Protein 5KUC (pdb70)

Structure (mmCIF, N/CA/C/O backbone):
data_5KUC
#
_entry.id   5KUC
#
_cell.length_a   112.967
_cell.length_b   112.967
_cell.len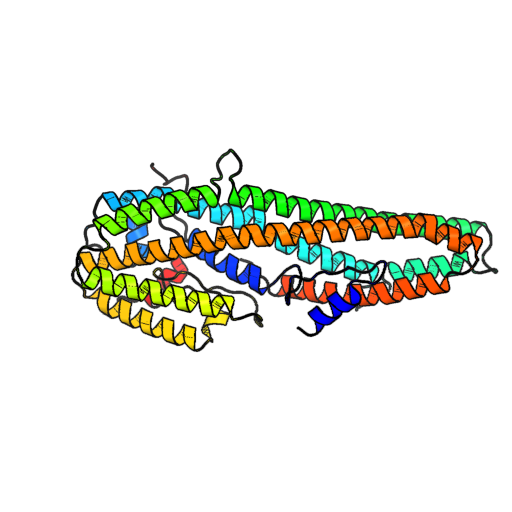gth_c   76.627
_cell.angle_alpha   90.00
_cell.angle_beta   90.00
_cell.angle_gamma   120.00
#
_symmetry.space_group_name_H-M   'P 65'
#
loop_
_entity.id
_entity.type
_entity.pdbx_description
1 polymer 'Pesticidal crystal protein Cry6Aa'
2 water water
#
loop_
_atom_site.group_PDB
_atom_site.id
_atom_site.type_symbol
_atom_site.label_atom_id
_atom_site.label_alt_id
_atom_site.label_comp_id
_atom_site.label_asym_id
_atom_site.label_entity_id
_atom_site.label_seq_id
_atom_site.pdbx_PDB_ins_code
_atom_site.Cartn_x
_atom_site.Cartn_y
_atom_site.Cartn_z
_atom_site.occupancy
_atom_site.B_iso_or_equiv
_atom_site.auth_seq_id
_atom_site.auth_comp_id
_atom_site.auth_asym_id
_atom_site.auth_atom_id
_atom_site.pdbx_PDB_model_num
ATOM 1 N N . HIS A 1 12 ? 2.082 20.585 14.303 1.00 53.88 12 HIS A N 1
ATOM 2 C CA . HIS A 1 12 ? 1.886 19.253 13.743 1.00 52.19 12 HIS A CA 1
ATOM 3 C C . HIS A 1 12 ? 3.210 18.638 13.316 1.00 50.86 12 HIS A C 1
ATOM 4 O O . HIS A 1 12 ? 4.228 19.332 13.215 1.00 47.11 12 HIS A O 1
ATOM 6 N N . SER A 1 13 ? 3.194 17.333 13.053 1.00 52.62 13 SER A N 1
ATOM 7 C CA . SER A 1 13 ? 4.360 16.671 12.486 1.00 47.38 13 SER A CA 1
ATOM 8 C C . SER A 1 13 ? 4.569 17.195 11.058 1.00 39.20 13 SER A C 1
ATOM 9 O O . SER A 1 13 ? 5.716 17.461 10.611 1.00 36.18 13 SER A O 1
ATOM 12 N N . LEU A 1 14 ? 3.450 17.357 10.352 1.00 37.89 14 LEU A N 1
ATOM 13 C CA . LEU A 1 14 ? 3.486 17.781 8.957 1.00 33.31 14 LEU A CA 1
ATOM 14 C C . LEU A 1 14 ? 4.106 19.167 8.809 1.00 29.89 14 LEU A C 1
ATOM 15 O O . LEU A 1 14 ? 4.790 19.419 7.827 1.00 24.24 14 LEU A O 1
ATOM 20 N N . ILE A 1 15 ? 3.893 20.062 9.773 1.00 25.99 15 ILE A N 1
ATOM 21 C CA . ILE A 1 15 ? 4.478 21.410 9.671 1.00 24.64 15 ILE A CA 1
ATOM 22 C C . ILE A 1 15 ? 6.017 21.364 9.680 1.00 25.74 15 ILE A C 1
ATOM 23 O O . ILE A 1 15 ? 6.711 22.063 8.894 1.00 23.20 15 ILE A O 1
ATOM 28 N N . HIS A 1 16 ? 6.545 20.514 10.560 1.00 25.54 16 HIS A N 1
ATOM 29 C CA . HIS A 1 16 ? 7.990 20.288 10.647 1.00 28.67 16 HIS A CA 1
ATOM 30 C C . HIS A 1 16 ? 8.537 19.707 9.324 1.00 20.53 16 HIS A C 1
ATOM 31 O O . HIS A 1 16 ? 9.600 20.126 8.822 1.00 20.98 16 HIS A O 1
ATOM 38 N N . THR A 1 17 ? 7.792 18.749 8.776 1.00 22.23 17 THR A N 1
ATOM 39 C CA . THR A 1 17 ? 8.133 18.175 7.470 1.00 23.77 17 THR A CA 1
ATOM 40 C C . THR A 1 17 ? 8.159 19.250 6.376 1.00 21.25 17 THR A C 1
ATOM 41 O O . THR A 1 17 ? 9.077 19.289 5.559 1.00 18.68 17 THR A O 1
ATOM 45 N N . ILE A 1 18 ? 7.166 20.137 6.370 1.00 18.87 18 ILE A N 1
ATOM 46 C CA . ILE A 1 18 ? 7.147 21.225 5.381 1.00 19.17 18 ILE A CA 1
ATOM 47 C C . ILE A 1 18 ? 8.397 22.133 5.457 1.00 18.93 18 ILE A C 1
ATOM 48 O O . ILE A 1 18 ? 9.010 22.425 4.409 1.00 15.88 18 ILE A O 1
ATOM 53 N N . LYS A 1 19 ? 8.821 22.570 6.657 1.00 18.10 19 LYS A N 1
ATOM 54 C CA . LYS A 1 19 ? 10.070 23.388 6.694 1.00 18.43 19 LYS A CA 1
ATOM 55 C C . LYS A 1 19 ? 11.309 22.649 6.081 1.00 16.98 19 LYS A C 1
ATOM 56 O O . LYS A 1 19 ? 12.052 23.094 5.060 1.00 31.31 19 LYS A O 1
ATOM 62 N N . LEU A 1 20 ? 11.454 21.457 6.671 1.00 21.71 20 LEU A N 1
ATOM 63 C CA . LEU A 1 20 ? 12.544 20.556 6.292 1.00 20.98 20 LEU A CA 1
ATOM 64 C C . LEU A 1 20 ? 12.579 20.359 4.777 1.00 20.25 20 LEU A C 1
ATOM 65 O O . LEU A 1 20 ? 13.640 20.322 4.176 1.00 20.99 20 LEU A O 1
ATOM 70 N N . ASN A 1 21 ? 11.393 20.260 4.177 1.00 20.62 21 ASN A N 1
ATOM 71 C CA . ASN A 1 21 ? 11.219 20.099 2.718 1.00 19.46 21 ASN A CA 1
ATOM 72 C C . ASN A 1 21 ? 11.396 21.410 1.969 1.00 19.12 21 ASN A C 1
ATOM 73 O O . ASN A 1 21 ? 11.492 21.425 0.733 1.00 19.64 21 ASN A O 1
ATOM 78 N N . SER A 1 22 ? 11.412 22.519 2.715 1.00 19.43 22 SER A N 1
ATOM 79 C CA . SER A 1 22 ? 11.212 23.832 2.091 1.00 21.85 22 SER A CA 1
ATOM 80 C C . SER A 1 22 ? 12.405 24.134 1.272 1.00 26.71 22 SER A C 1
ATOM 81 O O . SER A 1 22 ? 12.406 25.044 0.426 1.00 22.35 22 SER A O 1
ATOM 84 N N . ASN A 1 23 ? 13.469 23.399 1.544 1.00 25.77 23 ASN A N 1
ATOM 85 C CA . ASN A 1 23 ? 14.579 23.603 0.560 1.00 23.70 23 ASN A CA 1
ATOM 86 C C . ASN A 1 23 ? 14.538 22.881 -0.840 1.00 29.32 23 ASN A C 1
ATOM 87 O O . ASN A 1 23 ? 15.400 23.130 -1.701 1.00 24.17 23 ASN A O 1
ATOM 92 N N . LYS A 1 24 ? 13.561 22.011 -1.087 1.00 22.80 24 LYS A N 1
ATOM 93 C CA . LYS A 1 24 ? 13.563 21.180 -2.304 1.00 20.92 24 LYS A CA 1
ATOM 94 C C . LYS A 1 24 ? 13.127 21.894 -3.590 1.00 20.94 24 LYS A C 1
ATOM 95 O O . LYS A 1 24 ? 12.032 22.453 -3.669 1.00 17.50 24 LYS A O 1
ATOM 101 N N . LYS A 1 25 ? 13.997 21.859 -4.598 1.00 17.76 25 LYS A N 1
ATOM 102 C CA . LYS A 1 25 ? 13.730 22.522 -5.872 1.00 17.19 25 LYS A CA 1
ATOM 103 C C . LYS A 1 25 ? 12.462 21.970 -6.523 1.00 15.97 25 LYS A C 1
ATOM 104 O O . LYS A 1 25 ? 12.230 20.779 -6.478 1.00 17.59 25 LYS A O 1
ATOM 110 N N . TYR A 1 26 ? 11.650 22.860 -7.103 1.00 18.19 26 TYR A N 1
ATOM 111 C CA . TYR A 1 26 ? 10.347 22.535 -7.715 1.00 17.86 26 TYR A CA 1
ATOM 112 C C . TYR A 1 26 ? 9.276 22.197 -6.664 1.00 15.66 26 TYR A C 1
ATOM 113 O O . TYR A 1 26 ? 8.127 21.907 -7.015 1.00 16.72 26 TYR A O 1
ATOM 122 N N . GLY A 1 27 ? 9.645 22.252 -5.386 1.00 12.98 27 GLY A N 1
ATOM 123 C CA . GLY A 1 27 ? 8.708 21.966 -4.315 1.00 14.48 27 GLY A CA 1
ATOM 124 C C . GLY A 1 27 ? 7.965 23.224 -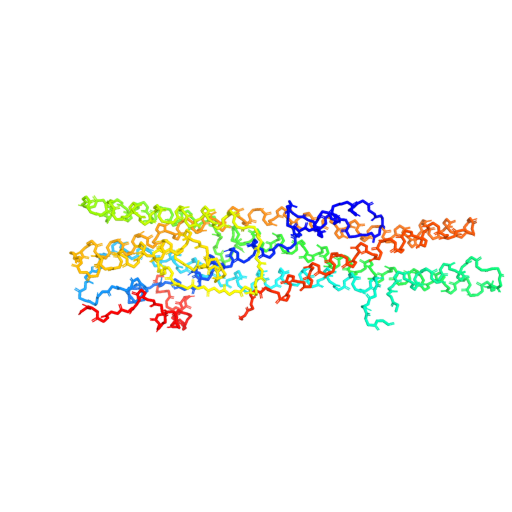3.878 1.00 17.28 27 GLY A C 1
ATOM 125 O O . GLY A 1 27 ? 8.153 24.286 -4.460 1.00 15.25 27 GLY A O 1
ATOM 126 N N . PRO A 1 28 ? 7.121 23.106 -2.843 1.00 15.67 28 PRO A N 1
ATOM 127 C CA . PRO A 1 28 ? 6.285 24.228 -2.398 1.00 14.89 28 PRO A CA 1
ATOM 128 C C . PRO A 1 28 ? 7.007 25.258 -1.514 1.00 20.15 28 PRO A C 1
ATOM 129 O O . PRO A 1 28 ? 6.398 26.271 -1.170 1.00 15.72 28 PRO A O 1
ATOM 133 N N . GLY A 1 29 ? 8.265 25.016 -1.145 1.00 18.99 29 GLY A N 1
ATOM 134 C CA . GLY A 1 29 ? 8.964 25.932 -0.258 1.00 18.15 29 GLY A CA 1
ATOM 135 C C . GLY A 1 29 ? 8.385 25.970 1.154 1.00 17.04 29 GLY A C 1
ATOM 136 O O . GLY A 1 29 ? 7.702 25.038 1.577 1.00 16.50 29 GLY A O 1
ATOM 137 N N . ASP A 1 30 ? 8.676 27.040 1.896 1.00 16.33 30 ASP A N 1
ATOM 138 C CA . ASP A 1 30 ? 8.333 27.080 3.324 1.00 18.65 30 ASP A CA 1
ATOM 139 C C . ASP A 1 30 ? 6.899 27.554 3.564 1.00 19.46 30 ASP A C 1
ATOM 140 O O . ASP A 1 30 ? 6.686 28.667 4.037 1.00 20.41 30 ASP A O 1
ATOM 145 N N . MET A 1 31 ? 5.921 26.713 3.233 1.00 17.17 31 MET A N 1
ATOM 146 C CA . MET A 1 31 ? 4.526 27.097 3.422 1.00 17.30 31 MET A CA 1
ATOM 147 C C . MET A 1 31 ? 4.118 26.865 4.865 1.00 17.90 31 MET A C 1
ATOM 148 O O . MET A 1 31 ? 3.198 26.094 5.156 1.00 15.78 31 MET A O 1
ATOM 153 N N . THR A 1 32 ? 4.834 27.535 5.757 1.00 18.10 32 THR A N 1
ATOM 154 C CA . THR A 1 32 ? 4.490 27.576 7.165 1.00 16.93 32 THR A CA 1
ATOM 155 C C . THR A 1 32 ? 4.459 29.003 7.684 1.00 18.97 32 THR A C 1
ATOM 156 O O . THR A 1 32 ? 4.969 29.936 7.046 1.00 17.86 32 THR A O 1
ATOM 160 N N . ASN A 1 33 ? 3.864 29.144 8.864 1.00 22.61 33 ASN A N 1
ATOM 161 C CA . ASN A 1 33 ? 3.876 30.384 9.615 1.00 24.18 33 ASN A CA 1
ATOM 162 C C . ASN A 1 33 ? 4.095 30.050 11.088 1.00 22.85 33 ASN A C 1
ATOM 163 O O . ASN A 1 33 ? 3.146 29.743 11.800 1.00 26.57 33 ASN A O 1
ATOM 168 N N . GLY A 1 34 ? 5.349 30.081 11.524 1.00 23.26 34 GLY A N 1
ATOM 169 C CA . GLY A 1 34 ? 5.723 29.485 12.790 1.00 23.39 34 GLY A CA 1
ATOM 170 C C . GLY A 1 34 ? 5.309 28.028 12.829 1.00 25.57 34 GLY A C 1
ATOM 171 O O . GLY A 1 34 ? 5.621 27.270 11.912 1.00 26.41 34 GLY A O 1
ATOM 172 N N . ASN A 1 35 ? 4.582 27.638 13.870 1.00 24.80 35 ASN A N 1
ATOM 173 C CA . ASN A 1 35 ? 4.170 26.249 14.031 1.00 27.18 35 ASN A CA 1
ATOM 174 C C . ASN A 1 35 ? 2.857 25.949 13.326 1.00 27.22 35 ASN A C 1
ATOM 175 O O . ASN A 1 35 ? 2.260 24.899 13.537 1.00 25.11 35 ASN A O 1
ATOM 180 N N . GLN A 1 36 ? 2.439 26.872 12.463 1.00 25.70 36 GLN A N 1
ATOM 181 C CA . GLN A 1 36 ? 1.209 26.745 11.689 1.00 24.23 36 GLN A CA 1
ATOM 182 C C . GLN A 1 36 ? 1.456 26.554 10.189 1.00 20.73 36 GLN A C 1
ATOM 183 O O . GLN A 1 36 ? 2.504 26.940 9.683 1.00 19.81 36 GLN A O 1
ATOM 189 N N . PHE A 1 37 ? 0.478 25.979 9.490 1.00 18.03 37 PHE A N 1
ATOM 190 C CA . PHE A 1 37 ? 0.476 26.005 8.027 1.00 17.55 37 PHE A CA 1
ATOM 191 C C . PHE A 1 37 ? 0.349 27.460 7.621 1.00 20.66 37 PHE A C 1
ATOM 192 O O . PHE A 1 37 ? -0.223 28.260 8.367 1.00 18.25 37 PHE A O 1
ATOM 200 N N . ILE A 1 38 ? 0.866 27.798 6.446 1.00 16.46 38 ILE A N 1
ATOM 201 C CA . IL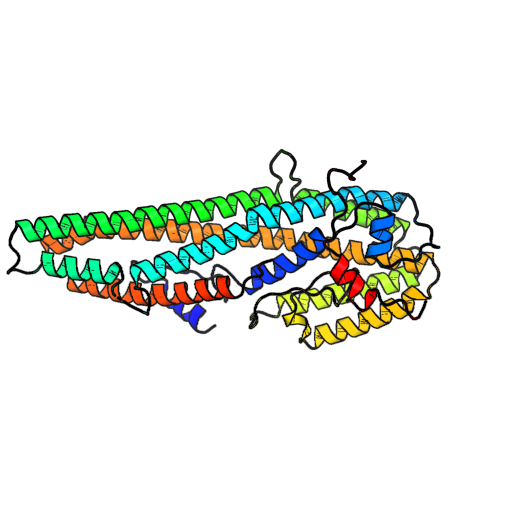E A 1 38 ? 0.917 29.183 6.022 1.00 17.68 38 ILE A CA 1
ATOM 202 C C . ILE A 1 38 ? -0.493 29.768 5.866 1.00 20.32 38 ILE A C 1
ATOM 203 O O . ILE A 1 38 ? -0.695 30.970 6.062 1.00 19.21 38 ILE A O 1
ATOM 208 N N . ILE A 1 39 ? -1.466 28.919 5.549 1.00 19.42 39 ILE A N 1
ATOM 209 C CA . ILE A 1 39 ? -2.870 29.296 5.728 1.00 20.08 39 ILE A CA 1
ATOM 210 C C . ILE A 1 39 ? -3.364 28.639 7.005 1.00 19.16 39 ILE A C 1
ATOM 211 O O . ILE A 1 39 ? -3.712 27.455 6.989 1.00 18.06 39 ILE A O 1
ATOM 216 N N . SER A 1 40 ? -3.401 29.400 8.102 1.00 17.65 40 SER A N 1
ATOM 217 C CA . SER A 1 40 ? -3.615 28.817 9.434 1.00 18.49 40 SER A CA 1
ATOM 218 C C . SER A 1 40 ? -5.070 28.698 9.861 1.00 20.96 40 SER A C 1
ATOM 219 O O . SER A 1 40 ? -5.746 29.721 10.048 1.00 18.25 40 SER A O 1
ATOM 222 N N . LYS A 1 41 ? -5.530 27.461 10.061 1.00 17.99 41 LYS A N 1
ATOM 223 C CA . LYS A 1 41 ? -6.864 27.194 10.601 1.00 17.29 41 LYS A CA 1
ATOM 224 C C . LYS A 1 41 ? -7.161 28.020 11.854 1.00 23.63 41 LYS A C 1
ATOM 225 O O . LYS A 1 41 ? -8.202 28.665 11.948 1.00 18.32 41 LYS A O 1
ATOM 231 N N . GLN A 1 42 ? -6.248 27.966 12.822 1.00 21.68 42 GLN A N 1
ATOM 232 C CA . GLN A 1 42 ? -6.478 28.598 14.134 1.00 25.66 42 GLN A CA 1
ATOM 233 C C . GLN A 1 42 ? -6.569 30.127 14.035 1.00 24.06 42 GLN A C 1
ATOM 234 O O . GLN A 1 42 ? -7.472 30.740 14.606 1.00 23.33 42 GLN A O 1
ATOM 240 N N . GLU A 1 43 ? -5.636 30.727 13.293 1.00 25.82 43 GLU A N 1
ATOM 241 C CA . GLU A 1 43 ? -5.605 32.172 13.043 1.00 26.39 43 GLU A CA 1
ATOM 242 C C . GLU A 1 43 ? -6.934 32.713 12.480 1.00 25.18 43 GLU A C 1
ATOM 243 O O . GLU A 1 43 ? -7.535 33.667 13.023 1.00 23.43 43 GLU A O 1
ATOM 249 N N . TRP A 1 44 ? -7.396 32.098 11.392 1.00 19.47 44 TRP A N 1
ATOM 250 C CA . TRP A 1 44 ? -8.597 32.578 10.709 1.00 20.04 44 TRP A CA 1
ATOM 251 C C . TRP A 1 44 ? -9.861 32.225 11.494 1.00 21.32 44 TRP A C 1
ATOM 252 O O . TRP A 1 44 ? -10.826 32.984 11.477 1.00 23.86 44 TRP A O 1
ATOM 263 N N . ALA A 1 45 ? -9.848 31.100 12.208 1.00 20.41 45 ALA A N 1
ATOM 264 C CA . ALA A 1 45 ? -10.941 30.814 13.134 1.00 23.02 45 ALA A CA 1
ATOM 265 C C . ALA A 1 45 ? -11.098 31.934 14.195 1.00 22.95 45 ALA A C 1
ATOM 266 O O . ALA A 1 45 ? -12.198 32.466 14.404 1.00 25.50 45 ALA A O 1
ATOM 268 N N . THR A 1 46 ? -9.989 32.293 14.841 1.00 24.94 46 THR A N 1
ATOM 269 C CA . THR A 1 46 ? -9.983 33.309 15.910 1.00 26.13 46 THR A CA 1
ATOM 270 C C . THR A 1 46 ? -10.495 34.684 15.418 1.00 26.82 46 THR A C 1
ATOM 271 O O . THR A 1 46 ? -11.486 35.299 15.964 1.00 29.54 46 THR A O 1
ATOM 275 N N . ILE A 1 47 ? -9.836 35.141 14.350 1.00 24.52 47 ILE A N 1
ATOM 276 C CA . ILE A 1 47 ? -10.265 36.350 13.639 1.00 26.16 47 ILE A CA 1
ATOM 277 C C . ILE A 1 47 ? -11.756 36.350 13.328 1.00 25.55 47 ILE A C 1
ATOM 278 O O . ILE A 1 47 ? -12.479 37.350 13.562 1.00 27.40 47 ILE A O 1
ATOM 283 N N . GLY A 1 48 ? -12.204 35.219 12.788 1.00 23.35 48 GLY A N 1
ATOM 284 C CA . GLY A 1 48 ? -13.595 35.031 12.423 1.00 19.54 48 GLY A CA 1
ATOM 285 C C . GLY A 1 48 ? -14.526 35.234 13.615 1.00 23.41 48 GLY A C 1
ATOM 286 O O . GLY A 1 48 ? -15.641 35.714 13.450 1.00 21.44 48 GLY A O 1
ATOM 287 N N . ALA A 1 49 ? -14.092 34.844 14.816 1.00 20.69 49 ALA A N 1
ATOM 288 C CA . ALA A 1 49 ? -14.927 35.120 15.998 1.00 24.73 49 ALA A CA 1
ATOM 289 C C . ALA A 1 49 ? -15.167 36.628 16.160 1.00 19.54 49 ALA A C 1
ATOM 290 O O . ALA A 1 49 ? -16.319 37.080 16.356 1.00 21.91 49 ALA A O 1
ATOM 292 N N . TYR A 1 50 ? -14.086 37.403 16.061 1.00 21.01 50 TYR A N 1
ATOM 293 C CA . TYR A 1 50 ? -14.262 38.873 16.207 1.00 20.27 50 TYR A CA 1
ATOM 294 C C . TYR A 1 50 ? -15.190 39.469 15.148 1.00 24.85 50 TYR A C 1
ATOM 295 O O . TYR A 1 50 ? -15.966 40.423 15.403 1.00 18.72 50 TYR A O 1
ATOM 304 N N . ILE A 1 51 ? -15.072 38.924 13.939 1.00 19.49 51 ILE A N 1
ATOM 305 C CA . ILE A 1 51 ? -15.946 39.340 12.857 1.00 20.36 51 ILE A CA 1
ATOM 306 C C . ILE A 1 51 ? -17.398 39.001 13.155 1.00 19.69 51 ILE A C 1
ATOM 307 O O . ILE A 1 51 ? -18.262 39.820 12.895 1.00 20.83 51 ILE A O 1
ATOM 312 N N . GLN A 1 52 ? -17.675 37.816 13.706 1.00 20.12 52 GLN A N 1
ATOM 313 C CA . GLN A 1 52 ? -19.063 37.450 14.018 1.00 22.17 52 GLN A CA 1
ATOM 314 C C . GLN A 1 52 ? -19.666 38.475 14.993 1.00 23.50 52 GLN A C 1
ATOM 315 O O . GLN A 1 52 ? -20.824 38.962 14.817 1.00 23.62 52 GLN A O 1
ATOM 321 N N . THR A 1 53 ? -18.863 38.804 16.006 1.00 19.03 53 THR A N 1
ATOM 322 C CA . THR A 1 53 ? -19.307 39.811 16.978 1.00 18.40 53 THR A CA 1
ATOM 323 C C . THR A 1 53 ? -19.673 41.108 16.223 1.00 20.56 53 THR A C 1
ATOM 324 O O . THR A 1 53 ? -20.801 41.596 16.352 1.00 23.38 53 THR A O 1
ATOM 328 N N . GLY A 1 54 ? -18.746 41.619 15.412 1.00 19.76 54 GLY A N 1
ATOM 329 C CA . GLY A 1 54 ? -19.016 42.759 14.532 1.00 21.97 54 GLY A CA 1
ATOM 330 C C . GLY A 1 54 ? -20.310 42.686 13.712 1.00 24.87 54 GLY A C 1
ATOM 331 O O . GLY A 1 54 ? -21.106 43.640 13.681 1.00 21.84 54 GLY A O 1
ATOM 332 N N . LEU A 1 55 ? -20.533 41.548 13.062 1.00 22.98 55 LEU A N 1
ATOM 333 C CA . LEU A 1 55 ? -21.728 41.323 12.249 1.00 21.86 55 LEU A CA 1
ATOM 334 C C . LEU A 1 55 ? -23.022 41.458 13.043 1.00 28.75 55 LEU A C 1
ATOM 335 O O . LEU A 1 55 ? -24.095 41.703 12.465 1.00 23.01 55 LEU A O 1
ATOM 340 N N . GLY A 1 56 ? -22.943 41.235 14.353 1.00 23.63 56 GLY A N 1
ATOM 341 C CA . GLY A 1 56 ? -24.144 41.378 15.164 1.00 22.30 56 GLY A CA 1
ATOM 342 C C . GLY A 1 56 ? -24.364 42.683 15.931 1.00 25.29 56 GLY A C 1
ATOM 343 O O . GLY A 1 56 ? -25.248 42.745 16.791 1.00 24.24 56 GLY A O 1
ATOM 344 N N . LEU A 1 57 ? -23.590 43.725 15.643 1.00 21.09 57 LEU A N 1
ATOM 345 C CA . LEU A 1 57 ? -23.650 44.945 16.456 1.00 22.37 57 LEU A CA 1
ATOM 346 C C . LEU A 1 57 ? -24.960 45.737 16.253 1.00 24.67 57 LEU A C 1
ATOM 347 O O . LEU A 1 57 ? -25.484 45.781 15.144 1.00 20.05 57 LEU A O 1
ATOM 352 N N . PRO A 1 58 ? -25.496 46.352 17.330 1.00 24.34 58 PRO A N 1
ATOM 353 C CA . PRO A 1 58 ? -26.755 47.116 17.250 1.00 20.47 58 PRO A CA 1
ATOM 354 C C . PRO A 1 58 ? -26.461 48.544 16.845 1.00 19.52 58 PRO A C 1
ATOM 355 O O . PRO A 1 58 ? -25.364 48.995 17.112 1.00 20.70 58 PRO A O 1
ATOM 359 N N . VAL A 1 59 ? -27.389 49.240 16.186 1.00 21.58 59 VAL A N 1
ATOM 360 C CA . VAL A 1 59 ? -27.081 50.586 15.715 1.00 25.24 59 VAL A CA 1
ATOM 361 C C . VAL A 1 59 ? -28.157 51.615 16.115 1.00 28.60 59 VAL A C 1
ATOM 362 O O . VAL A 1 59 ? -28.090 52.765 15.710 1.00 28.45 59 VAL A O 1
ATOM 366 N N . ASN A 1 60 ? -29.144 51.196 16.898 1.00 25.22 60 ASN A N 1
ATOM 367 C CA . ASN A 1 60 ? -30.050 52.153 17.534 1.00 32.29 60 ASN A CA 1
ATOM 368 C C . ASN A 1 60 ? -30.465 51.671 18.929 1.00 32.87 60 ASN A C 1
ATOM 369 O O . ASN A 1 60 ? -30.080 50.580 19.359 1.00 27.90 60 ASN A O 1
ATOM 374 N N . GLU A 1 61 ? -31.250 52.481 19.634 1.00 31.21 61 GLU A N 1
ATOM 375 C CA . GLU A 1 61 ? -31.568 52.191 21.031 1.00 28.74 61 GLU A CA 1
ATOM 376 C C . GLU A 1 61 ? -32.286 50.865 21.230 1.00 30.33 61 GLU A C 1
ATOM 377 O O . GLU A 1 61 ? -31.902 50.088 22.101 1.00 28.56 61 GLU A O 1
ATOM 383 N N . GLN A 1 62 ? -33.319 50.596 20.435 1.00 28.53 62 GLN A N 1
ATOM 384 C CA . GLN A 1 62 ? -34.078 49.363 20.627 1.00 32.35 62 GLN A CA 1
ATOM 385 C C . GLN A 1 62 ? -33.197 48.132 20.387 1.00 33.28 62 GLN A C 1
ATOM 386 O O . GLN A 1 62 ? -33.240 47.137 21.137 1.00 28.09 62 GLN A O 1
ATOM 392 N N . GLN A 1 63 ? -32.392 48.217 19.337 1.00 29.08 63 GLN A N 1
ATOM 393 C CA . GLN A 1 63 ? -31.464 47.147 19.019 1.00 31.10 63 GLN A CA 1
ATOM 394 C C . GLN A 1 63 ? -30.478 46.904 20.165 1.00 26.40 63 GLN A C 1
ATOM 395 O O . GLN A 1 63 ? -30.274 45.770 20.547 1.00 25.98 63 GLN A O 1
ATOM 401 N N . LEU A 1 64 ? -29.894 47.980 20.701 1.00 27.18 64 LEU A N 1
ATOM 402 C CA . LEU A 1 64 ? -28.956 47.919 21.819 1.00 27.80 64 LEU A CA 1
ATOM 403 C C . LEU A 1 64 ? -29.575 47.257 23.048 1.00 28.92 64 LEU A C 1
ATOM 404 O O . LEU A 1 64 ? -28.949 46.398 23.699 1.00 26.11 64 LEU A O 1
ATOM 409 N N . ARG A 1 65 ? -30.810 47.653 23.354 1.00 30.34 65 ARG A N 1
ATOM 410 C CA . ARG A 1 65 ? -31.557 47.087 24.477 1.00 28.78 65 ARG A CA 1
ATOM 411 C C . ARG A 1 65 ? -31.723 45.601 24.317 1.00 28.84 65 ARG A C 1
ATOM 412 O O . ARG A 1 65 ? -31.503 44.828 25.257 1.00 25.30 65 ARG A O 1
ATOM 420 N N . THR A 1 66 ? -32.151 45.206 23.126 1.00 26.10 66 THR A N 1
ATOM 421 C CA . THR A 1 66 ? -32.342 43.793 22.832 1.00 28.05 66 THR A CA 1
ATOM 422 C C . THR A 1 66 ? -31.009 43.034 22.917 1.00 26.26 66 THR A C 1
ATOM 423 O O . THR A 1 66 ? -30.938 41.935 23.465 1.00 27.87 66 THR A O 1
ATOM 427 N N . HIS A 1 67 ? -29.957 43.646 22.394 1.00 27.36 67 HIS A N 1
ATOM 428 C CA . HIS A 1 67 ? -28.641 43.014 22.316 1.00 27.37 67 HIS A CA 1
ATOM 429 C C . HIS A 1 67 ? -28.025 42.753 23.704 1.00 27.63 67 HIS A C 1
ATOM 430 O O . HIS A 1 67 ? -27.667 41.616 24.003 1.00 27.07 67 HIS A O 1
ATOM 437 N N . VAL A 1 68 ? -27.899 43.787 24.539 1.00 25.82 68 VAL A N 1
ATOM 438 C CA . VAL A 1 68 ? -27.306 43.586 25.873 1.00 26.11 68 VAL A CA 1
ATOM 439 C C . VAL A 1 68 ? -28.262 42.980 26.893 1.00 27.51 68 VAL A C 1
ATOM 440 O O . VAL A 1 68 ? -27.838 42.608 27.987 1.00 28.49 68 VAL A O 1
ATOM 444 N N . ASN A 1 69 ? -29.537 42.885 26.516 1.00 26.02 69 ASN A N 1
ATOM 445 C CA . ASN A 1 69 ? -30.627 42.366 27.338 1.00 24.93 69 ASN A CA 1
ATOM 446 C C . ASN A 1 69 ? -30.979 43.288 28.505 1.00 33.36 69 ASN A C 1
ATOM 447 O O . ASN A 1 69 ? -30.836 42.913 29.673 1.00 30.32 69 ASN A O 1
ATOM 452 N N . LEU A 1 70 ? -31.455 44.482 28.168 1.00 29.87 70 LEU A N 1
ATOM 453 C CA . LEU A 1 70 ? -31.835 45.490 29.145 1.00 30.30 70 LEU A CA 1
ATOM 454 C C . LEU A 1 70 ? -33.349 45.691 29.150 1.00 34.30 70 LEU A C 1
ATOM 455 O O . LEU A 1 70 ? -33.971 45.809 28.090 1.00 33.68 70 LEU A O 1
ATOM 460 N N . SER A 1 71 ? -33.932 45.723 30.345 1.00 36.93 71 SER A N 1
ATOM 461 C CA . SER A 1 71 ? -35.370 45.926 30.528 1.00 38.48 71 SER A CA 1
ATOM 462 C C . SER A 1 71 ? -35.904 47.145 29.777 1.00 33.80 71 SER A C 1
ATOM 463 O O . SER A 1 71 ? -35.240 48.175 29.712 1.00 37.29 71 SER A O 1
ATOM 466 N N . GLN A 1 72 ? -37.108 47.033 29.229 1.00 39.00 72 GLN A N 1
ATOM 467 C CA . GLN A 1 72 ? -37.755 48.175 28.577 1.00 44.40 72 GLN A CA 1
ATOM 468 C C . GLN A 1 72 ? -37.962 49.344 29.543 1.00 44.53 72 GLN A C 1
ATOM 469 O O . GLN A 1 72 ? -37.940 50.503 29.131 1.00 43.20 72 GLN A O 1
ATOM 475 N N . ASP A 1 73 ? -38.131 49.031 30.826 1.00 42.14 73 ASP A N 1
ATOM 476 C CA . ASP A 1 73 ? -38.406 50.038 31.851 1.00 41.43 73 ASP A CA 1
ATOM 477 C C . ASP A 1 73 ? -37.191 50.867 32.249 1.00 45.59 73 ASP A C 1
ATOM 478 O O . ASP A 1 73 ? -37.283 51.692 33.160 1.00 45.17 73 ASP A O 1
ATOM 483 N N . ILE A 1 74 ? -36.054 50.650 31.596 1.00 38.00 74 ILE A N 1
ATOM 484 C CA . ILE A 1 74 ? -34.846 51.378 31.973 1.00 38.81 74 ILE A CA 1
ATOM 485 C C . ILE A 1 74 ? -34.484 52.441 30.936 1.00 39.19 74 ILE A C 1
ATOM 486 O O . ILE A 1 74 ? -34.410 52.171 29.742 1.00 39.73 74 ILE A O 1
ATOM 491 N N . SER A 1 75 ? -34.262 53.655 31.421 1.00 42.38 75 SER A N 1
ATOM 492 C CA . SER A 1 75 ? -33.894 54.805 30.603 1.00 40.46 75 SER A CA 1
ATOM 493 C C . SER A 1 75 ? -32.434 54.778 30.146 1.00 40.48 75 SER A C 1
ATOM 494 O O . SER A 1 75 ? -31.536 54.451 30.918 1.00 38.23 75 SER A O 1
ATOM 497 N N . ILE A 1 76 ? -32.191 55.148 28.894 1.00 38.37 76 ILE A N 1
ATOM 498 C CA . ILE A 1 76 ? -30.829 55.198 28.381 1.00 37.92 76 ILE A CA 1
ATOM 499 C C . ILE A 1 76 ? -30.421 56.641 28.103 1.00 37.06 76 ILE A C 1
ATOM 500 O O . ILE A 1 76 ? -30.999 57.288 27.239 1.00 39.82 76 ILE A O 1
ATOM 505 N N . PRO A 1 77 ? -29.441 57.158 28.863 1.00 35.24 77 PRO A N 1
ATOM 506 C CA . PRO A 1 77 ? -28.956 58.533 28.701 1.00 36.14 77 PRO A CA 1
ATOM 507 C C . PRO A 1 77 ? -28.519 58.843 27.269 1.00 42.13 77 PRO A C 1
ATOM 508 O O . PRO A 1 77 ? -28.103 57.944 26.532 1.00 39.21 77 PRO A O 1
ATOM 512 N N . SER A 1 78 ? -28.599 60.114 26.890 1.00 42.90 78 SER A N 1
ATOM 513 C CA . SER A 1 78 ? -28.435 60.491 25.494 1.00 41.60 78 SER A CA 1
ATOM 514 C C . SER A 1 78 ? -27.000 60.340 24.991 1.00 36.93 78 SER A C 1
ATOM 515 O O . SER A 1 78 ? -26.804 60.044 23.816 1.00 37.25 78 SER A O 1
ATOM 518 N N . ASP A 1 79 ? -25.994 60.510 25.850 1.00 35.16 79 ASP A N 1
ATOM 519 C CA . ASP A 1 79 ? -24.615 60.418 25.352 1.00 37.53 79 ASP A CA 1
ATOM 520 C C . ASP A 1 79 ? -24.269 58.997 24.855 1.00 34.24 79 ASP A C 1
ATOM 521 O O . ASP A 1 79 ? -23.373 58.812 24.008 1.00 38.98 79 ASP A O 1
ATOM 526 N N . PHE A 1 80 ? -25.038 58.011 25.304 1.00 31.92 80 PHE A N 1
ATOM 527 C CA . PHE A 1 80 ? -24.868 56.644 24.814 1.00 35.25 80 PHE A CA 1
ATOM 528 C C . PHE A 1 80 ? -25.042 56.582 23.288 1.00 37.13 80 PHE A C 1
ATOM 529 O O . PHE A 1 80 ? -24.452 55.729 22.616 1.00 33.02 80 PHE A O 1
ATOM 537 N N . SER A 1 81 ? -25.821 57.517 22.745 1.00 31.54 81 SER A N 1
ATOM 538 C CA . SER A 1 81 ? -26.097 57.533 21.316 1.00 34.94 81 SER A CA 1
ATOM 539 C C . SER A 1 81 ? -24.825 57.566 20.467 1.00 31.90 81 SER A C 1
ATOM 540 O O . SER A 1 81 ? -24.857 57.110 19.310 1.00 33.91 81 SER A O 1
ATOM 543 N N . GLN A 1 82 ? -23.702 58.056 21.008 1.00 32.56 82 GLN A N 1
ATOM 544 C CA . GLN A 1 82 ? -22.506 58.065 20.145 1.00 36.70 82 GLN A CA 1
ATOM 545 C C . GLN A 1 82 ? -22.149 56.635 19.648 1.00 34.88 82 GLN A C 1
ATOM 546 O O . GLN A 1 82 ? -21.814 56.439 18.446 1.00 40.90 82 GLN A O 1
ATOM 552 N N . LEU A 1 83 ? -22.342 55.640 20.522 1.00 31.20 83 LEU A N 1
ATOM 553 C CA . LEU A 1 83 ? -22.148 54.228 20.146 1.00 29.57 83 LEU A CA 1
ATOM 554 C C . LEU A 1 83 ? -22.580 53.936 18.711 1.00 32.46 83 LEU A C 1
ATOM 555 O O . LEU A 1 83 ? -21.833 53.323 17.934 1.00 30.65 83 LEU A O 1
ATOM 560 N N . TYR A 1 84 ? -23.767 54.434 18.359 1.00 28.70 84 TYR A N 1
ATOM 561 C CA . TYR A 1 84 ? -24.465 53.907 17.207 1.00 28.53 84 TYR A CA 1
ATOM 562 C C . TYR A 1 84 ? -23.621 54.080 15.951 1.00 30.38 84 TYR A C 1
ATOM 563 O O . TYR A 1 84 ? -23.395 53.106 15.220 1.00 29.26 84 TYR A O 1
ATOM 572 N N . ASP A 1 85 ? -23.056 55.266 15.741 1.00 32.10 85 ASP A N 1
ATOM 573 C CA . ASP A 1 85 ? -22.427 55.426 14.430 1.00 32.14 85 ASP A CA 1
ATOM 574 C C . ASP A 1 85 ? -21.219 54.498 14.317 1.00 34.41 85 ASP A C 1
ATOM 575 O O . ASP A 1 85 ? -21.034 53.830 13.280 1.00 28.92 85 ASP A O 1
ATOM 580 N N . VAL A 1 86 ? -20.446 54.399 15.401 1.00 29.13 86 VAL A N 1
ATOM 581 C CA . VAL A 1 86 ? -19.201 53.649 15.301 1.00 30.69 86 VAL A CA 1
ATOM 582 C C . VAL A 1 86 ? -19.576 52.175 15.221 1.00 30.32 86 VAL A C 1
ATOM 583 O O . VAL A 1 86 ? -18.967 51.427 14.443 1.00 29.75 86 VAL A O 1
ATOM 587 N N . TYR A 1 87 ? -20.643 51.771 15.913 1.00 26.17 87 TYR A N 1
ATOM 588 C CA . TYR A 1 87 ? -20.998 50.360 15.834 1.00 22.52 87 TYR A CA 1
ATOM 589 C C . TYR A 1 87 ? -21.368 50.056 14.381 1.00 28.61 87 TYR A C 1
ATOM 590 O O . TYR A 1 87 ? -20.964 49.015 13.825 1.00 26.63 87 TYR A O 1
ATOM 599 N N . CYS A 1 88 ? -22.055 51.003 13.740 1.00 27.55 88 CYS A N 1
ATOM 600 C CA . CYS A 1 88 ? -22.465 50.782 12.354 1.00 25.10 88 CYS A CA 1
ATOM 601 C C . CYS A 1 88 ? -21.228 50.595 11.461 1.00 22.01 88 CYS A C 1
ATOM 602 O O . CYS A 1 88 ? -21.153 49.649 10.663 1.00 27.87 88 CYS A O 1
ATOM 605 N N . SER A 1 89 ? -20.236 51.457 11.642 1.00 23.93 89 SER A N 1
ATOM 606 C CA . SER A 1 89 ? -19.042 51.374 10.824 1.00 27.20 89 SER A CA 1
ATOM 607 C C . SER A 1 89 ? -18.379 50.019 11.061 1.00 30.75 89 SER A C 1
ATOM 608 O O . SER A 1 89 ? -17.960 49.336 10.113 1.00 26.30 89 SER A O 1
ATOM 611 N N . ASP A 1 90 ? -18.362 49.601 12.325 1.00 24.66 90 ASP A N 1
ATOM 612 C CA . ASP A 1 90 ? -17.665 48.377 12.685 1.00 25.50 90 ASP A CA 1
ATOM 613 C C . ASP A 1 90 ? -18.376 47.232 11.988 1.00 22.74 90 ASP A C 1
ATOM 614 O O . ASP A 1 90 ? -17.742 46.377 11.350 1.00 23.87 90 ASP A O 1
ATOM 619 N N . LYS A 1 91 ? -19.706 47.287 12.024 1.00 19.57 91 LYS A N 1
ATOM 620 C CA . LYS A 1 91 ? -20.530 46.247 11.434 1.00 21.55 91 LYS A CA 1
ATOM 621 C C . LYS A 1 91 ? -20.283 46.208 9.922 1.00 27.33 91 LYS A C 1
ATOM 622 O O . LYS A 1 91 ? -20.127 45.135 9.306 1.00 22.95 91 LYS A O 1
ATOM 628 N N . THR A 1 92 ? -20.175 47.399 9.343 1.00 23.22 92 THR A N 1
ATOM 629 C CA . THR A 1 92 ? -20.026 47.504 7.901 1.00 24.78 92 THR A CA 1
ATOM 630 C C . THR A 1 92 ? -18.693 46.870 7.544 1.00 28.90 92 THR A C 1
ATOM 631 O O . THR A 1 92 ? -18.595 46.096 6.581 1.00 25.33 92 THR A O 1
ATOM 635 N N . SER A 1 93 ? -17.702 47.128 8.397 1.00 26.36 93 SER A N 1
ATOM 636 C CA . SER A 1 93 ? -16.369 46.614 8.181 1.00 25.86 93 SER A CA 1
ATOM 637 C C . SER A 1 93 ? -16.432 45.089 8.181 1.00 25.63 93 SER A C 1
ATOM 638 O O . SER A 1 93 ? -15.943 44.425 7.245 1.00 23.77 93 SER A O 1
ATOM 641 N N . ALA A 1 94 ? -17.108 44.547 9.194 1.00 22.65 94 ALA A N 1
ATOM 642 C CA . ALA A 1 94 ? -17.176 43.101 9.348 1.00 24.61 94 ALA A CA 1
ATOM 643 C C . ALA A 1 94 ? -17.807 42.513 8.100 1.00 24.56 94 ALA A C 1
ATOM 644 O O . ALA A 1 94 ? -17.309 41.521 7.550 1.00 21.77 94 ALA A O 1
ATOM 646 N N . GLU A 1 95 ? -18.857 43.177 7.611 1.00 23.69 95 GLU A N 1
ATOM 647 C CA . GLU A 1 95 ? -19.606 42.632 6.479 1.00 24.02 95 GLU A CA 1
ATOM 648 C C . GLU A 1 95 ? -18.695 42.629 5.260 1.00 23.48 95 GLU A C 1
ATOM 649 O O . GLU A 1 95 ? -18.647 41.642 4.524 1.00 25.25 95 GLU A O 1
ATOM 655 N N . TRP A 1 96 ? -17.923 43.704 5.107 1.00 24.66 96 TRP A N 1
ATOM 656 C CA . TRP A 1 96 ? -17.004 43.822 3.980 1.00 26.57 96 TRP A CA 1
ATOM 657 C C . TRP A 1 96 ? -15.997 42.664 4.032 1.00 25.90 96 TRP A C 1
ATOM 658 O O . TRP A 1 96 ? -15.765 41.968 3.030 1.00 23.14 96 TRP A O 1
ATOM 669 N N . TRP A 1 97 ? -15.466 42.422 5.226 1.00 23.84 97 TRP A N 1
ATOM 670 C CA . TRP A 1 97 ? -14.469 41.374 5.422 1.00 21.77 97 TRP A CA 1
ATOM 671 C C . TRP A 1 97 ? -15.108 40.077 4.983 1.00 23.59 97 TRP A C 1
ATOM 672 O O . TRP A 1 97 ? -14.575 39.352 4.125 1.00 25.26 97 TRP A O 1
ATOM 683 N N . ASN A 1 98 ? -16.326 39.862 5.470 1.00 21.08 98 ASN A N 1
ATOM 684 C CA . ASN A 1 98 ? -16.983 38.588 5.249 1.00 23.91 98 ASN A CA 1
ATOM 685 C C . ASN A 1 98 ? -17.199 38.374 3.766 1.00 26.50 98 ASN A C 1
ATOM 686 O O . ASN A 1 98 ? -17.143 37.241 3.279 1.00 25.20 98 ASN A O 1
ATOM 691 N N . LYS A 1 99 ? -17.393 39.466 3.033 1.00 26.08 99 LYS A N 1
ATOM 692 C CA . LYS A 1 99 ? -17.710 39.307 1.618 1.00 29.44 99 LYS A CA 1
ATOM 693 C C . LYS A 1 99 ? -16.448 39.364 0.774 1.00 24.29 99 LYS A C 1
ATOM 694 O O . LYS A 1 99 ? -16.333 38.661 -0.225 1.00 26.71 99 LYS A O 1
ATOM 700 N N . ASN A 1 100 ? -15.486 40.167 1.199 1.00 24.30 100 ASN A N 1
ATOM 701 C CA . ASN A 1 100 ? -14.424 40.543 0.272 1.00 26.47 100 ASN A CA 1
ATOM 702 C C . ASN A 1 100 ? -13.057 40.004 0.660 1.00 26.59 100 ASN A C 1
ATOM 703 O O . ASN A 1 100 ? -12.132 40.020 -0.150 1.00 26.75 100 ASN A O 1
ATOM 708 N N . LEU A 1 101 ? -12.911 39.546 1.898 1.00 22.13 101 LEU A N 1
ATOM 709 C CA . LEU A 1 101 ? -11.584 39.122 2.328 1.00 23.81 101 LEU A CA 1
ATOM 710 C C . LEU A 1 101 ? -11.519 37.621 2.632 1.00 18.40 101 LEU A C 1
ATOM 711 O O . LEU A 1 101 ? -10.739 36.908 2.030 1.00 18.13 101 LEU A O 1
ATOM 716 N N . TYR A 1 102 ? -12.345 37.149 3.551 1.00 20.87 102 TYR A N 1
ATOM 717 C CA . TYR A 1 102 ? -12.305 35.744 3.979 1.00 21.69 102 TYR A CA 1
ATOM 718 C C . TYR A 1 102 ? -12.436 34.682 2.828 1.00 20.38 102 TYR A C 1
ATOM 719 O O . TYR A 1 102 ? -11.690 33.662 2.804 1.00 19.01 102 TYR A O 1
ATOM 728 N N . PRO A 1 103 ? -13.357 34.916 1.863 1.00 23.65 103 PRO A N 1
ATOM 729 C CA . PRO A 1 103 ? -13.430 33.964 0.741 1.00 21.75 103 PRO A CA 1
ATOM 730 C C . PRO A 1 103 ? -12.136 33.870 -0.074 1.00 18.67 103 PRO A C 1
ATOM 731 O O . PRO A 1 103 ? -11.841 32.815 -0.641 1.00 23.88 103 PRO A O 1
ATOM 735 N N . LEU A 1 104 ? -11.369 34.950 -0.133 1.00 20.17 104 LEU A N 1
ATOM 736 C CA . LEU A 1 104 ? -10.057 34.891 -0.775 1.00 18.27 104 LEU A CA 1
ATOM 737 C C . LEU A 1 104 ? -9.087 33.950 -0.054 1.00 19.17 104 LEU A C 1
ATOM 738 O O . LEU A 1 104 ? -8.196 33.353 -0.680 1.00 17.04 104 LEU A O 1
ATOM 743 N N . ILE A 1 105 ? -9.227 33.851 1.269 1.00 19.27 105 ILE A N 1
ATOM 744 C CA . ILE A 1 105 ? -8.319 33.012 2.039 1.00 17.63 105 ILE A CA 1
ATOM 745 C C . ILE A 1 105 ? -8.613 31.569 1.707 1.00 20.91 105 ILE A C 1
ATOM 746 O O . ILE A 1 105 ? -7.693 30.763 1.445 1.00 17.53 105 ILE A O 1
ATOM 751 N N . ILE A 1 106 ? -9.908 31.247 1.712 1.00 18.90 106 ILE A N 1
ATOM 752 C CA . ILE A 1 106 ? -10.315 29.905 1.271 1.00 19.97 106 ILE A CA 1
ATOM 753 C C . ILE A 1 106 ? -9.783 29.563 -0.130 1.00 20.85 106 ILE A C 1
ATOM 754 O O . ILE A 1 106 ? -9.258 28.455 -0.383 1.00 17.92 106 ILE A O 1
ATOM 759 N N . LYS A 1 107 ? -9.930 30.517 -1.037 1.00 18.67 107 LYS A N 1
ATOM 760 C CA . LYS A 1 107 ? -9.428 30.334 -2.403 1.00 20.73 107 LYS A CA 1
ATOM 761 C C . LYS A 1 107 ? -7.903 30.120 -2.472 1.00 21.27 107 LYS A C 1
ATOM 762 O O . LYS A 1 107 ? -7.432 29.334 -3.289 1.00 19.67 107 LYS A O 1
ATOM 768 N N . SER A 1 108 ? -7.130 30.810 -1.631 1.00 19.00 108 SER A N 1
ATOM 769 C CA . SER A 1 108 ? -5.679 30.638 -1.694 1.00 20.91 108 SER A CA 1
ATOM 770 C C . SER A 1 108 ? -5.263 29.258 -1.168 1.00 16.56 108 SER A C 1
ATOM 771 O O . SER A 1 108 ? -4.311 28.628 -1.700 1.00 17.83 108 SER A O 1
ATOM 774 N N . ALA A 1 109 ? -5.989 28.778 -0.159 1.00 15.83 109 ALA A N 1
ATOM 775 C CA . ALA A 1 109 ? -5.795 27.399 0.283 1.00 17.90 109 ALA A CA 1
ATOM 776 C C . ALA A 1 109 ? -6.104 26.412 -0.847 1.00 19.46 109 ALA A C 1
ATOM 777 O O . ALA A 1 109 ? -5.330 25.474 -1.099 1.00 18.74 109 ALA A O 1
ATOM 779 N N . ASN A 1 110 ? -7.249 26.614 -1.508 1.00 16.47 110 ASN A N 1
ATOM 780 C CA . ASN A 1 110 ? -7.603 25.813 -2.672 1.00 18.23 110 ASN A CA 1
ATOM 781 C C . ASN A 1 110 ? -6.560 25.871 -3.786 1.00 16.96 110 ASN A C 1
ATOM 782 O O . ASN A 1 110 ? -6.340 24.876 -4.453 1.00 14.88 110 ASN A O 1
ATOM 787 N N . ASP A 1 111 ? -5.916 27.018 -3.985 1.00 15.02 111 ASP A N 1
ATOM 788 C CA . ASP A 1 111 ? -4.895 27.112 -5.033 1.00 16.24 111 ASP A CA 1
ATOM 789 C C . ASP A 1 111 ? -3.727 26.188 -4.688 1.00 15.61 111 ASP A C 1
ATOM 790 O O . ASP A 1 111 ? -3.157 25.520 -5.553 1.00 16.04 111 ASP A O 1
ATOM 795 N N . ILE A 1 112 ? -3.361 26.171 -3.409 1.00 14.54 112 ILE A N 1
ATOM 796 C CA . ILE A 1 112 ? -2.264 25.288 -2.984 1.00 13.82 112 ILE A CA 1
ATOM 797 C C . ILE A 1 112 ? -2.631 23.816 -3.186 1.00 16.26 112 ILE A C 1
ATOM 798 O O . ILE A 1 112 ? -1.845 23.034 -3.744 1.00 15.79 112 ILE A O 1
ATOM 803 N N . ALA A 1 113 ? -3.822 23.432 -2.724 1.00 14.03 113 ALA A N 1
ATOM 804 C CA . ALA A 1 113 ? -4.286 22.061 -2.949 1.00 15.08 113 ALA A CA 1
ATOM 805 C C . ALA A 1 113 ? -4.306 21.702 -4.447 1.00 16.05 113 ALA A C 1
ATOM 806 O O . ALA A 1 113 ? -3.862 20.621 -4.853 1.00 17.99 113 ALA A O 1
ATOM 808 N N . SER A 1 114 ? -4.794 22.623 -5.261 1.00 15.93 114 SER A N 1
ATOM 809 C CA . SER A 1 114 ? -4.927 22.401 -6.703 1.00 17.62 114 SER A CA 1
ATOM 810 C C . SER A 1 114 ? -3.601 22.166 -7.403 1.00 16.28 114 SER A C 1
ATOM 811 O O . SER A 1 114 ? -3.456 21.207 -8.154 1.00 13.52 114 SER A O 1
ATOM 814 N N . TYR A 1 115 ? -2.642 23.050 -7.147 1.00 17.29 115 TYR A N 1
ATOM 815 C CA . TYR A 1 115 ? -1.317 22.925 -7.748 1.00 15.44 115 TYR A CA 1
ATOM 816 C C . TYR A 1 115 ? -0.657 21.627 -7.280 1.00 15.11 115 TYR A C 1
ATOM 817 O O . TYR A 1 115 ? -0.093 20.883 -8.089 1.00 16.66 115 TYR A O 1
ATOM 826 N N . GLY A 1 116 ? -0.742 21.355 -5.979 1.00 15.23 116 GLY A N 1
ATOM 827 C CA . GLY A 1 116 ? -0.088 20.192 -5.412 1.00 14.46 116 GLY A CA 1
ATOM 828 C C . GLY A 1 116 ? -0.612 18.891 -5.985 1.00 14.46 116 GLY A C 1
ATOM 829 O O . GLY A 1 116 ? 0.156 17.993 -6.361 1.00 15.41 116 GLY A O 1
ATOM 830 N N . PHE A 1 117 ? -1.930 18.782 -6.069 1.00 14.42 117 PHE A N 1
ATOM 831 C CA . PHE A 1 117 ? -2.525 17.584 -6.628 1.00 15.30 117 PHE A CA 1
ATOM 832 C C . PHE A 1 117 ? -2.295 17.519 -8.135 1.00 17.65 117 PHE A C 1
ATOM 833 O O . PHE A 1 117 ? -2.198 16.436 -8.701 1.00 19.11 117 PHE A O 1
ATOM 841 N N . LYS A 1 118 ? -2.189 18.670 -8.779 1.00 15.72 118 LYS A N 1
ATOM 842 C CA . LYS A 1 118 ? -1.877 18.679 -10.212 1.00 16.63 118 LYS A CA 1
ATOM 843 C C . LYS A 1 118 ? -0.472 18.114 -10.483 1.00 14.29 118 LYS A C 1
ATOM 844 O O . LYS A 1 118 ? -0.306 17.233 -11.327 1.00 16.50 118 LYS A O 1
ATOM 850 N N . VAL A 1 119 ? 0.540 18.605 -9.777 1.00 16.63 119 VAL A N 1
ATOM 851 C CA . VAL A 1 119 ? 1.905 18.141 -10.045 1.00 14.16 119 VAL A CA 1
ATOM 852 C C . VAL A 1 119 ? 2.199 16.757 -9.471 1.00 15.58 119 VAL A C 1
ATOM 853 O O . VAL A 1 119 ? 2.898 15.968 -10.094 1.00 15.91 119 VAL A O 1
ATOM 857 N N . ALA A 1 120 ? 1.650 16.435 -8.310 1.00 15.00 120 ALA A N 1
ATOM 858 C CA . ALA A 1 120 ? 1.933 15.139 -7.705 1.00 19.21 120 ALA A CA 1
ATOM 859 C C . ALA A 1 120 ? 0.956 14.062 -8.160 1.00 23.88 120 ALA A C 1
ATOM 860 O O . ALA A 1 120 ? 1.261 12.871 -8.087 1.00 26.18 120 ALA A O 1
ATOM 862 N N . GLY A 1 121 ? -0.216 14.476 -8.633 1.00 23.36 121 GLY A N 1
ATOM 863 C CA . GLY A 1 121 ? -1.242 13.522 -9.023 1.00 23.67 121 GLY A CA 1
ATOM 864 C C . GLY A 1 121 ? -2.267 13.408 -7.914 1.00 35.55 121 GLY A C 1
ATOM 865 O O . GLY A 1 121 ? -1.937 13.548 -6.739 1.00 28.76 121 GLY A O 1
ATOM 866 N N . ASP A 1 122 ? -3.525 13.201 -8.286 1.00 44.24 122 ASP A N 1
ATOM 867 C CA . ASP A 1 122 ? -4.556 12.906 -7.298 1.00 48.37 122 ASP A CA 1
ATOM 868 C C . ASP A 1 122 ? -4.400 11.444 -6.877 1.00 48.20 122 ASP A C 1
ATOM 869 O O . ASP A 1 122 ? -4.175 10.581 -7.722 1.00 51.26 122 ASP A O 1
ATOM 871 N N . PRO A 1 123 ? -4.484 11.167 -5.569 1.00 51.61 123 PRO A N 1
ATOM 872 C CA . PRO A 1 123 ? -4.302 9.818 -5.006 1.00 55.75 123 PRO A CA 1
ATOM 873 C C . PRO A 1 123 ? -5.126 8.699 -5.671 1.00 61.28 123 PRO A C 1
ATOM 874 O O . PRO A 1 123 ? -4.799 7.523 -5.487 1.00 62.93 123 PRO A O 1
ATOM 878 N N . SER A 1 124 ? -6.163 9.054 -6.430 1.00 63.40 124 SER A N 1
ATOM 879 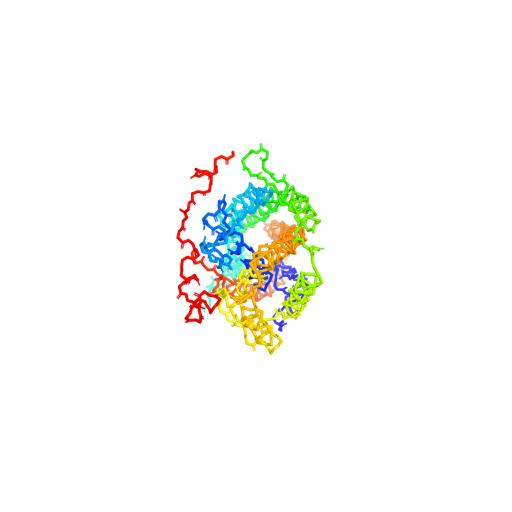C CA . SER A 1 124 ? -6.947 8.067 -7.176 1.00 61.95 124 SER A CA 1
ATOM 880 C C . SER A 1 124 ? -6.261 7.623 -8.481 1.00 60.18 124 SER A C 1
ATOM 881 O O . SER A 1 124 ? -6.615 6.587 -9.044 1.00 66.50 124 SER A O 1
ATOM 883 N N . ILE A 1 125 ? -5.273 8.403 -8.922 1.00 57.76 125 ILE A N 1
ATOM 884 C CA . ILE A 1 125 ? -4.587 8.268 -10.224 1.00 55.88 125 ILE A CA 1
ATOM 885 C C . ILE A 1 125 ? -4.604 6.890 -10.868 1.00 54.92 125 ILE A C 1
ATOM 886 O O . ILE A 1 125 ? -3.729 6.576 -11.675 1.00 51.96 125 ILE A O 1
ATOM 888 N N . ASP A 1 128 ? -1.453 9.755 -13.076 1.00 35.24 128 ASP A N 1
ATOM 889 C CA . ASP A 1 128 ? -0.176 10.440 -13.132 1.00 31.25 128 ASP A CA 1
ATOM 890 C C . ASP A 1 128 ? -0.346 11.960 -13.000 1.00 25.11 128 ASP A C 1
ATOM 891 O O . ASP A 1 128 ? -1.181 12.564 -13.656 1.00 25.73 128 ASP A O 1
ATOM 896 N N . GLY A 1 129 ? 0.449 12.567 -12.132 1.00 21.62 129 GLY A N 1
ATOM 897 C CA . GLY A 1 129 ? 0.493 14.014 -12.022 1.00 22.22 129 GLY A CA 1
ATOM 898 C C . GLY A 1 129 ? 1.415 14.611 -13.069 1.00 17.37 129 GLY A C 1
ATOM 899 O O . GLY A 1 129 ? 2.077 13.879 -13.808 1.00 15.89 129 GLY A O 1
ATOM 900 N N . TYR A 1 130 ? 1.471 15.933 -13.143 1.00 13.27 130 TYR A N 1
ATOM 901 C CA . TYR A 1 130 ? 2.307 16.562 -14.178 1.00 14.98 130 TYR A CA 1
ATOM 902 C C . TYR A 1 130 ? 3.795 16.233 -14.021 1.00 15.56 130 TYR A C 1
ATOM 903 O O . TYR A 1 130 ? 4.494 16.125 -15.019 1.00 16.14 130 TYR A O 1
ATOM 912 N N . PHE A 1 131 ? 4.302 16.087 -12.793 1.00 16.01 131 PHE A N 1
ATOM 913 C CA . PHE A 1 131 ? 5.755 15.846 -12.666 1.00 16.18 131 PHE A CA 1
ATOM 914 C C . PHE A 1 131 ? 6.125 14.475 -13.235 1.00 18.21 131 PHE A C 1
ATOM 915 O O . PHE A 1 131 ? 7.113 14.370 -13.941 1.00 16.96 131 PHE A O 1
ATOM 923 N N . LYS A 1 132 ? 5.298 13.451 -13.004 1.00 16.63 132 LYS A N 1
ATOM 924 C CA . LYS A 1 132 ? 5.537 12.141 -13.616 1.00 18.42 132 LYS A CA 1
ATOM 925 C C . LYS A 1 132 ? 5.529 12.234 -15.156 1.00 18.79 132 LYS A C 1
ATOM 926 O O . LYS A 1 132 ? 6.373 11.641 -15.827 1.00 20.58 132 LYS A O 1
ATOM 932 N N . LYS A 1 133 ? 4.587 12.993 -15.708 1.00 16.20 133 LYS A N 1
ATOM 933 C CA . LYS A 1 133 ? 4.530 13.212 -17.163 1.00 18.56 133 LYS A CA 1
ATOM 934 C C . LYS A 1 133 ? 5.790 13.912 -17.710 1.00 20.60 133 LYS A C 1
ATOM 935 O O . LYS A 1 133 ? 6.316 13.535 -18.763 1.00 17.41 133 LYS A O 1
ATOM 941 N N . LEU A 1 134 ? 6.271 14.917 -16.982 1.00 17.36 134 LEU A N 1
ATOM 942 C CA . LEU A 1 134 ? 7.536 15.581 -17.328 1.00 20.02 134 LEU A CA 1
ATOM 943 C C . LEU A 1 134 ? 8.693 14.583 -17.300 1.00 19.12 134 LEU A C 1
ATOM 944 O O . LEU A 1 134 ? 9.533 14.547 -18.218 1.00 20.29 134 LEU A O 1
ATOM 949 N N . GLN A 1 135 ? 8.715 13.751 -16.262 1.00 19.77 135 GLN A N 1
ATOM 950 C CA . GLN A 1 135 ? 9.736 12.711 -16.136 1.00 22.17 135 GLN A CA 1
ATOM 951 C C . GLN A 1 135 ? 9.753 11.777 -17.347 1.00 21.49 135 GLN A C 1
ATOM 952 O O . GLN A 1 135 ? 10.812 11.515 -17.917 1.00 24.74 135 GLN A O 1
ATOM 958 N N . ASP A 1 136 ? 8.583 11.277 -17.736 1.00 22.59 136 ASP A N 1
ATOM 959 C CA . ASP A 1 136 ? 8.489 10.389 -18.900 1.00 24.64 136 ASP A CA 1
ATOM 960 C C . ASP A 1 136 ? 8.934 11.098 -20.181 1.00 24.63 136 ASP A C 1
ATOM 961 O O . ASP A 1 136 ? 9.575 10.499 -21.054 1.00 28.58 136 ASP A O 1
ATOM 966 N N . GLU A 1 137 ? 8.591 12.374 -20.298 1.00 21.29 137 GLU A N 1
ATOM 967 C CA . GLU A 1 137 ? 9.025 13.129 -21.462 1.00 26.30 137 GLU A CA 1
ATOM 968 C C . GLU A 1 137 ? 10.551 13.172 -21.529 1.00 27.49 137 GLU A C 1
ATOM 969 O O . GLU A 1 137 ? 11.142 12.943 -22.592 1.0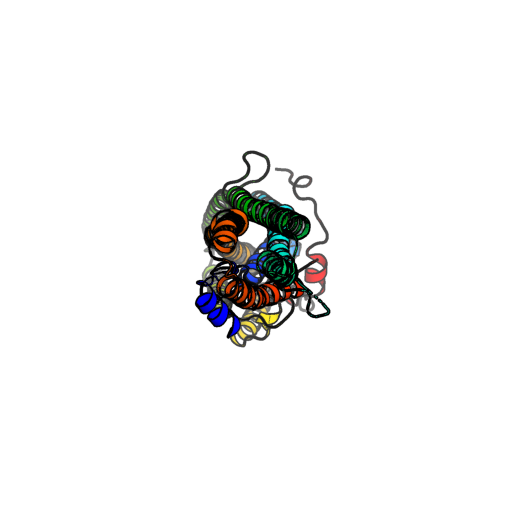0 24.62 137 GLU A O 1
ATOM 975 N N . LEU A 1 138 ? 11.189 13.425 -20.388 1.00 23.86 138 LEU A N 1
ATOM 976 C CA . LEU A 1 138 ? 12.659 13.387 -20.322 1.00 25.52 138 LEU A CA 1
ATOM 977 C C . LEU A 1 138 ? 13.193 12.007 -20.722 1.00 29.47 138 LEU A C 1
ATOM 978 O O . LEU A 1 138 ? 14.227 11.900 -21.404 1.00 31.32 138 LEU A O 1
ATOM 983 N N . ASP A 1 139 ? 12.497 10.952 -20.296 1.00 29.13 139 ASP A N 1
ATOM 984 C CA . ASP A 1 139 ? 12.882 9.606 -20.726 1.00 33.95 139 ASP A CA 1
ATOM 985 C C . ASP A 1 139 ? 12.920 9.542 -22.248 1.00 33.05 139 ASP A C 1
ATOM 986 O O . ASP A 1 139 ? 13.850 8.984 -22.834 1.00 36.55 139 ASP A O 1
ATOM 991 N N . ASN A 1 140 ? 11.908 10.119 -22.887 1.00 34.06 140 ASN A N 1
ATOM 992 C CA . ASN A 1 140 ? 11.827 10.058 -24.345 1.00 34.13 140 ASN A CA 1
ATOM 993 C C . ASN A 1 140 ? 12.899 10.891 -25.014 1.00 39.12 140 ASN A C 1
ATOM 994 O O . ASN A 1 140 ? 13.370 10.549 -26.102 1.00 36.01 140 ASN A O 1
ATOM 999 N N . ILE A 1 141 ? 13.270 11.995 -24.369 1.00 34.95 141 ILE A N 1
ATOM 1000 C CA . ILE A 1 141 ? 14.312 12.865 -24.896 1.00 33.09 141 ILE A CA 1
ATOM 1001 C C . ILE A 1 141 ? 15.695 12.191 -24.828 1.00 38.97 141 ILE A C 1
ATOM 1002 O O . ILE A 1 141 ? 16.502 12.337 -25.745 1.00 40.58 141 ILE A O 1
ATOM 1007 N N . VAL A 1 142 ? 15.967 11.415 -23.784 1.00 34.42 142 VAL A N 1
ATOM 1008 C CA . VAL A 1 142 ? 17.292 10.791 -23.701 1.00 38.43 142 VAL A CA 1
ATOM 1009 C C . VAL A 1 142 ? 17.340 9.329 -24.181 1.00 40.75 142 VAL A C 1
ATOM 1010 O O . VAL A 1 142 ? 18.382 8.673 -24.100 1.00 40.89 142 VAL A O 1
ATOM 1014 N N . ASP A 1 143 ? 16.213 8.820 -24.668 1.00 40.47 143 ASP A N 1
ATOM 1015 C CA . ASP A 1 143 ? 16.148 7.472 -25.231 1.00 45.74 143 ASP A CA 1
ATOM 1016 C C . ASP A 1 143 ? 16.819 7.470 -26.605 1.00 48.00 143 ASP A C 1
ATOM 1017 O O . ASP A 1 143 ? 16.504 8.305 -27.451 1.00 46.43 143 ASP A O 1
ATOM 1022 N N . ASN A 1 144 ? 17.741 6.541 -26.831 1.00 51.31 144 ASN A N 1
ATOM 1023 C CA . ASN A 1 144 ? 18.421 6.499 -28.124 1.00 60.33 144 ASN A CA 1
ATOM 1024 C C . ASN A 1 144 ? 17.581 5.851 -29.229 1.00 57.51 144 ASN A C 1
ATOM 1025 O O . ASN A 1 144 ? 17.792 6.131 -30.409 1.00 62.29 144 ASN A O 1
ATOM 1030 N N . ASN A 1 145 ? 16.617 5.011 -28.852 1.00 56.32 145 ASN A N 1
ATOM 1031 C CA . ASN A 1 145 ? 15.658 4.462 -29.817 1.00 56.29 145 ASN A CA 1
ATOM 1032 C C . ASN A 1 145 ? 14.785 5.557 -30.411 1.00 56.93 145 ASN A C 1
ATOM 1033 O O . ASN A 1 145 ? 14.333 5.459 -31.552 1.00 55.42 145 ASN A O 1
ATOM 1038 N N . SER A 1 146 ? 14.543 6.595 -29.616 1.00 55.18 146 SER A N 1
ATOM 1039 C CA . SER A 1 146 ? 13.733 7.728 -30.045 1.00 52.83 146 SER A CA 1
ATOM 1040 C C . SER A 1 146 ? 14.354 8.411 -31.258 1.00 52.12 146 SER A C 1
ATOM 1041 O O . SER A 1 146 ? 15.535 8.766 -31.237 1.00 50.71 146 SER A O 1
ATOM 1044 N N . ASP A 1 147 ? 13.564 8.579 -32.318 1.00 51.18 147 ASP A N 1
ATOM 1045 C CA . ASP A 1 147 ? 14.040 9.292 -33.498 1.00 50.76 147 ASP A CA 1
ATOM 1046 C C . ASP A 1 147 ? 13.916 10.789 -33.263 1.00 49.45 147 ASP A C 1
ATOM 1047 O O . ASP A 1 147 ? 13.342 11.209 -32.256 1.00 47.25 147 ASP A O 1
ATOM 1052 N N . ASP A 1 148 ? 14.437 11.586 -34.193 1.00 43.03 148 ASP A N 1
ATOM 1053 C CA . ASP A 1 148 ? 14.587 13.021 -33.979 1.00 46.27 148 ASP A CA 1
ATOM 1054 C C . ASP A 1 148 ? 13.252 13.735 -33.820 1.00 46.67 148 ASP A C 1
ATOM 1055 O O . ASP A 1 148 ? 13.125 14.666 -33.011 1.00 45.02 148 ASP A O 1
ATOM 1060 N N . ASP A 1 149 ? 12.261 13.292 -34.590 1.00 47.60 149 ASP A N 1
ATOM 1061 C CA . ASP A 1 149 ? 10.917 13.861 -34.524 1.00 46.16 149 ASP A CA 1
ATOM 1062 C C . ASP A 1 149 ? 10.308 13.700 -33.137 1.00 38.28 149 ASP A C 1
ATOM 1063 O O . ASP A 1 149 ? 9.680 14.623 -32.615 1.00 41.20 149 ASP A O 1
ATOM 1068 N N . ALA A 1 150 ? 10.500 12.518 -32.560 1.00 41.67 150 ALA A N 1
ATOM 1069 C CA . ALA A 1 150 ? 9.957 12.182 -31.254 1.00 41.75 150 ALA A CA 1
ATOM 1070 C C . ALA A 1 150 ? 10.632 13.004 -30.153 1.00 41.01 150 ALA A C 1
ATOM 1071 O O . ALA A 1 150 ? 9.966 13.447 -29.218 1.00 37.58 150 ALA A O 1
ATOM 1073 N N . ILE A 1 151 ? 11.946 13.200 -30.278 1.00 40.95 151 ILE A N 1
ATOM 1074 C CA . ILE A 1 151 ? 12.698 14.115 -29.415 1.00 38.88 151 ILE A CA 1
ATOM 1075 C C . ILE A 1 151 ? 12.109 15.521 -29.450 1.00 37.26 151 ILE A C 1
ATOM 1076 O O . ILE A 1 151 ? 11.760 16.083 -28.402 1.00 33.65 151 ILE A O 1
ATOM 1081 N N . ALA A 1 152 ? 12.017 16.086 -30.657 1.00 33.88 152 ALA A N 1
ATOM 1082 C CA . ALA A 1 152 ? 11.476 17.435 -30.855 1.00 30.57 152 ALA A CA 1
ATOM 1083 C C . ALA A 1 152 ? 10.072 17.593 -30.258 1.00 32.87 152 ALA A C 1
ATOM 1084 O O . ALA A 1 152 ? 9.733 18.642 -29.661 1.00 33.67 152 ALA A O 1
ATOM 1086 N N . LYS A 1 153 ? 9.263 16.543 -30.409 1.00 33.03 153 LYS A N 1
ATOM 1087 C CA . LYS A 1 153 ? 7.898 16.563 -29.889 1.00 34.42 153 LYS A CA 1
ATOM 1088 C C . LYS A 1 153 ? 7.882 16.524 -28.359 1.00 32.09 153 LYS A C 1
ATOM 1089 O O . LYS A 1 153 ? 7.113 17.254 -27.721 1.00 30.62 153 LYS A O 1
ATOM 1095 N N . ALA A 1 154 ? 8.718 15.666 -27.776 1.00 31.41 154 ALA A N 1
ATOM 1096 C CA . ALA A 1 154 ? 8.838 15.594 -26.321 1.00 31.00 154 ALA A CA 1
ATOM 1097 C C . ALA A 1 154 ? 9.244 16.952 -25.749 1.00 29.97 154 ALA A C 1
ATOM 1098 O O . ALA A 1 154 ? 8.694 17.402 -24.740 1.00 29.26 154 ALA A O 1
ATOM 1100 N N . ILE A 1 155 ? 10.186 17.617 -26.411 1.00 25.55 155 ILE A N 1
ATOM 1101 C CA . ILE A 1 155 ? 10.637 18.935 -25.959 1.00 24.18 155 ILE A CA 1
ATOM 1102 C C . ILE A 1 155 ? 9.514 19.981 -26.004 1.00 26.71 155 ILE A C 1
ATOM 1103 O O . ILE A 1 155 ? 9.317 20.771 -25.051 1.00 25.10 155 ILE A O 1
ATOM 1108 N N . LYS A 1 156 ? 8.754 19.979 -27.099 1.00 26.84 156 LYS A N 1
ATOM 1109 C CA . LYS A 1 156 ? 7.628 20.906 -27.176 1.00 26.41 156 LYS A CA 1
ATOM 1110 C C . LYS A 1 156 ? 6.555 20.637 -26.100 1.00 20.59 156 LYS A C 1
ATOM 1111 O O . LYS A 1 156 ? 6.041 21.577 -25.498 1.00 25.99 156 LYS A O 1
ATOM 1117 N N . ASP A 1 157 ? 6.231 19.367 -25.878 1.00 23.95 157 ASP A N 1
ATOM 1118 C CA . ASP A 1 157 ? 5.260 18.953 -24.861 1.00 25.28 157 ASP A CA 1
ATOM 1119 C C . ASP A 1 157 ? 5.719 19.374 -23.444 1.00 24.11 157 ASP A C 1
ATOM 1120 O O . ASP A 1 157 ? 4.932 19.875 -22.632 1.00 22.23 157 ASP A O 1
ATOM 1125 N N . PHE A 1 158 ? 6.997 19.147 -23.172 1.00 19.28 158 PHE A N 1
ATOM 1126 C CA . PHE A 1 158 ? 7.619 19.501 -21.897 1.00 20.65 158 PHE A CA 1
ATOM 1127 C C . PHE A 1 158 ? 7.459 20.991 -21.624 1.00 18.40 158 PHE A C 1
ATOM 1128 O O . PHE A 1 158 ? 6.963 21.407 -20.557 1.00 16.68 158 PHE A O 1
ATOM 1136 N N . LYS A 1 159 ? 7.886 21.797 -22.588 1.00 18.72 159 LYS A N 1
ATOM 1137 C CA . LYS A 1 159 ? 7.789 23.250 -22.465 1.00 17.29 159 LYS A CA 1
ATOM 1138 C C . LYS A 1 159 ? 6.358 23.749 -22.313 1.00 18.02 159 LYS A C 1
ATOM 1139 O O . LYS A 1 159 ? 6.106 24.682 -21.555 1.00 16.67 159 LYS A O 1
ATOM 1145 N N . ALA A 1 160 ? 5.439 23.176 -23.084 1.00 18.09 160 ALA A N 1
ATOM 1146 C CA . ALA A 1 160 ? 4.027 23.534 -22.970 1.00 19.59 160 ALA A CA 1
ATOM 1147 C C . ALA A 1 160 ? 3.435 23.253 -21.567 1.00 16.02 160 ALA A C 1
ATOM 1148 O O . ALA A 1 160 ? 2.723 24.088 -20.971 1.00 18.01 160 ALA A O 1
ATOM 1150 N N . ARG A 1 161 ? 3.713 22.056 -21.055 1.00 16.86 161 ARG A N 1
ATOM 1151 C CA . ARG A 1 161 ? 3.170 21.635 -19.765 1.00 16.56 161 ARG A CA 1
ATOM 1152 C C . ARG A 1 161 ? 3.743 22.516 -18.641 1.00 17.01 161 ARG A C 1
ATOM 1153 O O . ARG A 1 161 ? 3.023 22.984 -17.706 1.00 14.88 161 ARG A O 1
ATOM 1161 N N . CYS A 1 162 ? 5.050 22.756 -18.724 1.00 16.65 162 CYS A N 1
ATOM 1162 C CA . CYS A 1 162 ? 5.670 23.691 -17.777 1.00 16.70 162 CYS A CA 1
ATOM 1163 C C . CYS A 1 162 ? 5.026 25.066 -17.910 1.00 17.17 162 CYS A C 1
ATOM 1164 O O . CYS A 1 162 ? 4.812 25.766 -16.926 1.00 16.58 162 CYS A O 1
ATOM 1167 N N . GLY A 1 163 ? 4.702 25.451 -19.141 1.00 16.22 163 GLY A N 1
ATOM 1168 C CA . GLY A 1 163 ? 4.081 26.750 -19.349 1.00 18.40 163 GLY A CA 1
ATOM 1169 C C . GLY A 1 163 ? 2.754 26.883 -18.616 1.00 16.86 163 GLY A C 1
ATOM 1170 O O . GLY A 1 163 ? 2.417 27.953 -18.081 1.00 17.47 163 GLY A O 1
ATOM 1171 N N . ILE A 1 164 ? 1.998 25.791 -18.578 1.00 14.27 164 ILE A N 1
ATOM 1172 C CA . ILE A 1 164 ? 0.740 25.802 -17.835 1.00 15.48 164 ILE A CA 1
ATOM 1173 C C . ILE A 1 164 ? 0.997 25.984 -16.324 1.00 17.67 164 ILE A C 1
ATOM 1174 O O . ILE A 1 164 ? 0.298 26.760 -15.644 1.00 18.16 164 ILE A O 1
ATOM 1179 N N . LEU A 1 165 ? 2.004 25.281 -15.803 1.00 14.49 165 LEU A N 1
ATOM 1180 C CA . LEU A 1 165 ? 2.335 25.439 -14.371 1.00 14.91 165 LEU A CA 1
ATOM 1181 C C . LEU A 1 165 ? 2.766 26.874 -14.039 1.00 14.77 165 LEU A C 1
ATOM 1182 O O . LEU A 1 165 ? 2.399 27.429 -12.996 1.00 17.24 165 LEU A O 1
ATOM 1187 N N . ILE A 1 166 ? 3.546 27.470 -14.936 1.00 17.23 166 ILE A N 1
ATOM 1188 C CA . ILE A 1 166 ? 4.022 28.843 -14.757 1.00 14.60 166 ILE A CA 1
ATOM 1189 C C . ILE A 1 166 ? 2.841 29.825 -14.726 1.00 16.34 166 ILE A C 1
ATOM 1190 O O . ILE A 1 166 ? 2.761 30.709 -13.862 1.00 18.49 166 ILE A O 1
ATOM 1195 N N . LYS A 1 167 ? 1.917 29.645 -15.664 1.00 18.14 167 LYS A N 1
ATOM 1196 C CA . LYS A 1 167 ? 0.705 30.466 -15.706 1.00 20.50 167 LYS A CA 1
ATOM 1197 C C . LYS A 1 167 ? -0.108 30.355 -14.408 1.00 21.83 167 LYS A C 1
ATOM 1198 O O . LYS A 1 167 ? -0.561 31.364 -13.848 1.00 17.51 167 LYS A O 1
ATOM 1204 N N . GLU A 1 168 ? -0.306 29.128 -13.933 1.00 17.08 168 GLU A N 1
ATOM 1205 C CA . GLU A 1 168 ? -1.062 28.961 -12.689 1.00 19.09 168 GLU A CA 1
ATOM 1206 C C . GLU A 1 168 ? -0.351 29.583 -11.497 1.00 17.43 168 GLU A C 1
ATOM 1207 O O . GLU A 1 168 ? -0.989 30.240 -10.672 1.00 19.44 168 GLU A O 1
ATOM 1213 N N . ALA A 1 169 ? 0.961 29.377 -11.405 1.00 17.00 169 ALA A N 1
ATOM 1214 C CA . ALA A 1 169 ? 1.752 29.931 -10.317 1.00 15.91 169 ALA A CA 1
ATOM 1215 C C . ALA A 1 169 ? 1.637 31.449 -10.295 1.00 18.90 169 ALA A C 1
ATOM 1216 O O . ALA A 1 169 ? 1.500 32.053 -9.234 1.00 17.61 169 ALA A O 1
ATOM 1218 N N . LYS A 1 170 ? 1.707 32.060 -11.473 1.00 18.01 170 LYS A N 1
ATOM 1219 C CA . LYS A 1 170 ? 1.580 33.505 -11.583 1.00 18.65 170 LYS A CA 1
ATOM 1220 C C . LYS A 1 170 ? 0.190 33.949 -11.123 1.00 17.19 170 LYS A C 1
ATOM 1221 O O . LYS A 1 170 ? 0.055 34.920 -10.390 1.00 22.23 170 LYS A O 1
ATOM 1227 N N . GLN A 1 171 ? -0.841 33.224 -11.551 1.00 18.58 171 GLN A N 1
ATOM 1228 C CA . GLN A 1 171 ? -2.201 33.493 -11.060 1.00 19.02 171 GLN A CA 1
ATOM 1229 C C . GLN A 1 171 ? -2.308 33.432 -9.521 1.00 23.26 171 GLN A C 1
ATOM 1230 O O . GLN A 1 171 ? -2.968 34.276 -8.887 1.00 19.14 171 GLN A O 1
ATOM 1236 N N . TYR A 1 172 ? -1.637 32.453 -8.913 1.00 17.95 172 TYR A N 1
ATOM 1237 C CA . TYR A 1 172 ? -1.728 32.285 -7.460 1.00 17.67 172 TYR A CA 1
ATOM 1238 C C . TYR A 1 172 ? -0.926 33.365 -6.739 1.00 19.28 172 TYR A C 1
ATOM 1239 O O . TYR A 1 172 ? -1.333 33.870 -5.677 1.00 19.75 172 TYR A O 1
ATOM 1248 N N . GLU A 1 173 ? 0.212 33.722 -7.324 1.00 18.41 173 GLU A N 1
ATOM 1249 C CA . GLU A 1 173 ? 1.027 34.842 -6.865 1.00 22.24 173 GLU A CA 1
ATOM 1250 C C . GLU A 1 173 ? 0.218 36.146 -6.825 1.00 21.05 173 GLU A C 1
ATOM 1251 O O . GLU A 1 173 ? 0.254 36.896 -5.839 1.00 22.52 173 GLU A O 1
ATOM 1257 N N . GLU A 1 174 ? -0.488 36.411 -7.918 1.00 22.96 174 GLU A N 1
ATOM 1258 C CA . GLU A 1 174 ? -1.331 37.605 -8.010 1.00 25.45 174 GLU A CA 1
ATOM 1259 C C . GLU A 1 174 ? -2.471 37.531 -7.008 1.00 24.15 174 GLU A C 1
ATOM 1260 O O . GLU A 1 174 ? -2.860 38.546 -6.440 1.00 23.77 174 GLU A O 1
ATOM 1266 N N . ALA A 1 175 ? -3.012 36.333 -6.793 1.00 23.13 175 ALA A N 1
ATOM 1267 C CA . ALA A 1 175 ? -4.074 36.165 -5.803 1.00 22.10 175 ALA A CA 1
ATOM 1268 C C . ALA A 1 175 ? -3.583 36.478 -4.384 1.00 25.16 175 ALA A C 1
ATOM 1269 O O . ALA A 1 175 ? -4.331 37.024 -3.552 1.00 19.17 175 ALA A O 1
ATOM 1271 N N . ALA A 1 176 ? -2.332 36.116 -4.090 1.00 22.60 176 ALA A N 1
ATOM 1272 C CA . ALA A 1 176 ? -1.782 36.418 -2.772 1.00 20.41 176 ALA A CA 1
ATOM 1273 C C . ALA A 1 176 ? -1.551 37.931 -2.658 1.00 21.29 176 ALA A C 1
ATOM 1274 O O . ALA A 1 176 ? -1.820 38.546 -1.610 1.00 22.45 176 ALA A O 1
ATOM 1276 N N . LYS A 1 177 ? -1.100 38.539 -3.755 1.00 20.79 177 LYS A N 1
ATOM 1277 C CA . LYS A 1 177 ? -0.928 39.997 -3.792 1.00 24.77 177 LYS A CA 1
ATOM 1278 C C . LYS A 1 177 ? -2.266 40.707 -3.541 1.00 23.71 177 LYS A C 1
ATOM 1279 O O . LYS A 1 177 ? -2.344 41.731 -2.846 1.00 25.48 177 LYS A O 1
ATOM 1285 N N . ASN A 1 178 ? -3.319 40.130 -4.103 1.00 23.60 178 ASN A N 1
ATOM 1286 C CA . ASN A 1 178 ? -4.654 40.669 -3.965 1.00 25.44 178 ASN A CA 1
ATOM 1287 C C . ASN A 1 178 ? -5.169 40.523 -2.541 1.00 23.99 178 ASN A C 1
ATOM 1288 O O . ASN A 1 178 ? -5.892 41.384 -2.047 1.00 25.56 178 ASN A O 1
ATOM 1293 N N . ILE A 1 179 ? -4.788 39.440 -1.870 1.00 23.02 179 ILE A N 1
ATOM 1294 C CA . ILE A 1 179 ? -5.110 39.334 -0.449 1.00 19.08 179 ILE A CA 1
ATOM 1295 C C . ILE A 1 179 ? -4.397 40.423 0.361 1.00 22.77 179 ILE A C 1
ATOM 1296 O O . ILE A 1 179 ? -4.996 41.024 1.276 1.00 23.44 179 ILE A O 1
ATOM 1301 N N . VAL A 1 180 ? -3.137 40.702 0.034 1.00 21.47 180 VAL A N 1
ATOM 1302 C CA . VAL A 1 180 ? -2.428 41.778 0.743 1.00 21.36 180 VAL A CA 1
ATOM 1303 C C . VAL A 1 180 ? -3.095 43.157 0.520 1.00 27.44 180 VAL A C 1
ATOM 1304 O O . VAL A 1 180 ? -3.217 43.986 1.439 1.00 25.44 180 VAL A O 1
ATOM 1308 N N . THR A 1 181 ? -3.514 43.399 -0.713 1.00 23.65 181 THR A N 1
ATOM 1309 C CA . THR A 1 181 ? -4.215 44.631 -1.046 1.00 30.08 181 THR A CA 1
ATOM 1310 C C . THR A 1 181 ? -5.554 44.746 -0.294 1.00 26.77 181 THR A C 1
ATOM 1311 O O . THR A 1 181 ? -5.886 45.797 0.258 1.00 29.71 181 THR A O 1
ATO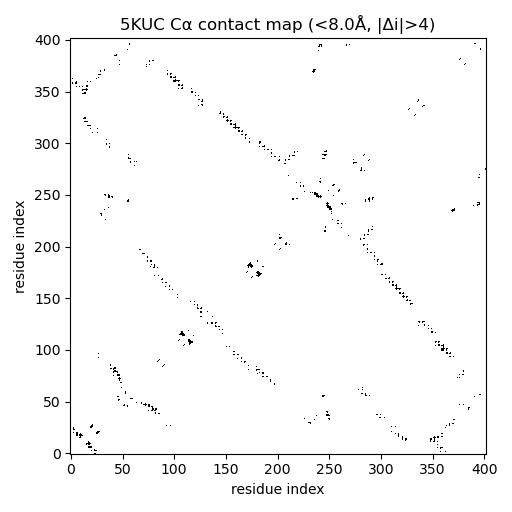M 1315 N N . SER A 1 182 ? -6.306 43.649 -0.257 1.00 26.01 182 SER A N 1
ATOM 1316 C CA . SER A 1 182 ? -7.571 43.614 0.480 1.00 28.38 182 SER A CA 1
ATOM 1317 C C . SER A 1 182 ? -7.388 43.828 1.986 1.00 27.79 182 SER A C 1
ATOM 1318 O O . SER A 1 182 ? -8.239 44.435 2.646 1.00 24.31 182 SER A O 1
ATOM 1321 N N . LEU A 1 183 ? -6.283 43.322 2.523 1.00 24.13 183 LEU A N 1
ATOM 1322 C CA . LEU A 1 183 ? -5.966 43.529 3.931 1.00 28.19 183 LEU A CA 1
ATOM 1323 C C . LEU A 1 183 ? -5.615 44.996 4.207 1.00 29.00 183 LEU A C 1
ATOM 1324 O O . LEU A 1 183 ? -6.014 45.566 5.238 1.00 27.09 183 LEU A O 1
ATOM 1329 N N . ASP A 1 184 ? -4.864 45.605 3.292 1.00 25.53 184 ASP A N 1
ATOM 1330 C CA . ASP A 1 184 ? -4.508 47.005 3.470 1.00 29.97 184 ASP A CA 1
ATOM 1331 C C . ASP A 1 184 ? -5.767 47.868 3.435 1.00 28.67 184 ASP A C 1
ATOM 1332 O O . ASP A 1 184 ? -5.888 48.809 4.207 1.00 33.91 184 ASP A O 1
ATOM 1337 N N . GLN A 1 185 ? -6.708 47.532 2.562 1.00 29.15 185 GLN A N 1
ATOM 1338 C CA . GLN A 1 185 ? -7.993 48.235 2.545 1.00 30.50 185 GLN A CA 1
ATOM 1339 C C . GLN A 1 185 ? -8.835 47.994 3.812 1.00 32.07 185 GLN A C 1
ATOM 1340 O O . GLN A 1 185 ? -9.496 48.906 4.312 1.00 29.62 185 GLN A O 1
ATOM 1346 N N . PHE A 1 186 ? -8.820 46.766 4.320 1.00 28.42 186 PHE A N 1
ATOM 1347 C CA . PHE A 1 186 ? -9.535 46.446 5.552 1.00 29.07 186 PHE A CA 1
ATOM 1348 C C . PHE A 1 186 ? -9.028 47.307 6.705 1.00 28.73 186 PHE A C 1
ATOM 1349 O O . PHE A 1 186 ? -9.817 47.792 7.519 1.00 28.24 186 PHE A O 1
ATOM 1357 N N . LEU A 1 187 ? -7.714 47.514 6.758 1.00 25.95 187 LEU A N 1
ATOM 1358 C CA . LEU A 1 187 ? -7.112 48.273 7.849 1.00 29.24 187 LEU A CA 1
ATOM 1359 C C . LEU A 1 187 ? -7.163 49.796 7.666 1.00 32.87 187 LEU A C 1
ATOM 1360 O O . LEU A 1 187 ? -7.376 50.531 8.635 1.00 34.08 187 LEU A O 1
ATOM 1365 N N . HIS A 1 188 ? -6.948 50.264 6.439 1.00 32.25 188 HIS A N 1
ATOM 1366 C CA . HIS A 1 188 ? -6.801 51.696 6.164 1.00 35.10 188 HIS A CA 1
ATOM 1367 C C . HIS A 1 188 ? -7.989 52.310 5.418 1.00 33.94 188 HIS A C 1
ATOM 1368 O O . HIS A 1 188 ? -7.992 53.504 5.135 1.00 37.45 188 HIS A O 1
ATOM 1375 N N . GLY A 1 189 ? -8.992 51.499 5.101 1.00 34.42 189 GLY A N 1
ATOM 1376 C CA . GLY A 1 189 ? -10.160 51.974 4.380 1.00 35.19 189 GLY A CA 1
ATOM 1377 C C . GLY A 1 189 ? -9.887 51.985 2.890 1.00 34.60 189 GLY A C 1
ATOM 1378 O O . GLY A 1 189 ? -8.742 51.840 2.478 1.00 36.96 189 GLY A O 1
ATOM 1379 N N . ASP A 1 190 ? -10.927 52.168 2.083 1.00 37.92 190 ASP A N 1
ATOM 1380 C CA . ASP A 1 190 ? -10.784 52.057 0.630 1.00 48.53 190 ASP A CA 1
ATOM 1381 C C . ASP A 1 190 ? -11.021 53.377 -0.090 1.00 52.44 190 ASP A C 1
ATOM 1382 O O . ASP A 1 190 ? -11.286 53.386 -1.289 1.00 56.01 190 ASP A O 1
ATOM 1387 N N . GLN A 1 191 ? -10.951 54.474 0.659 1.00 54.85 191 GLN A N 1
ATOM 1388 C CA . GLN A 1 191 ? -11.132 55.819 0.122 1.00 56.15 191 GLN A CA 1
ATOM 1389 C C . GLN A 1 191 ? -12.555 56.051 -0.390 1.00 56.65 191 GLN A C 1
ATOM 1390 O O . GLN A 1 191 ? -12.800 57.001 -1.123 1.00 59.77 191 GLN A O 1
ATOM 1396 N N . LYS A 1 192 ? -13.490 55.193 0.010 1.00 56.21 192 LYS A N 1
ATOM 1397 C CA . LYS A 1 192 ? -14.876 55.290 -0.438 1.00 49.46 192 LYS A CA 1
ATOM 1398 C C . LYS A 1 192 ? -15.855 55.124 0.723 1.00 48.59 192 LYS A C 1
ATOM 1399 O O . LYS A 1 192 ? -15.974 56.007 1.571 1.00 51.46 192 LYS A O 1
ATOM 1405 N N . LYS A 1 193 ? -16.547 53.990 0.765 1.00 44.56 193 LYS A N 1
ATOM 1406 C CA . LYS A 1 193 ? -17.566 53.760 1.786 1.00 45.11 193 LYS A CA 1
ATOM 1407 C C . LYS A 1 193 ? -17.081 52.816 2.878 1.00 45.48 193 LYS A C 1
ATOM 1408 O O . LYS A 1 193 ? -17.808 52.530 3.829 1.00 46.69 193 LYS A O 1
ATOM 1410 N N . LEU A 1 194 ? -15.855 52.326 2.739 1.00 45.60 194 LEU A N 1
ATOM 1411 C CA . LEU A 1 194 ? -15.278 51.462 3.755 1.00 39.81 194 LEU A CA 1
ATOM 1412 C C . LEU A 1 194 ? -14.371 52.262 4.657 1.00 37.36 194 LEU A C 1
ATOM 1413 O O . LEU A 1 194 ? -13.367 52.821 4.209 1.00 35.57 194 LEU A O 1
ATOM 1418 N N . GLU A 1 195 ? -14.736 52.333 5.931 1.00 36.38 195 GLU A N 1
ATOM 1419 C CA . GLU A 1 195 ? -13.846 52.903 6.923 1.00 37.99 195 GLU A CA 1
ATOM 1420 C C . GLU A 1 195 ? -12.910 51.795 7.375 1.00 34.68 195 GLU A C 1
ATOM 1421 O O . GLU A 1 195 ? -13.347 50.649 7.593 1.00 33.03 195 GLU A O 1
ATOM 1427 N N . GLY A 1 196 ? -11.634 52.134 7.512 1.00 28.93 196 GLY A N 1
ATOM 1428 C CA . GLY A 1 196 ? -10.625 51.173 7.925 1.00 31.09 196 GLY A CA 1
ATOM 1429 C C . GLY A 1 196 ? -10.650 50.835 9.402 1.00 33.37 196 GLY A C 1
ATOM 1430 O O . GLY A 1 196 ? -11.163 51.612 10.213 1.00 33.19 196 GLY A O 1
ATOM 1431 N N . VAL A 1 197 ? -10.083 49.682 9.752 1.00 28.49 197 VAL A N 1
ATOM 1432 C CA . VAL A 1 197 ? -9.990 49.256 11.147 1.00 30.18 197 VAL A CA 1
ATOM 1433 C C . VAL A 1 197 ? -9.243 50.297 11.998 1.00 32.90 197 VAL A C 1
ATOM 1434 O O . VAL A 1 197 ? -9.575 50.508 13.154 1.00 30.88 197 VAL A O 1
ATOM 1438 N N . ILE A 1 198 ? -8.248 50.959 11.426 1.00 33.20 198 ILE A N 1
ATOM 1439 C CA . ILE A 1 198 ? -7.466 51.918 12.199 1.00 36.05 198 ILE A CA 1
ATOM 1440 C C . ILE A 1 198 ? -8.340 53.077 12.720 1.00 35.36 198 ILE A C 1
ATOM 1441 O O . ILE A 1 198 ? -8.286 53.436 13.913 1.00 31.86 198 ILE A O 1
ATOM 1446 N N . ASN A 1 199 ? -9.160 53.630 11.829 1.00 33.42 199 ASN A N 1
ATOM 1447 C CA . ASN A 1 199 ? -10.061 54.728 12.178 1.00 37.35 199 ASN A CA 1
ATOM 1448 C C . ASN A 1 199 ? -11.204 54.288 13.089 1.00 35.38 199 ASN A C 1
ATOM 1449 O O . ASN A 1 199 ? -11.584 55.006 14.021 1.00 37.57 199 ASN A O 1
ATOM 1454 N N . ILE A 1 200 ? -11.758 53.113 12.803 1.00 29.74 200 ILE A N 1
ATOM 1455 C CA . ILE A 1 200 ? -12.783 52.509 13.652 1.00 30.32 200 ILE A CA 1
ATOM 1456 C C . ILE A 1 200 ? -12.274 52.310 15.084 1.00 30.79 200 ILE A C 1
ATOM 1457 O O . ILE A 1 200 ? -13.002 52.529 16.058 1.00 30.04 200 ILE A O 1
ATOM 1462 N N . GLN A 1 201 ? -11.013 51.898 15.194 1.00 30.15 201 GLN A N 1
ATOM 1463 C CA . GLN A 1 201 ? -10.356 51.689 16.477 1.00 31.05 201 GLN A CA 1
ATOM 1464 C C . GLN A 1 201 ? -10.213 53.020 17.207 1.00 32.30 201 GLN A C 1
ATOM 1465 O O . GLN A 1 201 ? -10.420 53.106 18.427 1.00 30.69 201 GLN A O 1
ATOM 1471 N N . LYS A 1 202 ? -9.833 54.044 16.445 1.00 32.84 202 LYS A N 1
ATOM 1472 C CA . LYS A 1 202 ? -9.691 55.389 16.997 1.00 35.80 202 LYS A CA 1
ATOM 1473 C C . LYS A 1 202 ? -11.005 55.864 17.621 1.00 36.59 202 LYS A C 1
ATOM 1474 O O . LYS A 1 202 ? -11.056 56.223 18.817 1.00 37.65 202 LYS A O 1
ATOM 1480 N N . ARG A 1 203 ? -12.071 55.829 16.825 1.00 33.47 203 ARG A N 1
ATOM 1481 C CA . ARG A 1 203 ? -13.374 56.263 17.312 1.00 35.08 203 ARG A CA 1
ATOM 1482 C C . ARG A 1 203 ? -13.878 55.401 18.479 1.00 36.84 203 ARG A C 1
ATOM 1483 O O . ARG A 1 203 ? -14.491 55.920 19.426 1.00 31.63 203 ARG A O 1
ATOM 1491 N N . LEU A 1 204 ? -13.620 54.093 18.425 1.00 30.54 204 LEU A N 1
ATOM 1492 C CA . LEU A 1 204 ? -14.070 53.211 19.498 1.00 31.55 204 LEU A CA 1
ATOM 1493 C C . LEU A 1 204 ? -13.367 53.589 20.800 1.00 29.28 204 LEU A C 1
ATOM 1494 O O . LEU A 1 204 ? -13.972 53.547 21.863 1.00 30.73 204 LEU A O 1
ATOM 1499 N N . LYS A 1 205 ? -12.100 53.979 20.706 1.00 32.08 205 LYS A N 1
ATOM 1500 C CA . LYS A 1 205 ? -11.363 54.393 21.894 1.00 35.30 205 LYS A CA 1
ATOM 1501 C C . LYS A 1 205 ? -11.916 55.715 22.442 1.00 37.88 205 LYS A C 1
ATOM 1502 O O . LYS A 1 205 ? -12.056 55.878 23.665 1.00 35.28 205 LYS A O 1
ATOM 1508 N N . GLU A 1 206 ? -12.230 56.641 21.535 1.00 36.72 206 GLU A N 1
ATOM 1509 C CA . GLU A 1 206 ? -12.867 57.913 21.913 1.00 38.93 206 GLU A CA 1
ATOM 1510 C C . GLU A 1 206 ? -14.163 57.709 22.694 1.00 36.08 206 GLU A C 1
ATOM 1511 O O . GLU A 1 206 ? -14.319 58.206 23.824 1.00 40.58 206 GLU A O 1
ATOM 1517 N N . VAL A 1 207 ? -15.092 56.984 22.078 1.00 35.17 207 VAL A N 1
ATOM 1518 C CA . VAL A 1 207 ? -16.381 56.696 22.683 1.00 32.42 207 VAL A CA 1
ATOM 1519 C C . VAL A 1 207 ? -16.193 55.980 24.013 1.00 37.92 207 VAL A C 1
ATOM 1520 O O . VAL A 1 207 ? -16.872 56.288 24.999 1.00 33.13 207 VAL A O 1
ATOM 1524 N N . GLN A 1 208 ? -15.253 55.039 24.046 1.00 33.47 208 GLN A N 1
ATOM 1525 C CA . GLN A 1 208 ? -14.943 54.334 25.286 1.00 31.51 208 GLN A CA 1
ATOM 1526 C C . GLN A 1 208 ? -14.539 55.299 26.398 1.00 34.36 208 GLN A C 1
ATOM 1527 O O . GLN A 1 208 ? -15.014 55.187 27.525 1.00 34.63 208 GLN A O 1
ATOM 1533 N N . THR A 1 209 ? -13.654 56.237 26.082 1.00 34.77 209 THR A N 1
ATOM 1534 C CA . THR A 1 209 ? -13.199 57.199 27.079 1.00 39.65 209 THR A CA 1
ATOM 1535 C C . THR A 1 209 ? -14.376 58.038 27.589 1.00 38.85 209 THR A C 1
ATOM 1536 O O . THR A 1 209 ? -14.600 58.160 28.809 1.00 39.26 209 THR A O 1
ATOM 1540 N N . ALA A 1 210 ? -15.136 58.588 26.647 1.00 35.15 210 ALA A N 1
ATOM 1541 C CA . ALA A 1 210 ? -16.308 59.401 26.983 1.00 39.35 210 ALA A CA 1
ATOM 1542 C C . ALA A 1 210 ? -17.287 58.666 27.903 1.00 39.63 210 ALA A C 1
ATOM 1543 O O . ALA A 1 210 ? -17.615 59.136 29.005 1.00 38.05 210 ALA A O 1
ATOM 1545 N N . LEU A 1 211 ? -17.752 57.508 27.448 1.00 36.00 211 LEU A N 1
ATOM 1546 C CA . LEU A 1 211 ? -18.740 56.755 28.196 1.00 33.90 211 LEU A CA 1
ATOM 1547 C C . LEU A 1 211 ? -18.174 56.250 29.520 1.00 37.31 211 LEU A C 1
ATOM 1548 O O . LEU A 1 211 ? -18.915 56.087 30.486 1.00 38.25 211 LEU A O 1
ATOM 1553 N N . ASN A 1 212 ? -16.870 56.012 29.586 1.00 35.77 212 ASN A N 1
ATOM 1554 C CA . ASN A 1 212 ? -16.305 55.528 30.837 1.00 41.23 212 ASN A CA 1
ATOM 1555 C C . ASN A 1 212 ? -16.257 56.626 31.887 1.00 43.90 212 ASN A C 1
ATOM 1556 O O . ASN A 1 212 ? -16.544 56.394 33.068 1.00 43.79 212 ASN A O 1
ATOM 1561 N N . GLN A 1 213 ? -15.876 57.818 31.444 1.00 42.02 213 GLN A N 1
ATOM 1562 C CA . GLN A 1 213 ? -15.865 58.981 32.309 1.00 41.05 213 GLN A CA 1
ATOM 1563 C C . GLN A 1 213 ? -17.277 59.285 32.805 1.00 42.11 213 GLN A C 1
ATOM 1564 O O . GLN A 1 213 ? -17.494 59.501 34.000 1.00 44.40 213 GLN A O 1
ATOM 1570 N N . ALA A 1 214 ? -18.240 59.266 31.891 1.00 36.44 214 ALA A N 1
ATOM 1571 C CA . ALA A 1 214 ? -19.608 59.649 32.223 1.00 37.88 214 ALA A CA 1
ATOM 1572 C C . ALA A 1 214 ? -20.399 58.604 33.021 1.00 39.93 214 ALA A C 1
ATOM 1573 O O . ALA A 1 214 ? -21.204 58.964 33.882 1.00 35.47 214 ALA A O 1
ATOM 1575 N N . HIS A 1 215 ? -20.183 57.323 32.729 1.00 36.66 215 HIS A N 1
ATOM 1576 C CA . HIS A 1 215 ? -21.069 56.261 33.209 1.00 34.82 215 HIS A CA 1
ATOM 1577 C C . HIS A 1 215 ? -20.351 54.997 33.661 1.00 35.86 215 HIS A C 1
ATOM 1578 O O . HIS A 1 215 ? -21.002 53.998 33.975 1.00 39.72 215 HIS A O 1
ATOM 1585 N N . GLY A 1 216 ? -19.023 55.020 33.679 1.00 35.96 216 GLY A N 1
ATOM 1586 C CA . GLY A 1 216 ? -18.268 53.835 34.045 1.00 36.94 216 GLY A CA 1
ATOM 1587 C C . GLY A 1 216 ? -17.616 53.922 35.412 1.00 40.45 216 GLY A C 1
ATOM 1588 O O . GLY A 1 216 ? -16.987 52.971 35.890 1.00 37.78 216 GLY A O 1
ATOM 1589 N N . GLU A 1 217 ? -17.755 55.077 36.047 1.00 40.23 217 GLU A N 1
ATOM 1590 C CA . GLU A 1 217 ? -17.109 55.306 37.331 1.00 40.83 217 GLU A CA 1
ATOM 1591 C C . GLU A 1 217 ? -18.055 56.048 38.264 1.00 41.25 217 GLU A C 1
ATOM 1592 O O . GLU A 1 217 ? -17.620 56.820 39.114 1.00 42.86 217 GLU A O 1
ATOM 1598 N N . SER A 1 218 ? -19.351 55.792 38.088 1.00 39.81 218 SER A N 1
ATOM 1599 C CA . SER A 1 218 ? -20.416 56.463 38.826 1.00 42.86 218 SER A CA 1
ATOM 1600 C C . SER A 1 218 ? -20.516 55.993 40.280 1.00 43.88 218 SER A C 1
ATOM 1601 O O . SER A 1 218 ? -20.970 56.737 41.149 1.00 47.43 218 SER A O 1
ATOM 1604 N N . SER A 1 219 ? -20.111 54.752 40.531 1.00 39.11 219 SER A N 1
ATOM 1605 C CA . SER A 1 219 ? -20.169 54.174 41.873 1.00 39.54 219 SER A CA 1
ATOM 1606 C C . SER A 1 219 ? -19.089 53.110 42.017 1.00 39.60 219 SER A C 1
ATOM 1607 O O . SER A 1 219 ? -18.525 52.667 41.013 1.00 37.12 219 SER A O 1
ATOM 1610 N N . PRO A 1 220 ? -18.785 52.708 43.263 1.00 37.93 220 PRO A N 1
ATOM 1611 C CA . PRO A 1 220 ? -17.874 51.587 43.502 1.00 36.10 220 PRO A CA 1
ATOM 1612 C C . PRO A 1 220 ? -18.267 50.313 42.759 1.00 35.46 220 PRO A C 1
ATOM 1613 O O . PRO A 1 220 ? -17.398 49.623 42.236 1.00 35.68 220 PRO A O 1
ATOM 1617 N N . ALA A 1 221 ? -19.555 49.992 42.722 1.00 34.80 221 ALA A N 1
ATOM 1618 C CA . ALA A 1 221 ? -19.981 48.754 42.080 1.00 32.60 221 ALA A CA 1
ATOM 1619 C C . ALA A 1 221 ? -19.784 48.829 40.557 1.00 36.03 221 ALA A C 1
ATOM 1620 O O . ALA A 1 221 ? -19.544 47.802 39.917 1.00 30.67 221 ALA A O 1
ATOM 1622 N N . HIS A 1 222 ? -19.876 50.037 39.994 1.00 33.09 222 HIS A N 1
ATOM 1623 C CA . HIS A 1 222 ? -19.598 50.264 38.564 1.00 34.87 222 HIS A CA 1
ATOM 1624 C C . HIS A 1 222 ? -18.192 49.804 38.221 1.00 36.51 222 HIS A C 1
ATOM 1625 O O . HIS A 1 222 ? -17.985 48.974 37.323 1.00 35.36 222 HIS A O 1
ATOM 1632 N N . LYS A 1 223 ? -17.229 50.381 38.936 1.00 33.80 223 LYS A N 1
ATOM 1633 C CA . LYS A 1 223 ? -15.820 50.056 38.774 1.00 35.65 223 LYS A CA 1
ATOM 1634 C C . LYS A 1 223 ? -15.554 48.577 39.049 1.00 35.83 223 LYS A C 1
ATOM 1635 O O . LYS A 1 223 ? -14.831 47.918 38.292 1.00 35.91 223 LYS A O 1
ATOM 1641 N N . GLU A 1 224 ? -16.141 48.058 40.126 1.00 33.57 224 GLU A N 1
ATOM 1642 C CA . GLU A 1 224 ? -15.947 46.657 40.482 1.00 35.10 224 GLU A CA 1
ATOM 1643 C C . GLU A 1 224 ? -16.368 45.734 39.342 1.00 37.84 224 GLU A C 1
ATOM 1644 O O . GLU A 1 224 ? -15.569 44.959 38.831 1.00 32.77 224 GLU A O 1
ATOM 1650 N N . LEU A 1 225 ? -17.632 45.819 38.955 1.00 33.25 225 LEU A N 1
ATOM 1651 C CA . LEU A 1 225 ? -18.165 44.913 37.950 1.00 35.20 225 LEU A CA 1
ATOM 1652 C C . LEU A 1 225 ? -17.536 45.125 36.556 1.00 28.13 225 LEU A C 1
ATOM 1653 O O . LEU A 1 225 ? -17.219 44.154 35.861 1.00 29.18 225 LEU A O 1
ATOM 1658 N N . LEU A 1 226 ? -17.306 46.373 36.163 1.00 30.89 226 LEU A N 1
ATOM 1659 C CA . LEU A 1 226 ? -16.671 46.628 34.863 1.00 30.30 226 LEU A CA 1
ATOM 1660 C C . LEU A 1 226 ? -15.250 46.061 34.835 1.00 32.16 226 LEU A C 1
ATOM 1661 O O . LEU A 1 226 ? -14.800 45.516 33.815 1.00 26.48 226 LEU A O 1
ATOM 1666 N N . GLU A 1 227 ? -14.556 46.166 35.965 1.00 29.71 227 GLU A N 1
ATOM 1667 C CA . GLU A 1 227 ? -13.237 45.560 36.105 1.00 30.21 227 GLU A CA 1
ATOM 1668 C C . GLU A 1 227 ? -13.328 44.029 36.056 1.00 29.52 227 GLU A C 1
ATOM 1669 O O . GLU A 1 227 ? -12.457 43.379 35.487 1.00 29.21 227 GLU A O 1
ATOM 1675 N N . LYS A 1 228 ? -14.376 43.452 36.651 1.00 27.59 228 LYS A N 1
ATOM 1676 C CA . LYS A 1 228 ? -14.560 42.000 36.594 1.00 27.85 228 LYS A CA 1
ATOM 1677 C C . LYS A 1 228 ? -14.693 41.522 35.144 1.00 31.56 228 LYS A C 1
ATOM 1678 O O . LYS A 1 228 ? -14.081 40.517 34.739 1.00 25.23 228 LYS A O 1
ATOM 1684 N N . VAL A 1 229 ? -15.496 42.246 34.370 1.00 28.05 229 VAL A N 1
ATOM 1685 C CA . VAL A 1 229 ? -15.681 41.909 32.955 1.00 26.63 229 VAL A CA 1
ATOM 1686 C C . VAL A 1 229 ? -14.362 42.037 32.189 1.00 26.48 229 VAL A C 1
ATOM 1687 O O . VAL A 1 229 ? -13.992 41.128 31.434 1.00 27.77 229 VAL A O 1
ATOM 1691 N N . LYS A 1 230 ? -13.649 43.145 32.387 1.00 23.95 230 LYS A N 1
ATOM 1692 C CA . LYS A 1 230 ? -12.332 43.299 31.764 1.00 29.15 230 LYS A CA 1
ATOM 1693 C C . LYS A 1 230 ? -11.395 42.132 32.095 1.00 31.59 230 LYS A C 1
ATOM 1694 O O . LYS A 1 230 ? -10.630 41.680 31.231 1.00 26.50 230 LYS A O 1
ATOM 1700 N N . ASN A 1 231 ? -11.441 41.663 33.346 1.00 28.14 231 ASN A N 1
ATOM 1701 C CA . ASN A 1 231 ? -10.589 40.551 33.756 1.00 31.02 231 ASN A CA 1
ATOM 1702 C C . ASN A 1 231 ? -10.988 39.267 33.033 1.00 28.10 231 ASN A C 1
ATOM 1703 O O . ASN A 1 231 ? -10.124 38.522 32.568 1.00 30.19 231 ASN A O 1
ATOM 1708 N N . LEU A 1 232 ? -12.291 39.023 32.928 1.00 25.88 232 LEU A N 1
ATOM 1709 C CA . LEU A 1 232 ? -12.784 37.875 32.165 1.00 26.92 232 LEU A CA 1
ATOM 1710 C C . LEU A 1 232 ? -12.356 37.924 30.686 1.00 29.15 232 LEU A C 1
ATOM 1711 O O . LEU A 1 232 ? -12.048 36.891 30.093 1.00 24.90 232 LEU A O 1
ATOM 1716 N N . LYS A 1 233 ? -12.344 39.116 30.096 1.00 27.11 233 LYS A N 1
ATOM 1717 C CA . LYS A 1 233 ? -11.943 39.263 28.690 1.00 26.58 233 LYS A CA 1
ATOM 1718 C C . LYS A 1 233 ? -10.446 39.018 28.549 1.00 30.66 233 LYS A C 1
ATOM 1719 O O . LYS A 1 233 ? -9.990 38.410 27.574 1.00 25.86 233 LYS A O 1
ATOM 1725 N N . THR A 1 234 ? -9.678 39.503 29.519 1.00 24.68 234 THR A N 1
ATOM 1726 C CA . THR A 1 234 ? -8.235 39.273 29.516 1.00 27.25 234 THR A CA 1
ATOM 1727 C C . THR A 1 234 ? -7.931 37.775 29.571 1.00 27.73 234 THR A C 1
ATOM 1728 O O . THR A 1 234 ? -7.107 37.262 28.811 1.00 31.07 234 THR A O 1
ATOM 1732 N N . THR A 1 235 ? -8.606 37.079 30.478 1.00 30.32 235 THR A N 1
ATOM 1733 C CA . THR A 1 235 ? -8.344 35.664 30.667 1.00 30.36 235 THR A CA 1
ATOM 1734 C C . THR A 1 235 ? -8.796 34.896 29.425 1.00 32.02 235 THR A C 1
ATOM 1735 O O . THR A 1 235 ? -8.069 34.041 28.923 1.00 28.65 235 THR A O 1
ATOM 1739 N N . LEU A 1 236 ? -9.980 35.236 28.917 1.00 31.55 236 LEU A N 1
ATOM 1740 C CA . LEU A 1 236 ? -10.498 34.623 27.695 1.00 27.29 236 LEU A CA 1
ATOM 1741 C C . LEU A 1 236 ? -9.488 34.749 26.559 1.00 27.30 236 LEU A C 1
ATOM 1742 O O . LEU A 1 236 ? -9.170 33.772 25.880 1.00 29.27 236 LEU A O 1
ATOM 1747 N N . GLU A 1 237 ? -8.963 35.952 26.382 1.00 26.26 237 GLU A N 1
ATOM 1748 C CA . GLU A 1 237 ? -8.010 36.221 25.319 1.00 29.62 237 GLU A CA 1
ATOM 1749 C C . GLU A 1 237 ? -6.697 35.459 25.494 1.00 35.06 237 GLU A C 1
ATOM 1750 O O . GLU A 1 237 ? -6.100 35.009 24.509 1.00 30.59 237 GLU A O 1
ATOM 1756 N N . ARG A 1 238 ? -6.243 35.346 26.744 1.00 31.70 238 ARG A N 1
ATOM 1757 C CA . ARG A 1 238 ? -5.057 34.549 27.076 1.00 36.66 238 ARG A CA 1
ATOM 1758 C C . ARG A 1 238 ? -5.252 33.100 26.631 1.00 33.23 238 ARG A C 1
ATOM 1759 O O . ARG A 1 238 ? -4.424 32.522 25.921 1.00 37.04 238 ARG A O 1
ATOM 1767 N N . THR A 1 239 ? -6.372 32.534 27.061 1.00 29.99 239 THR A N 1
ATOM 1768 C CA . THR A 1 239 ? -6.748 31.180 26.717 1.00 32.59 239 THR A CA 1
ATOM 1769 C C . THR A 1 239 ? -6.790 30.976 25.207 1.00 37.72 239 THR A C 1
ATOM 1770 O O . THR A 1 239 ? -6.280 29.983 24.696 1.00 36.38 239 THR A O 1
ATOM 1774 N N . ILE A 1 240 ? -7.403 31.923 24.502 1.00 32.64 240 ILE A N 1
ATOM 1775 C CA . ILE A 1 240 ? -7.541 31.836 23.046 1.00 33.65 240 ILE A CA 1
ATOM 1776 C C . ILE A 1 240 ? -6.184 31.802 22.365 1.00 36.97 240 ILE A C 1
ATOM 1777 O O . ILE A 1 240 ? -5.908 30.919 21.550 1.00 38.83 240 ILE A O 1
ATOM 1782 N N . LYS A 1 241 ? -5.334 32.763 22.701 1.00 35.34 241 LYS A N 1
ATOM 1783 C CA . LYS A 1 241 ? -4.013 32.833 22.084 1.00 35.81 241 LYS A CA 1
ATOM 1784 C C . LYS A 1 241 ? -3.144 31.630 22.463 1.00 43.53 241 LYS A C 1
ATOM 1785 O O . LYS A 1 241 ? -2.221 31.280 21.732 1.00 45.91 241 LYS A O 1
ATOM 1791 N N . ALA A 1 242 ? -3.465 30.989 23.588 1.00 40.90 242 ALA A N 1
ATOM 1792 C CA . ALA A 1 242 ? -2.701 29.841 24.069 1.00 46.70 242 ALA A CA 1
ATOM 1793 C C . ALA A 1 242 ? -3.025 28.547 23.329 1.00 54.23 242 ALA A C 1
ATOM 1794 O O . ALA A 1 242 ? -2.142 27.728 23.109 1.00 57.87 242 ALA A O 1
ATOM 1796 N N . GLU A 1 243 ? -4.283 28.368 22.937 1.00 51.15 243 GLU A N 1
ATOM 1797 C CA . GLU A 1 243 ? -4.707 27.147 22.259 1.00 57.31 243 GLU A CA 1
ATOM 1798 C C . GLU A 1 243 ? -4.324 27.152 20.778 1.00 60.32 243 GLU A C 1
ATOM 1799 O O . GLU A 1 243 ? -4.922 27.871 19.972 1.00 60.30 243 GLU A O 1
ATOM 1805 N N . GLN A 1 244 ? -3.354 26.315 20.418 1.00 63.26 244 GLN A N 1
ATOM 1806 C CA . GLN A 1 244 ? -2.794 26.321 19.062 1.00 63.58 244 GLN A CA 1
ATOM 1807 C C . GLN A 1 244 ? -3.532 25.437 18.059 1.00 64.92 244 GLN A C 1
ATOM 1808 O O . GLN A 1 244 ? -3.695 25.811 16.887 1.00 63.35 244 GLN A O 1
ATOM 1814 N N . ASP A 1 245 ? -3.966 24.263 18.510 1.00 63.58 245 ASP A N 1
ATOM 1815 C CA . ASP A 1 245 ? -4.453 23.248 17.581 1.00 58.88 245 ASP A CA 1
ATOM 1816 C C . ASP A 1 245 ? -5.961 23.024 17.649 1.00 53.25 245 ASP A C 1
ATOM 1817 O O . ASP A 1 245 ? -6.464 22.473 18.628 1.00 55.46 245 ASP A O 1
ATOM 1819 N N . LEU A 1 246 ? -6.668 23.411 16.586 1.00 47.58 246 LEU A N 1
ATOM 1820 C CA . LEU A 1 246 ? -8.105 23.155 16.490 1.00 43.48 246 LEU A CA 1
ATOM 1821 C C . LEU A 1 246 ? -8.378 21.852 15.749 1.00 41.47 246 LEU A C 1
ATOM 1822 O O . LEU A 1 246 ? -7.892 21.650 14.640 1.00 42.40 246 LEU A O 1
ATOM 1827 N N . GLU A 1 247 ? -9.170 20.981 16.367 1.00 38.45 247 GLU A N 1
ATOM 1828 C CA . GLU A 1 247 ? -9.389 19.631 15.860 1.00 41.14 247 GLU A CA 1
ATOM 1829 C C . GLU A 1 247 ? -10.736 19.463 15.163 1.00 43.05 247 GLU A C 1
ATOM 1830 O O . GLU A 1 247 ? -10.955 18.471 14.467 1.00 43.42 247 GLU A O 1
ATOM 1832 N N . LYS A 1 248 ? -11.640 20.422 15.352 1.00 39.64 248 LYS A N 1
ATOM 1833 C CA . LYS A 1 248 ? -12.989 20.313 14.801 1.00 34.52 248 LYS A CA 1
ATOM 1834 C C . LYS A 1 248 ? -13.248 21.332 13.708 1.00 31.49 248 LYS A C 1
ATOM 1835 O O . LYS A 1 248 ? -12.530 22.329 13.586 1.00 31.02 248 LYS A O 1
ATOM 1841 N N . LYS A 1 249 ? -14.287 21.076 12.921 1.00 29.62 249 LYS A N 1
ATOM 1842 C CA . LYS A 1 249 ? -14.746 22.031 11.931 1.00 27.93 249 LYS A CA 1
ATOM 1843 C C . LYS A 1 249 ? -15.160 23.306 12.657 1.00 31.33 249 LYS A C 1
ATOM 1844 O O . LYS A 1 249 ? -15.847 23.242 13.679 1.00 29.23 249 LYS A O 1
ATOM 1850 N N . VAL A 1 250 ? -14.731 24.454 12.144 1.00 28.71 250 VAL A N 1
ATOM 1851 C CA . VAL A 1 250 ? -14.950 25.713 12.838 1.00 25.48 250 VAL A CA 1
ATOM 1852 C C . VAL A 1 250 ? -16.429 26.098 12.881 1.00 29.82 250 VAL A C 1
ATOM 1853 O O . VAL A 1 250 ? -17.118 26.147 11.853 1.00 22.75 250 VAL A O 1
ATOM 1857 N N . GLU A 1 251 ? -16.912 26.335 14.098 1.00 25.52 251 GLU A N 1
ATOM 1858 C CA . GLU A 1 251 ? -18.223 26.939 14.326 1.00 24.64 251 GLU A CA 1
ATOM 1859 C C . GLU A 1 251 ? -18.057 28.003 15.414 1.00 26.74 251 GLU A C 1
ATOM 1860 O O . GLU A 1 251 ? -17.002 28.100 16.037 1.00 24.15 251 GLU A O 1
ATOM 1866 N N . TYR A 1 252 ? -19.093 28.794 15.646 1.00 24.83 252 TYR A N 1
ATOM 1867 C CA . TYR A 1 252 ? -18.994 29.871 16.619 1.00 24.80 252 TYR A CA 1
ATOM 1868 C C . TYR A 1 252 ? -20.114 29.773 17.635 1.00 24.84 252 TYR A C 1
ATOM 1869 O O . TYR A 1 252 ? -21.124 29.119 17.391 1.00 27.71 252 TYR A O 1
ATOM 1878 N N . SER A 1 253 ? -19.916 30.412 18.784 1.00 24.17 253 SER A N 1
ATOM 1879 C CA . SER A 1 253 ? -20.863 30.318 19.885 1.00 22.72 253 SER A CA 1
ATOM 1880 C C . SER A 1 253 ? -20.969 31.644 20.617 1.00 22.14 253 SER A C 1
ATOM 1881 O O . SER A 1 253 ? -19.963 32.314 20.843 1.00 21.74 253 SER A O 1
ATOM 1884 N N . PHE A 1 254 ? -22.194 32.014 20.981 1.00 24.69 254 PHE A N 1
ATOM 1885 C CA . PHE A 1 254 ? -22.440 33.234 21.738 1.00 25.14 254 PHE A CA 1
ATOM 1886 C C . PHE A 1 254 ? -22.720 32.879 23.193 1.00 26.21 254 PHE A C 1
ATOM 1887 O O . PHE A 1 254 ? -23.399 33.622 23.893 1.00 22.68 254 PHE A O 1
ATOM 1895 N N . LEU A 1 255 ? -22.213 31.729 23.621 1.00 25.51 255 LEU A N 1
ATOM 1896 C CA . LEU A 1 255 ? -22.428 31.245 24.983 1.00 26.14 255 LEU A CA 1
ATOM 1897 C C . LEU A 1 255 ? -22.009 32.255 26.045 1.00 22.61 255 LEU A C 1
ATOM 1898 O O . LEU A 1 255 ? -22.632 32.327 27.101 1.00 26.48 255 LEU A O 1
ATOM 1903 N N . LEU A 1 256 ? -20.957 33.026 25.781 1.00 23.60 256 LEU A N 1
ATOM 1904 C CA . LEU A 1 256 ? -20.446 33.987 26.770 1.00 21.34 256 LEU A CA 1
ATOM 1905 C C . LEU A 1 256 ? -21.201 35.338 26.760 1.00 27.61 256 LEU A C 1
ATOM 1906 O O . LEU A 1 256 ? -20.983 36.204 27.626 1.00 20.49 256 LEU A O 1
ATOM 1911 N N . GLY A 1 257 ? -22.078 35.512 25.776 1.00 23.93 257 GLY A N 1
ATOM 1912 C CA . GLY A 1 257 ? -22.940 36.685 25.716 1.00 20.03 257 GLY A CA 1
ATOM 1913 C C . GLY A 1 257 ? -22.246 37.963 25.302 1.00 23.66 257 GLY A C 1
ATOM 1914 O O . GLY A 1 257 ? -21.033 37.982 25.055 1.00 23.02 257 GLY A O 1
ATOM 1915 N N . PRO A 1 258 ? -23.019 39.060 25.229 1.00 23.25 258 PRO A N 1
ATOM 1916 C CA . PRO A 1 258 ? -22.560 40.328 24.654 1.00 19.18 258 PRO A CA 1
ATOM 1917 C C . PRO A 1 258 ? -21.471 41.001 25.477 1.00 21.44 258 PRO A C 1
ATOM 1918 O O . PRO A 1 258 ? -20.755 41.843 24.960 1.00 20.73 258 PRO A O 1
ATOM 1922 N N . LEU A 1 259 ? -21.317 40.626 26.743 1.00 19.37 259 LEU A N 1
ATOM 1923 C CA . LEU A 1 259 ? -20.230 41.197 27.528 1.00 19.88 259 LEU A CA 1
ATOM 1924 C C . LEU A 1 259 ? -18.870 40.777 26.993 1.00 20.60 259 LEU A C 1
ATOM 1925 O O . LEU A 1 259 ? -17.874 41.472 27.205 1.00 23.10 259 LEU A O 1
ATOM 1930 N N . LEU A 1 260 ? -18.810 39.633 26.315 1.00 20.25 260 LEU A N 1
ATOM 1931 C CA . LEU A 1 260 ? -17.507 39.122 25.874 1.00 20.50 260 LEU A CA 1
ATOM 1932 C C . LEU A 1 260 ? -17.428 38.847 24.348 1.00 18.60 260 LEU A C 1
ATOM 1933 O O . LEU A 1 260 ? -16.368 38.983 23.758 1.00 21.45 260 LEU A O 1
ATOM 1938 N N . GLY A 1 261 ? -18.539 38.456 23.740 1.00 20.75 261 GLY A N 1
ATOM 1939 C CA . GLY A 1 261 ? -18.598 38.273 22.298 1.00 20.42 261 GLY A CA 1
ATOM 1940 C C . GLY A 1 261 ? -18.523 36.811 21.896 1.00 22.89 261 GLY A C 1
ATOM 1941 O O . GLY A 1 261 ? -18.513 35.919 22.754 1.00 20.05 261 GLY A O 1
ATOM 1942 N N . PHE A 1 262 ? -18.481 36.563 20.585 1.00 19.90 262 PHE A N 1
ATOM 1943 C CA . PHE A 1 262 ? -18.429 35.207 20.058 1.00 21.02 262 PHE A CA 1
ATOM 1944 C C . PHE A 1 262 ? -17.094 34.544 20.357 1.00 17.48 262 PHE A C 1
ATOM 1945 O O . PHE A 1 262 ? -16.071 35.204 20.436 1.00 19.29 262 PHE A O 1
ATOM 1953 N N . VAL A 1 263 ? -17.111 33.225 20.474 1.00 19.81 263 VAL A N 1
ATOM 1954 C CA . VAL A 1 263 ? -15.869 32.466 20.459 1.00 19.72 263 VAL A CA 1
ATOM 1955 C C . VAL A 1 263 ? -16.007 31.258 19.540 1.00 20.70 263 VAL A C 1
ATOM 1956 O O . VAL A 1 263 ? -17.123 30.815 19.253 1.00 22.06 263 VAL A O 1
ATOM 1960 N N . VAL A 1 264 ? -14.865 30.728 19.098 1.00 21.70 264 VAL A N 1
ATOM 1961 C CA . VAL A 1 264 ? -14.826 29.435 18.403 1.00 22.81 264 VAL A CA 1
ATOM 1962 C C . VAL A 1 264 ? -15.438 28.361 19.289 1.00 21.71 264 VAL A C 1
ATOM 1963 O O . VAL A 1 264 ? -15.044 28.193 20.442 1.00 25.51 264 VAL A O 1
ATOM 1967 N N . TYR A 1 265 ? -16.415 27.651 18.749 1.00 24.14 265 TYR A N 1
ATOM 1968 C CA . TYR A 1 265 ? -17.203 26.713 19.525 1.00 26.52 265 TYR A CA 1
ATOM 1969 C C . TYR A 1 265 ? -16.342 25.713 20.292 1.00 31.88 265 TYR A C 1
ATOM 1970 O O . TYR A 1 265 ? -16.589 25.441 21.476 1.00 33.89 265 TYR A O 1
ATOM 1979 N N . GLU A 1 266 ? -15.323 25.191 19.618 1.00 28.39 266 GLU A N 1
ATOM 1980 C CA . GLU A 1 266 ? -14.461 24.156 20.190 1.00 32.67 266 GLU A CA 1
ATOM 1981 C C . GLU A 1 266 ? -13.845 24.596 21.520 1.00 32.65 266 GLU A C 1
ATOM 1982 O O . GLU A 1 266 ? -13.770 23.819 22.483 1.00 40.22 266 GLU A O 1
ATOM 1988 N N . ILE A 1 267 ? -13.456 25.865 21.595 1.00 32.35 267 ILE A N 1
ATOM 1989 C CA . ILE A 1 267 ? -12.766 26.360 22.781 1.00 31.34 267 ILE A CA 1
ATOM 1990 C C . ILE A 1 267 ? -13.681 26.361 24.014 1.00 35.82 267 ILE A C 1
ATOM 1991 O O . ILE A 1 267 ? -13.214 26.592 25.129 1.00 33.56 267 ILE A O 1
ATOM 1996 N N . LEU A 1 268 ? -14.967 26.069 23.823 1.00 34.83 268 LEU A N 1
ATOM 1997 C CA . LEU A 1 268 ? -15.884 25.986 24.955 1.00 39.53 268 LEU A CA 1
ATOM 1998 C C . LEU A 1 268 ? -15.515 24.832 25.876 1.00 42.88 268 LEU A C 1
ATOM 1999 O O . LEU A 1 268 ? -15.865 24.845 27.058 1.00 43.03 268 LEU A O 1
ATOM 2004 N N . GLU A 1 269 ? -14.812 23.839 25.337 1.00 41.94 269 GLU A N 1
ATOM 2005 C CA . GLU A 1 269 ? -14.429 22.683 26.146 1.00 46.48 269 GLU A CA 1
ATOM 2006 C C . GLU A 1 269 ? -13.414 23.053 27.225 1.00 42.98 269 GLU A C 1
ATOM 2007 O O . GLU A 1 269 ? -13.409 22.482 28.310 1.00 50.16 269 GLU A O 1
ATOM 2013 N N . ASN A 1 270 ? -12.560 24.012 26.899 1.00 36.02 270 ASN A N 1
ATOM 2014 C CA . ASN A 1 270 ? -11.451 24.433 27.735 1.00 34.04 270 ASN A CA 1
ATOM 2015 C C . ASN A 1 270 ? -11.893 24.778 29.168 1.00 39.41 270 ASN A C 1
ATOM 2016 O O . ASN A 1 270 ? -12.875 25.494 29.372 1.00 34.27 270 ASN A O 1
ATOM 2021 N N . THR A 1 271 ? -11.184 24.239 30.159 1.00 39.22 271 THR A N 1
ATOM 2022 C CA . THR A 1 271 ? -11.580 24.400 31.562 1.00 38.24 271 THR A CA 1
ATOM 2023 C C . THR A 1 271 ? -11.726 25.871 31.960 1.00 31.92 271 THR A C 1
ATOM 2024 O O . THR A 1 271 ? -12.722 26.262 32.584 1.00 36.63 271 THR A O 1
ATOM 2028 N N . ALA A 1 272 ? -10.733 26.673 31.594 1.00 30.17 272 ALA A N 1
ATOM 2029 C CA . ALA A 1 272 ? -10.738 28.103 31.895 1.00 35.77 272 ALA A CA 1
ATOM 2030 C C . ALA A 1 272 ? -11.968 28.815 31.301 1.00 37.52 272 ALA A C 1
ATOM 2031 O O . ALA A 1 272 ? -12.564 29.701 31.935 1.00 31.47 272 ALA A O 1
ATOM 2033 N N . VAL A 1 273 ? -12.366 28.400 30.101 1.00 32.45 273 VAL A N 1
ATOM 2034 C CA . VAL A 1 273 ? -13.507 29.013 29.438 1.00 32.95 273 VAL A CA 1
ATOM 2035 C C . VAL A 1 273 ? -14.815 28.587 30.097 1.00 32.29 273 VAL A C 1
ATOM 2036 O O . VAL A 1 273 ? -15.732 29.392 30.205 1.00 29.35 273 VAL A O 1
ATOM 2040 N N . GLN A 1 274 ? -14.905 27.342 30.566 1.00 32.51 274 GLN A N 1
ATOM 2041 C CA . GLN A 1 274 ? -16.058 26.924 31.365 1.00 33.04 274 GLN A CA 1
ATOM 2042 C C . GLN A 1 274 ? -16.154 27.755 32.667 1.00 31.92 274 GLN A C 1
ATOM 2043 O O . GLN A 1 274 ? -17.253 28.119 33.123 1.00 30.05 274 GLN A O 1
ATOM 2049 N N . HIS A 1 275 ? -14.998 28.031 33.265 1.00 31.11 275 HIS A N 1
ATOM 2050 C CA . HIS A 1 275 ? -14.945 28.897 34.447 1.00 32.08 275 HIS A CA 1
ATOM 2051 C C . HIS A 1 275 ? -15.503 30.283 34.116 1.00 30.07 275 HIS A C 1
ATOM 2052 O O . HIS A 1 275 ? -16.309 30.859 34.871 1.00 27.09 275 HIS A O 1
ATOM 2059 N N . ILE A 1 276 ? -15.089 30.802 32.961 1.00 30.89 276 ILE A N 1
ATOM 2060 C CA . ILE A 1 276 ? -15.555 32.114 32.518 1.00 25.60 276 ILE A CA 1
ATOM 2061 C C . ILE A 1 276 ? -17.071 32.085 32.302 1.00 28.15 276 ILE A C 1
ATOM 2062 O O . ILE A 1 276 ? -17.772 33.001 32.736 1.00 29.98 276 ILE A O 1
ATOM 2067 N N . LYS A 1 277 ? -17.596 31.017 31.709 1.00 24.72 277 LYS A N 1
ATOM 2068 C CA . LYS A 1 277 ? -19.043 30.906 31.539 1.00 26.62 277 LYS A CA 1
ATOM 2069 C C . LYS A 1 277 ? -19.776 30.971 32.881 1.00 32.52 277 LYS A C 1
ATOM 2070 O O . LYS A 1 277 ? -20.841 31.613 32.994 1.00 30.38 277 LYS A O 1
ATOM 2076 N N . ASN A 1 278 ? -19.224 30.312 33.904 1.00 30.40 278 ASN A N 1
ATOM 2077 C CA . ASN A 1 278 ? -19.864 30.400 35.227 1.00 29.61 278 ASN A CA 1
ATOM 2078 C C . ASN A 1 278 ? -19.801 31.819 35.824 1.00 25.50 278 ASN A C 1
ATOM 2079 O O . ASN A 1 278 ? -20.766 32.296 36.443 1.00 31.54 278 ASN A O 1
ATOM 2084 N N . GLN A 1 279 ? -18.665 32.485 35.655 1.00 24.51 279 GLN A N 1
ATOM 2085 C CA . GLN A 1 279 ? -18.538 33.860 36.132 1.00 27.18 279 GLN A CA 1
ATOM 2086 C C . GLN A 1 279 ? -19.506 34.823 35.408 1.00 30.49 279 GLN A C 1
ATOM 2087 O O . GLN A 1 279 ? -20.037 35.769 36.012 1.00 31.36 279 GLN A O 1
ATOM 2093 N N . ILE A 1 280 ? -19.743 34.572 34.121 1.00 28.01 280 ILE A N 1
ATOM 2094 C CA . ILE A 1 280 ? -20.709 35.337 33.332 1.00 25.83 280 ILE A CA 1
ATOM 2095 C C . ILE A 1 280 ? -22.138 35.090 33.791 1.00 26.24 280 ILE A C 1
ATOM 2096 O O . ILE A 1 280 ? -22.933 36.029 33.909 1.00 29.89 280 ILE A O 1
ATOM 2101 N N . ASP A 1 281 ? -22.482 33.831 34.048 1.00 30.12 281 ASP A N 1
ATOM 2102 C CA . ASP A 1 281 ? -23.803 33.532 34.602 1.00 30.31 281 ASP A CA 1
ATOM 2103 C C . ASP A 1 281 ? -24.007 34.285 35.945 1.00 30.18 281 ASP A C 1
ATOM 2104 O O . ASP A 1 281 ? -25.100 34.814 36.234 1.00 31.62 281 ASP A O 1
ATOM 2109 N N . GLU A 1 282 ? -22.941 34.356 36.737 1.00 30.54 282 GLU A N 1
ATOM 2110 C CA . GLU A 1 282 ? -23.002 35.072 38.021 1.00 31.89 282 GLU A CA 1
ATOM 2111 C C . GLU A 1 282 ? -23.256 36.569 37.810 1.00 34.24 282 GLU A C 1
ATOM 2112 O O . GLU A 1 282 ? -24.137 37.160 38.464 1.00 32.89 282 GLU A O 1
ATOM 2114 N N . ILE A 1 283 ? -22.488 37.170 36.897 1.00 32.50 283 ILE A N 1
ATOM 2115 C CA . ILE A 1 283 ? -22.699 38.567 36.509 1.00 31.48 283 ILE A CA 1
ATOM 2116 C C . ILE A 1 283 ? -24.138 38.828 36.058 1.00 31.54 283 ILE A C 1
ATOM 2117 O O . ILE A 1 283 ? -24.745 39.819 36.458 1.00 31.46 283 ILE A O 1
ATOM 2122 N N . LYS A 1 284 ? -24.679 37.948 35.224 1.00 28.45 284 LYS A N 1
ATOM 2123 C CA . LYS A 1 284 ? -26.042 38.121 34.751 1.00 28.88 284 LYS A CA 1
ATOM 2124 C C . LYS A 1 284 ? -27.014 38.161 35.917 1.00 32.83 284 LYS A C 1
ATOM 2125 O O . LYS A 1 284 ? -27.896 39.033 35.961 1.00 29.78 284 LYS A O 1
ATOM 2131 N N . LYS A 1 285 ? -26.862 37.215 36.848 1.00 31.02 285 LYS A N 1
ATOM 2132 C CA . LYS A 1 285 ? -27.723 37.197 38.037 1.00 33.20 285 LYS A CA 1
ATOM 2133 C C . LYS A 1 285 ? -27.622 38.509 38.810 1.00 31.63 285 LYS A C 1
ATOM 2134 O O . LYS A 1 285 ? -28.632 39.094 39.200 1.00 35.60 285 LYS A O 1
ATOM 2136 N N . GLN A 1 286 ? -26.400 38.980 39.009 1.00 31.03 286 GLN A N 1
ATOM 2137 C CA . GLN A 1 286 ? -26.180 40.215 39.742 1.00 31.31 286 GLN A CA 1
ATOM 2138 C C . GLN A 1 286 ? -26.794 41.447 39.057 1.00 34.37 286 GLN A C 1
ATOM 2139 O O . GLN A 1 286 ? -27.416 42.282 39.710 1.00 32.96 286 GLN A O 1
ATOM 2145 N N . LEU A 1 287 ? -26.621 41.556 37.745 1.00 29.95 287 LEU A N 1
ATOM 2146 C CA . LEU A 1 287 ? -27.084 42.725 36.993 1.00 27.49 287 LEU A CA 1
ATOM 2147 C C . LEU A 1 287 ? -28.595 42.747 36.809 1.00 28.44 287 LEU A C 1
ATOM 2148 O O . LEU A 1 287 ? -29.216 43.802 36.897 1.00 30.65 287 LEU A O 1
ATOM 2153 N N . ASP A 1 288 ? -29.191 41.590 36.556 1.00 25.47 288 ASP A N 1
ATOM 2154 C CA . ASP A 1 288 ? -30.602 41.555 36.209 1.00 30.63 288 ASP A CA 1
ATOM 2155 C C . ASP A 1 288 ? -31.510 42.065 37.347 1.00 35.10 288 ASP A C 1
ATOM 2156 O O . ASP A 1 288 ? -32.625 42.511 37.094 1.00 37.16 288 ASP A O 1
ATOM 2161 N N . SER A 1 289 ? -31.031 42.013 38.586 1.00 30.90 289 SER A N 1
ATOM 2162 C CA . SER A 1 289 ? -31.800 42.536 39.719 1.00 32.35 289 SER A CA 1
ATOM 2163 C C . SER A 1 289 ? -31.118 43.750 40.363 1.00 31.43 289 SER A C 1
ATOM 2164 O O . SER A 1 289 ? -31.469 44.156 41.472 1.00 34.27 289 SER A O 1
ATOM 2167 N N . ALA A 1 290 ? -30.156 44.338 39.657 1.00 24.42 290 ALA A N 1
ATOM 2168 C CA . ALA A 1 290 ? -29.397 45.459 40.188 1.00 29.72 290 ALA A CA 1
ATOM 2169 C C . ALA A 1 290 ? -30.136 46.792 40.056 1.00 32.85 290 ALA A C 1
ATOM 2170 O O . ALA A 1 290 ? -31.135 46.897 39.348 1.00 29.59 290 ALA A O 1
ATOM 2172 N N . GLN A 1 291 ? -29.634 47.804 40.754 1.00 30.93 291 GLN A N 1
ATOM 2173 C CA . GLN A 1 291 ? -30.102 49.166 40.557 1.00 33.45 291 GLN A CA 1
ATOM 2174 C C . GLN A 1 291 ? -29.956 49.522 39.077 1.00 33.48 291 GLN A C 1
ATOM 2175 O O . GLN A 1 291 ? -28.911 49.250 38.487 1.00 31.50 291 GLN A O 1
ATOM 2181 N N . HIS A 1 292 ? -30.992 50.132 38.496 1.00 33.99 292 HIS A N 1
ATOM 2182 C CA . HIS A 1 292 ? -31.099 50.329 37.041 1.00 34.66 292 HIS A CA 1
ATOM 2183 C C . HIS A 1 292 ? -29.864 50.909 36.357 1.00 31.60 292 HIS A C 1
ATOM 2184 O O . HIS A 1 292 ? -29.434 50.392 35.321 1.00 33.92 292 HIS A O 1
ATOM 2191 N N . ASP A 1 293 ? -29.293 51.973 36.904 1.00 27.13 293 ASP A N 1
ATOM 2192 C CA . ASP A 1 293 ? -28.139 52.571 36.250 1.00 33.73 293 ASP A CA 1
ATOM 2193 C C . ASP A 1 293 ? -26.937 51.608 36.224 1.00 35.44 293 ASP A C 1
ATOM 2194 O O . ASP A 1 293 ? -26.199 51.578 35.244 1.00 31.23 293 ASP A O 1
ATOM 2199 N N . LEU A 1 294 ? -26.747 50.823 37.281 1.00 30.06 294 LEU A N 1
ATOM 2200 C CA . LEU A 1 294 ? -25.674 49.818 37.302 1.00 30.91 294 LEU A CA 1
ATOM 2201 C C . LEU A 1 294 ? -25.902 48.734 36.242 1.00 27.37 294 LEU A C 1
ATOM 2202 O O . LEU A 1 294 ? -24.989 48.375 35.495 1.00 29.35 294 LEU A O 1
ATOM 2207 N N . ASP A 1 295 ? -27.120 48.207 36.222 1.00 26.01 295 ASP A N 1
ATOM 2208 C CA . ASP A 1 295 ? -27.578 47.246 35.235 1.00 31.51 295 ASP A CA 1
ATOM 2209 C C . ASP A 1 295 ? -27.193 47.714 33.814 1.00 32.03 295 ASP A C 1
ATOM 2210 O O . ASP A 1 295 ? -26.393 47.073 33.084 1.00 28.17 295 ASP A O 1
ATOM 2215 N N . ARG A 1 296 ? -27.730 48.878 33.467 1.00 28.03 296 ARG A N 1
ATOM 2216 C CA . ARG A 1 296 ? -27.543 49.468 32.149 1.00 28.24 296 ARG A CA 1
ATOM 2217 C C . ARG A 1 296 ? -26.080 49.747 31.812 1.00 30.65 296 ARG A C 1
ATOM 2218 O O . ARG A 1 296 ? -25.574 49.351 30.744 1.00 27.69 296 ARG A O 1
ATOM 2226 N N . ASP A 1 297 ? -25.403 50.447 32.714 1.00 25.17 297 ASP A N 1
ATOM 2227 C CA . ASP A 1 297 ? -24.054 50.897 32.436 1.00 28.69 297 ASP A CA 1
ATOM 2228 C C . ASP A 1 297 ? -23.086 49.718 32.310 1.00 30.29 297 ASP A C 1
ATOM 2229 O O . ASP A 1 297 ? -22.188 49.726 31.469 1.00 27.90 297 ASP A O 1
ATOM 2234 N N . VAL A 1 298 ? -23.253 48.708 33.153 1.00 26.60 298 VAL A N 1
ATOM 2235 C CA . VAL A 1 298 ? -22.324 47.595 33.092 1.00 25.76 298 VAL A CA 1
ATOM 2236 C C . VAL A 1 298 ? -22.582 46.772 31.817 1.00 26.23 298 VAL A C 1
ATOM 2237 O O . VAL A 1 298 ? -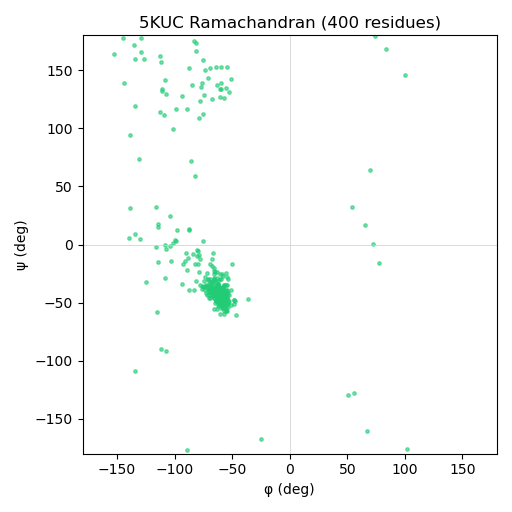21.631 46.406 31.134 1.00 26.81 298 VAL A O 1
ATOM 2241 N N . LYS A 1 299 ? -23.842 46.503 31.473 1.00 24.51 299 LYS A N 1
ATOM 2242 C CA . LYS A 1 299 ? -24.086 45.802 30.203 1.00 27.83 299 LYS A CA 1
ATOM 2243 C C . LYS A 1 299 ? -23.502 46.564 28.986 1.00 27.02 299 LYS A C 1
ATOM 2244 O O . LYS A 1 299 ? -22.689 46.017 28.189 1.00 26.20 299 LYS A O 1
ATOM 2250 N N . ILE A 1 300 ? -23.841 47.844 28.881 1.00 22.39 300 ILE A N 1
ATOM 2251 C CA . ILE A 1 300 ? -23.445 48.612 27.706 1.00 26.75 300 ILE A CA 1
ATOM 2252 C C . ILE A 1 300 ? -21.942 48.866 27.642 1.00 26.98 300 ILE A C 1
ATOM 2253 O O . ILE A 1 300 ? -21.297 48.681 26.599 1.00 21.72 300 ILE A O 1
ATOM 2258 N N . ILE A 1 301 ? -21.367 49.279 28.759 1.00 22.52 301 ILE A N 1
ATOM 2259 C CA . ILE A 1 301 ? -19.971 49.660 28.717 1.00 23.42 301 ILE A CA 1
ATOM 2260 C C . ILE A 1 301 ? -19.069 48.419 28.792 1.00 24.40 301 ILE A C 1
ATOM 2261 O O . ILE A 1 301 ? -18.001 48.403 28.204 1.00 27.69 301 ILE A O 1
ATOM 2266 N N . GLY A 1 302 ? -19.516 47.376 29.482 1.00 26.69 302 GLY A N 1
ATOM 2267 C CA . GLY A 1 302 ? -18.777 46.122 29.502 1.00 26.12 302 GLY A CA 1
ATOM 2268 C C . GLY A 1 302 ? -18.610 45.627 28.070 1.00 23.74 302 GLY A C 1
ATOM 2269 O O . GLY A 1 302 ? -17.480 45.383 27.602 1.00 25.23 302 GLY A O 1
ATOM 2270 N N . MET A 1 303 ? -19.742 45.518 27.372 1.00 24.08 303 MET A N 1
ATOM 2271 C CA . MET A 1 303 ? -19.696 45.139 25.966 1.00 23.07 303 MET A CA 1
ATOM 2272 C C . MET A 1 303 ? -18.753 46.051 25.166 1.00 25.44 303 MET A C 1
ATOM 2273 O O . MET A 1 303 ? -17.872 45.556 24.452 1.00 24.97 303 MET A O 1
ATOM 2278 N N . LEU A 1 304 ? -18.902 47.372 25.300 1.00 21.93 304 LEU A N 1
ATOM 2279 C CA . LEU A 1 304 ? -18.012 48.302 24.576 1.00 20.36 304 LEU A CA 1
ATOM 2280 C C . LEU A 1 304 ? -16.513 48.079 24.834 1.00 25.11 304 LEU A C 1
ATOM 2281 O O . LEU A 1 304 ? -15.684 48.177 23.913 1.00 23.54 304 LEU A O 1
ATOM 2286 N N . ASN A 1 305 ? -16.156 47.804 26.088 1.00 25.18 305 ASN A N 1
ATOM 2287 C CA . ASN A 1 305 ? -14.767 47.530 26.423 1.00 25.02 305 ASN A CA 1
ATOM 2288 C C . ASN A 1 305 ? -14.287 46.276 25.671 1.00 20.39 305 ASN A C 1
ATOM 2289 O O . ASN A 1 305 ? -13.172 46.247 25.131 1.00 24.62 305 ASN A O 1
ATOM 2294 N N . SER A 1 306 ? -15.136 45.253 25.639 1.00 19.12 306 SER A N 1
ATOM 2295 C CA . SER A 1 306 ? -14.756 44.041 24.912 1.00 24.35 306 SER A CA 1
ATOM 2296 C C . SER A 1 306 ? -14.625 44.292 23.411 1.00 25.70 306 SER A C 1
ATOM 2297 O O . SER A 1 306 ? -13.698 43.794 22.781 1.00 27.67 306 SER A O 1
ATOM 2300 N N . ILE A 1 307 ? -15.524 45.090 22.843 1.00 25.19 307 ILE A N 1
ATOM 2301 C CA . ILE A 1 307 ? -15.419 45.469 21.436 1.00 24.41 307 ILE A CA 1
ATOM 2302 C C . ILE A 1 307 ? -14.101 46.196 21.160 1.00 26.45 307 ILE A C 1
ATOM 2303 O O . ILE A 1 307 ? -13.484 46.006 20.113 1.00 20.36 307 ILE A O 1
ATOM 2308 N N . ASN A 1 308 ? -13.661 47.031 22.098 1.00 24.42 308 ASN A N 1
ATOM 2309 C CA . ASN A 1 308 ? -12.373 47.683 21.916 1.00 22.96 308 ASN A CA 1
ATOM 2310 C C . ASN A 1 308 ? -11.203 46.678 21.943 1.00 24.72 308 ASN A C 1
ATOM 2311 O O . ASN A 1 308 ? -10.262 46.769 21.136 1.00 27.93 308 ASN A O 1
ATOM 2316 N N . THR A 1 309 ? -11.263 45.713 22.858 1.00 23.83 309 THR A N 1
ATOM 2317 C CA . THR A 1 309 ? -10.260 44.648 22.818 1.00 27.74 309 THR A CA 1
ATOM 2318 C C . THR A 1 309 ? -10.288 43.912 21.456 1.00 23.32 309 THR A C 1
ATOM 2319 O O . THR A 1 309 ? -9.235 43.657 20.860 1.00 25.07 309 THR A O 1
ATOM 2323 N N . ASP A 1 310 ? -11.493 43.597 20.976 1.00 20.40 310 ASP A N 1
ATOM 2324 C CA . ASP A 1 310 ? -11.679 42.919 19.694 1.00 23.19 310 ASP A CA 1
ATOM 2325 C C . ASP A 1 310 ? -11.004 43.696 18.580 1.00 25.51 310 ASP A C 1
ATOM 2326 O O . ASP A 1 310 ? -10.230 43.130 17.815 1.00 25.52 310 ASP A O 1
ATOM 2331 N N . ILE A 1 311 ? -11.299 44.991 18.479 1.00 23.62 311 ILE A N 1
ATOM 2332 C CA . ILE A 1 311 ? -10.807 45.765 17.339 1.00 22.39 311 ILE A CA 1
ATOM 2333 C C . ILE A 1 311 ? -9.287 45.885 17.402 1.00 25.64 311 ILE A C 1
ATOM 2334 O O . ILE A 1 311 ? -8.621 45.938 16.351 1.00 25.35 311 ILE A O 1
ATOM 2339 N N . ASP A 1 312 ? -8.737 45.906 18.619 1.00 23.63 312 ASP A N 1
ATOM 2340 C CA . ASP A 1 312 ? -7.282 45.856 18.757 1.00 28.19 312 ASP A CA 1
ATOM 2341 C C . ASP A 1 312 ? -6.743 44.558 18.144 1.00 24.88 312 ASP A C 1
ATOM 2342 O O . ASP A 1 312 ? -5.719 44.556 17.447 1.00 27.67 312 ASP A O 1
ATOM 2347 N N . ASN A 1 313 ? -7.429 43.453 18.422 1.00 26.18 313 ASN A N 1
ATOM 2348 C CA . ASN A 1 313 ? -6.993 42.170 17.857 1.00 26.73 313 ASN A CA 1
ATOM 2349 C C . ASN A 1 313 ? -7.135 42.104 16.334 1.00 28.44 313 ASN A C 1
ATOM 2350 O O . ASN A 1 313 ? -6.284 41.536 15.640 1.00 26.75 313 ASN A O 1
ATOM 2355 N N . LEU A 1 314 ? -8.215 42.680 15.820 1.00 24.91 314 LEU A N 1
ATOM 2356 C CA . LEU A 1 314 ? -8.419 42.749 14.382 1.00 23.99 314 LEU A CA 1
ATOM 2357 C C . LEU A 1 314 ? -7.289 43.541 13.739 1.00 23.51 314 LEU A C 1
ATOM 2358 O O . LEU A 1 314 ? -6.777 43.162 12.682 1.00 26.66 314 LEU A O 1
ATOM 2363 N N . TYR A 1 315 ? -6.882 44.638 14.368 1.00 25.02 315 TYR A N 1
ATOM 2364 C CA . TYR A 1 315 ? -5.786 45.423 13.809 1.00 24.80 315 TYR A CA 1
ATOM 2365 C C . TYR A 1 315 ? -4.475 44.619 13.780 1.00 28.69 315 TYR A C 1
ATOM 2366 O O . TYR A 1 315 ? -3.842 44.465 12.711 1.00 31.89 315 TYR A O 1
ATOM 2375 N N . SER A 1 316 ? -4.056 44.109 14.939 1.00 28.74 316 SER A N 1
ATOM 2376 C CA . SER A 1 316 ? -2.719 43.504 14.977 1.00 30.52 316 SER A CA 1
ATOM 2377 C C . SER A 1 316 ? -2.669 42.239 14.102 1.00 32.23 316 SER A C 1
ATOM 2378 O O . SER A 1 316 ? -1.711 42.030 13.337 1.00 29.71 316 SER A O 1
ATOM 2381 N N . GLN A 1 317 ? -3.716 41.422 14.170 1.00 27.12 317 GLN A N 1
ATOM 2382 C CA . GLN A 1 317 ? -3.720 40.192 13.393 1.00 30.33 317 GLN A CA 1
ATOM 2383 C C . GLN A 1 317 ? -3.900 40.499 11.893 1.00 30.42 317 GLN A C 1
ATOM 2384 O O . GLN A 1 317 ? -3.415 39.752 11.027 1.00 30.72 317 GLN A O 1
ATOM 2390 N N . GLY A 1 318 ? -4.511 41.641 11.574 1.00 26.54 318 GLY A N 1
ATOM 2391 C CA . GLY A 1 318 ? -4.511 42.121 10.203 1.00 23.71 318 GLY A CA 1
ATOM 2392 C C . GLY A 1 318 ? -3.105 42.387 9.669 1.00 28.78 318 GLY A C 1
ATOM 2393 O O . GLY A 1 318 ? -2.742 41.964 8.541 1.00 27.68 318 GLY A O 1
ATOM 2394 N N . GLN A 1 319 ? -2.298 43.083 10.471 1.00 29.14 319 GLN A N 1
ATOM 2395 C CA . GLN A 1 319 ? -0.910 43.353 10.068 1.00 30.22 319 GLN A CA 1
ATOM 2396 C C . GLN A 1 319 ? -0.095 42.051 9.918 1.00 28.73 319 GLN A C 1
ATOM 2397 O O . GLN A 1 319 ? 0.655 41.855 8.920 1.00 30.14 319 GLN A O 1
ATOM 2403 N N . GLU A 1 320 ? -0.261 41.158 10.893 1.00 26.39 320 GLU A N 1
ATOM 2404 C CA . GLU A 1 320 ? 0.366 39.832 10.818 1.00 29.91 320 GLU A CA 1
ATOM 2405 C C . GLU A 1 320 ? 0.032 39.108 9.504 1.00 28.96 320 GLU A C 1
ATOM 2406 O O . GLU A 1 320 ? 0.917 38.576 8.815 1.00 30.17 320 GLU A O 1
ATOM 2412 N N . ALA A 1 321 ? -1.255 39.093 9.169 1.00 26.46 321 ALA A N 1
ATOM 2413 C CA . ALA A 1 321 ? -1.725 38.412 7.973 1.00 26.04 321 ALA A CA 1
ATOM 2414 C C . ALA A 1 321 ? -1.113 39.028 6.726 1.00 26.89 321 ALA A C 1
ATOM 2415 O O . ALA A 1 321 ? -0.798 38.313 5.765 1.00 26.10 321 ALA A O 1
ATOM 2417 N N . ILE A 1 322 ? -0.929 40.347 6.733 1.00 23.22 322 ILE A N 1
ATOM 2418 C CA . ILE A 1 322 ? -0.239 40.978 5.608 1.00 26.58 322 ILE A CA 1
ATOM 2419 C C . ILE A 1 322 ? 1.148 40.368 5.403 1.00 28.45 322 ILE A C 1
ATOM 2420 O O . ILE A 1 322 ? 1.535 40.029 4.266 1.00 22.51 322 ILE A O 1
ATOM 2425 N N . LYS A 1 323 ? 1.889 40.222 6.503 1.00 27.85 323 LYS A N 1
ATOM 2426 C CA . LYS A 1 323 ? 3.225 39.610 6.395 1.00 30.80 323 LYS A CA 1
ATOM 2427 C C . LYS A 1 323 ? 3.182 38.164 5.872 1.00 24.04 323 LYS A C 1
ATOM 2428 O O . LYS A 1 323 ? 4.007 37.761 5.030 1.00 27.83 323 LYS A O 1
ATOM 2434 N N . VAL A 1 324 ? 2.216 37.395 6.365 1.00 23.95 324 VAL A N 1
ATOM 2435 C CA . VAL A 1 324 ? 2.047 36.012 5.905 1.00 21.98 324 VAL A CA 1
ATOM 2436 C C . VAL A 1 324 ? 1.782 35.944 4.399 1.00 23.58 324 VAL A C 1
ATOM 2437 O O . VAL A 1 324 ? 2.387 35.143 3.670 1.00 21.08 324 VAL A O 1
ATOM 2441 N N . PHE A 1 325 ? 0.896 36.794 3.897 1.00 21.94 325 PHE A N 1
ATOM 2442 C CA . PHE A 1 325 ? 0.553 36.638 2.494 1.00 22.27 325 PHE A CA 1
ATOM 2443 C C . PHE A 1 325 ? 1.546 37.298 1.545 1.00 21.19 325 PHE A C 1
ATOM 2444 O O . PHE A 1 325 ? 1.604 36.955 0.355 1.00 21.58 325 PHE A O 1
ATOM 2452 N N . GLN A 1 326 ? 2.373 38.190 2.071 1.00 22.00 326 GLN A N 1
ATOM 2453 C CA . GLN A 1 326 ? 3.544 38.629 1.317 1.00 22.24 326 GLN A CA 1
ATOM 2454 C C . GLN A 1 326 ? 4.545 37.469 1.172 1.00 21.85 326 GLN A C 1
ATOM 2455 O O . GLN A 1 326 ? 5.138 37.266 0.096 1.00 23.16 326 GLN A O 1
ATOM 2461 N N . LYS A 1 327 ? 4.724 36.716 2.255 1.00 20.13 327 LYS A N 1
ATOM 2462 C CA . LYS A 1 327 ? 5.530 35.493 2.185 1.00 22.77 327 LYS A CA 1
ATOM 2463 C C . LYS A 1 327 ? 4.981 34.503 1.138 1.00 20.49 327 LYS A C 1
ATOM 2464 O O . LYS A 1 327 ? 5.729 33.987 0.293 1.00 17.97 327 LYS A O 1
ATOM 2470 N N . LEU A 1 328 ? 3.672 34.262 1.170 1.00 19.30 328 LEU A N 1
ATOM 2471 C CA . LEU A 1 328 ? 3.061 33.322 0.227 1.00 17.91 328 LEU A CA 1
ATOM 2472 C C . LEU A 1 328 ? 3.231 33.808 -1.207 1.00 21.24 328 LEU A C 1
ATOM 2473 O O . LEU A 1 328 ? 3.555 33.027 -2.115 1.00 17.67 328 LEU A O 1
ATOM 2478 N N . GLN A 1 329 ? 3.040 35.109 -1.399 1.00 19.63 329 GLN A N 1
ATOM 2479 C CA . GLN A 1 329 ? 3.257 35.736 -2.688 1.00 21.43 329 GLN A CA 1
ATOM 2480 C C . GLN A 1 329 ? 4.668 35.437 -3.225 1.00 20.75 329 GLN A C 1
ATOM 2481 O O . GLN A 1 329 ? 4.831 34.997 -4.375 1.00 20.20 329 GLN A O 1
ATOM 2487 N N . GLY A 1 330 ? 5.676 35.665 -2.383 1.00 22.95 330 GLY A N 1
ATOM 2488 C CA . GLY A 1 330 ? 7.051 35.357 -2.762 1.00 21.16 330 GLY A CA 1
ATOM 2489 C C . GLY A 1 330 ? 7.278 33.887 -3.100 1.00 18.89 330 GLY A C 1
ATOM 2490 O O . GLY A 1 330 ? 8.052 33.543 -4.000 1.00 20.84 330 GLY A O 1
ATOM 2491 N N . ILE A 1 331 ? 6.598 33.014 -2.364 1.00 19.94 331 ILE A N 1
ATOM 2492 C CA . ILE A 1 331 ? 6.692 31.578 -2.624 1.00 18.90 331 ILE A CA 1
ATOM 2493 C C . ILE A 1 331 ? 6.171 31.248 -4.029 1.00 18.76 331 ILE A C 1
ATOM 2494 O O . ILE A 1 331 ? 6.876 30.590 -4.800 1.00 16.51 331 ILE A O 1
ATOM 2499 N N . TRP A 1 332 ? 4.992 31.749 -4.401 1.00 16.82 332 TRP A N 1
ATOM 2500 C CA . TRP A 1 332 ? 4.511 31.505 -5.781 1.00 16.23 332 TRP A CA 1
ATOM 2501 C C . TRP A 1 332 ? 5.403 32.120 -6.876 1.00 17.02 332 TRP A C 1
ATOM 2502 O O . TRP A 1 332 ? 5.578 31.532 -7.974 1.00 17.72 332 TRP A O 1
ATOM 2513 N N . ALA A 1 333 ? 5.962 33.298 -6.590 1.00 17.15 333 ALA A N 1
ATOM 2514 C CA . ALA A 1 333 ? 6.911 33.892 -7.522 1.00 18.74 333 ALA A CA 1
ATOM 2515 C C . ALA A 1 333 ? 8.075 32.931 -7.798 1.00 18.48 333 ALA A C 1
ATOM 2516 O O . ALA A 1 333 ? 8.416 32.660 -8.955 1.00 20.00 333 ALA A O 1
ATOM 2518 N N . THR A 1 334 ? 8.670 32.405 -6.731 1.00 20.05 334 THR A N 1
ATOM 2519 C CA . THR A 1 334 ? 9.819 31.512 -6.899 1.00 19.86 334 THR A CA 1
ATOM 2520 C C . THR A 1 334 ? 9.438 30.181 -7.550 1.00 17.37 334 THR A C 1
ATOM 2521 O O . THR A 1 334 ? 10.201 29.649 -8.351 1.00 19.68 334 THR A O 1
ATOM 2525 N N . ILE A 1 335 ? 8.261 29.648 -7.209 1.00 15.03 335 ILE A N 1
ATOM 2526 C CA . ILE A 1 335 ? 7.790 28.417 -7.840 1.00 16.02 335 ILE A CA 1
ATOM 2527 C C . ILE A 1 335 ? 7.738 28.604 -9.380 1.00 18.90 335 ILE A C 1
ATOM 2528 O O . ILE A 1 335 ? 8.284 27.773 -10.162 1.00 17.38 335 ILE A O 1
ATOM 2533 N N . GLY A 1 336 ? 7.129 29.709 -9.816 1.00 16.31 336 GLY A N 1
ATOM 2534 C CA . GLY A 1 336 ? 7.078 29.987 -11.245 1.00 18.00 336 GLY A CA 1
ATOM 2535 C C . GLY A 1 336 ? 8.454 30.173 -11.885 1.00 16.60 336 GLY A C 1
ATOM 2536 O O . GLY A 1 336 ? 8.708 29.687 -13.011 1.00 19.49 336 GLY A O 1
ATOM 2537 N N . ALA A 1 337 ? 9.336 30.895 -11.191 1.00 18.04 337 ALA A N 1
ATOM 2538 C CA . ALA A 1 337 ? 10.708 31.101 -11.674 1.00 19.38 337 ALA A CA 1
ATOM 2539 C C . ALA A 1 337 ? 11.464 29.780 -11.870 1.00 19.30 337 ALA A C 1
ATOM 2540 O O . ALA A 1 337 ? 12.175 29.580 -12.866 1.00 19.39 337 ALA A O 1
ATOM 2542 N N . GLN A 1 338 ? 11.287 28.858 -10.933 1.00 16.85 338 GLN A N 1
ATOM 2543 C CA . GLN A 1 338 ? 12.008 27.596 -11.001 1.00 17.52 338 GLN A CA 1
ATOM 2544 C C . GLN A 1 338 ? 11.472 26.718 -12.129 1.00 17.66 338 GLN A C 1
ATOM 2545 O O . GLN A 1 338 ? 12.258 26.039 -12.804 1.00 16.36 338 GLN A O 1
ATOM 2551 N N . ILE A 1 339 ? 10.160 26.749 -12.367 1.00 14.57 339 ILE A N 1
ATOM 2552 C CA . ILE A 1 339 ? 9.640 25.978 -13.487 1.00 15.34 339 ILE A CA 1
ATOM 2553 C C . ILE A 1 339 ? 10.099 26.612 -14.833 1.00 17.47 339 ILE A C 1
ATOM 2554 O O . ILE A 1 339 ? 10.422 25.897 -15.785 1.00 14.82 339 ILE A O 1
ATOM 2559 N N . GLU A 1 340 ? 10.175 27.942 -14.899 1.00 17.43 340 GLU A N 1
ATOM 2560 C CA . GLU A 1 340 ? 10.756 28.557 -16.109 1.00 18.68 340 GLU A CA 1
ATOM 2561 C C . GLU A 1 340 ? 12.206 28.104 -16.335 1.00 16.44 340 GLU A C 1
ATOM 2562 O O . GLU A 1 340 ? 12.617 27.837 -17.471 1.00 18.77 340 GLU A O 1
ATOM 2568 N N . ASN A 1 341 ? 12.979 28.006 -15.263 1.00 17.38 341 ASN A N 1
ATOM 2569 C CA . ASN A 1 341 ? 14.349 27.494 -15.383 1.00 19.47 341 ASN A CA 1
ATOM 2570 C C . ASN A 1 341 ? 14.388 26.031 -15.825 1.00 19.38 341 ASN A C 1
ATOM 2571 O O . ASN A 1 341 ? 15.254 25.643 -16.605 1.00 18.61 341 ASN A O 1
ATOM 2576 N N . LEU A 1 342 ? 13.450 25.235 -15.309 1.00 16.26 342 LEU A N 1
ATOM 2577 C CA . LEU A 1 342 ? 13.329 23.824 -15.662 1.00 17.18 342 LEU A CA 1
ATOM 2578 C C . LEU A 1 342 ? 13.118 23.640 -17.171 1.00 19.91 342 LEU A C 1
ATOM 2579 O O . LEU A 1 342 ? 13.764 22.792 -17.791 1.00 15.75 342 LEU A O 1
ATOM 2584 N N . ARG A 1 343 ? 12.214 24.437 -17.747 1.00 15.52 343 ARG A N 1
ATOM 2585 C CA . ARG A 1 343 ? 11.838 24.263 -19.160 1.00 17.12 343 ARG A CA 1
ATOM 2586 C C . ARG A 1 343 ? 12.855 24.893 -20.129 1.00 20.41 343 ARG A C 1
ATOM 2587 O O . ARG A 1 343 ? 12.775 24.687 -21.347 1.00 20.63 343 ARG A O 1
ATOM 2595 N N . THR A 1 344 ? 13.798 25.673 -19.604 1.00 19.48 344 THR A N 1
ATOM 2596 C CA . THR A 1 344 ? 14.806 26.278 -20.468 1.00 21.04 344 THR A CA 1
ATOM 2597 C C . THR A 1 344 ? 16.185 25.679 -20.190 1.00 20.82 344 THR A C 1
ATOM 2598 O O . THR A 1 344 ? 16.564 24.675 -20.792 1.00 21.45 344 THR A O 1
ATOM 2602 N N . THR A 1 345 ? 16.906 26.284 -19.258 1.00 18.84 345 THR A N 1
ATOM 2603 C CA . THR A 1 345 ? 18.263 25.879 -18.915 1.00 21.88 345 THR A CA 1
ATOM 2604 C C . THR A 1 345 ? 18.408 24.404 -18.544 1.00 25.86 345 THR A C 1
ATOM 2605 O O . THR A 1 345 ? 19.264 23.715 -19.103 1.00 24.13 345 THR A O 1
ATOM 2609 N N . SER A 1 346 ? 17.574 23.905 -17.629 1.00 20.20 346 SER A N 1
ATOM 2610 C CA . SER A 1 346 ? 17.718 22.513 -17.192 1.00 21.64 346 SER A CA 1
ATOM 2611 C C . SER A 1 346 ? 17.455 21.578 -18.342 1.00 20.37 346 SER A C 1
ATOM 2612 O O . SER A 1 346 ? 18.191 20.613 -18.543 1.00 25.06 346 SER A O 1
ATOM 2615 N N . LEU A 1 347 ? 16.404 21.865 -19.105 1.00 22.30 347 LEU A N 1
ATOM 2616 C CA . LEU A 1 347 ? 16.029 21.018 -20.233 1.00 17.72 347 LEU A CA 1
ATOM 2617 C C . LEU A 1 347 ? 17.156 20.993 -21.291 1.00 21.09 347 LEU A C 1
ATOM 2618 O O . LEU A 1 347 ? 17.515 19.936 -21.843 1.00 20.29 347 LEU A O 1
ATOM 2623 N N . GLN A 1 348 ? 17.738 22.155 -21.548 1.00 22.36 348 GLN A N 1
ATOM 2624 C CA . GLN A 1 348 ? 18.875 22.216 -22.467 1.00 23.49 348 GLN A CA 1
ATOM 2625 C C . GLN A 1 348 ? 20.049 21.376 -21.953 1.00 24.04 348 GLN A C 1
ATOM 2626 O O . GLN A 1 348 ? 20.689 20.684 -22.740 1.00 28.09 348 GLN A O 1
ATOM 2632 N N . GLU A 1 349 ? 20.330 21.442 -20.647 1.00 25.25 349 GLU A N 1
ATOM 2633 C CA . GLU A 1 349 ? 21.405 20.634 -20.046 1.00 26.12 349 GLU A CA 1
ATOM 2634 C C . GLU A 1 349 ? 21.145 19.151 -20.221 1.00 29.14 349 GLU A C 1
ATOM 2635 O O . GLU A 1 349 ? 22.071 18.376 -20.449 1.00 25.81 349 GLU A O 1
ATOM 2641 N N . VAL A 1 350 ? 19.886 18.747 -20.070 1.00 22.32 350 VAL A N 1
ATOM 2642 C CA . VAL A 1 350 ? 19.530 17.344 -20.264 1.00 25.43 350 VAL A CA 1
ATOM 2643 C C . VAL A 1 350 ? 19.836 16.929 -21.690 1.00 28.19 350 VAL A C 1
ATOM 2644 O O . VAL A 1 350 ? 20.373 15.845 -21.942 1.00 26.45 350 VAL A O 1
ATOM 2648 N N . GLN A 1 351 ? 19.502 17.803 -22.631 1.00 26.57 351 GLN A N 1
ATOM 2649 C CA . GLN A 1 351 ? 19.813 17.516 -24.026 1.00 27.74 351 GLN A CA 1
ATOM 2650 C C . GLN A 1 351 ? 21.313 17.419 -24.293 1.00 30.17 351 GLN A C 1
ATOM 2651 O O . GLN A 1 351 ? 21.760 16.513 -24.996 1.00 33.58 351 GLN A O 1
ATOM 2657 N N . ASP A 1 352 ? 22.084 18.350 -23.744 1.00 30.03 352 ASP A N 1
ATOM 2658 C CA . ASP A 1 352 ? 23.522 18.373 -23.992 1.00 31.16 352 ASP A CA 1
ATOM 2659 C C . ASP A 1 352 ? 24.214 17.185 -23.343 1.00 33.77 352 ASP A C 1
ATOM 2660 O O . ASP A 1 352 ? 25.160 16.640 -23.895 1.00 33.47 352 ASP A O 1
ATOM 2665 N N . SER A 1 353 ? 23.729 16.786 -22.170 1.00 30.39 353 SER A N 1
ATOM 2666 C CA . SER A 1 353 ? 24.381 15.750 -21.375 1.00 28.76 353 SER A CA 1
ATOM 2667 C C . SER A 1 353 ? 23.837 14.355 -21.655 1.00 28.79 353 SER A C 1
ATOM 2668 O O . SER A 1 353 ? 24.470 13.362 -21.318 1.00 30.45 353 SER A O 1
ATOM 2671 N N . ASP A 1 354 ? 22.669 14.295 -22.277 1.00 25.86 354 ASP A N 1
ATOM 2672 C CA . ASP A 1 354 ? 21.905 13.062 -22.423 1.00 29.46 354 ASP A CA 1
ATOM 2673 C C . ASP A 1 354 ? 21.650 12.371 -21.083 1.00 30.22 354 ASP A C 1
ATOM 2674 O O . ASP A 1 354 ? 21.583 11.148 -21.006 1.00 33.99 354 ASP A O 1
ATOM 2679 N N . ASP A 1 355 ? 21.506 13.154 -20.029 1.00 26.42 355 ASP A N 1
ATOM 2680 C CA . ASP A 1 355 ? 21.281 12.582 -18.711 1.00 28.50 355 ASP A CA 1
ATOM 2681 C C . ASP A 1 355 ? 20.161 13.316 -17.998 1.00 25.79 355 ASP A C 1
ATOM 2682 O O . ASP A 1 355 ? 20.265 14.519 -17.755 1.00 27.56 355 ASP A O 1
ATOM 2687 N N . ALA A 1 356 ? 19.095 12.597 -17.660 1.00 26.48 356 ALA A N 1
ATOM 2688 C CA . ALA A 1 356 ? 17.938 13.228 -17.024 1.00 25.79 356 ALA A CA 1
ATOM 2689 C C . ALA A 1 356 ? 17.653 12.738 -15.592 1.00 26.86 356 ALA A C 1
ATOM 2690 O O . ALA A 1 356 ? 16.734 13.239 -14.950 1.00 18.68 356 ALA A O 1
ATOM 2692 N N . ASP A 1 357 ? 18.437 11.783 -15.098 1.00 23.05 357 ASP A N 1
ATOM 2693 C CA . ASP A 1 357 ? 18.085 11.057 -13.874 1.00 25.15 357 ASP A CA 1
ATOM 2694 C C . ASP A 1 357 ? 17.995 11.949 -12.646 1.00 21.87 357 ASP A C 1
ATOM 2695 O O . ASP A 1 357 ? 17.101 11.785 -11.807 1.00 22.36 357 ASP A O 1
ATOM 2700 N N . GLU A 1 358 ? 18.928 12.882 -12.532 1.00 19.48 358 GLU A N 1
ATOM 2701 C CA . GLU A 1 358 ? 18.950 13.776 -11.390 1.00 23.61 358 GLU A CA 1
ATOM 2702 C C . GLU A 1 358 ? 17.724 14.691 -11.373 1.00 20.18 358 GLU A C 1
ATOM 2703 O O . GLU A 1 358 ? 17.095 14.858 -10.341 1.00 18.31 358 GLU A O 1
ATOM 2709 N N . ILE A 1 359 ? 17.388 15.273 -12.519 1.00 16.11 359 ILE A N 1
ATOM 2710 C CA . ILE A 1 359 ? 16.175 16.090 -12.633 1.00 18.60 359 ILE A CA 1
ATOM 2711 C C . ILE A 1 359 ? 14.934 15.274 -12.312 1.00 16.56 359 ILE A C 1
ATOM 2712 O O . ILE A 1 359 ? 14.025 15.740 -11.635 1.00 16.58 359 ILE A O 1
ATOM 2717 N N . GLN A 1 360 ? 14.887 14.054 -12.830 1.00 15.43 360 GLN A N 1
ATOM 2718 C CA . GLN A 1 360 ? 13.746 13.188 -12.583 1.00 14.73 360 GLN A CA 1
ATOM 2719 C C . GLN A 1 360 ? 13.570 12.914 -11.092 1.00 16.84 360 GLN A C 1
ATOM 2720 O O . GLN A 1 360 ? 12.447 12.920 -10.577 1.00 15.81 360 GLN A O 1
ATOM 2726 N N . ILE A 1 361 ? 14.674 12.672 -10.398 1.00 15.78 361 ILE A N 1
ATOM 2727 C CA . ILE A 1 361 ? 14.580 12.369 -8.962 1.00 15.58 361 ILE A CA 1
ATOM 2728 C C . ILE A 1 361 ? 14.178 13.633 -8.177 1.00 18.40 361 ILE A C 1
ATOM 2729 O O . ILE A 1 361 ? 13.401 13.554 -7.210 1.00 17.93 361 ILE A O 1
ATOM 2734 N N . GLU A 1 362 ? 14.696 14.790 -8.595 1.00 16.64 362 GLU A N 1
ATOM 2735 C CA . GLU A 1 362 ? 14.235 16.073 -8.035 1.00 19.97 362 GLU A CA 1
ATOM 2736 C C . GLU A 1 362 ? 12.717 16.272 -8.204 1.00 15.41 362 GLU A C 1
ATOM 2737 O O . GLU A 1 362 ? 12.037 16.733 -7.301 1.00 13.51 362 GLU A O 1
ATOM 2743 N N . LEU A 1 363 ? 12.198 15.938 -9.383 1.00 14.25 363 LEU A N 1
ATOM 2744 C CA . LEU A 1 363 ? 10.759 16.049 -9.626 1.00 15.33 363 LEU A CA 1
ATOM 2745 C C . LEU A 1 363 ? 9.983 15.063 -8.745 1.00 15.28 363 LEU A C 1
ATOM 2746 O O . LEU A 1 363 ? 8.938 15.414 -8.198 1.00 14.97 363 LEU A O 1
ATOM 2751 N N . GLU A 1 364 ? 10.486 13.841 -8.588 1.00 14.06 364 GLU A N 1
ATOM 2752 C CA . GLU A 1 364 ? 9.870 12.881 -7.644 1.00 16.46 364 GLU A CA 1
ATOM 2753 C C . GLU A 1 364 ? 9.773 13.429 -6.200 1.00 16.73 364 GLU A C 1
ATOM 2754 O O . GLU A 1 364 ? 8.718 13.359 -5.517 1.00 17.64 364 GLU A O 1
ATOM 2760 N N . ASP A 1 365 ? 10.898 13.965 -5.734 1.00 14.57 365 ASP A N 1
ATOM 2761 C CA . ASP A 1 365 ? 10.979 14.459 -4.368 1.00 16.98 365 ASP A CA 1
ATOM 2762 C C . ASP A 1 365 ? 10.076 15.686 -4.182 1.00 15.50 365 ASP A C 1
ATOM 2763 O O . ASP A 1 365 ? 9.421 15.857 -3.140 1.00 15.88 365 ASP A O 1
ATOM 2768 N N . ALA A 1 366 ? 10.041 16.535 -5.199 1.00 12.40 366 ALA A N 1
ATOM 2769 C CA . ALA A 1 366 ? 9.178 17.724 -5.146 1.00 14.34 366 ALA A CA 1
ATOM 2770 C C . ALA A 1 366 ? 7.702 17.333 -5.152 1.00 15.92 366 ALA A C 1
ATOM 2771 O O . ALA A 1 366 ? 6.894 17.949 -4.459 1.00 17.13 366 ALA A O 1
ATOM 2773 N N . SER A 1 367 ? 7.347 16.315 -5.940 1.00 16.53 367 SER A N 1
ATOM 2774 C CA . SER A 1 367 ? 6.012 15.722 -5.879 1.00 17.23 367 SER A CA 1
ATOM 2775 C C . SER A 1 367 ? 5.590 15.338 -4.457 1.00 19.44 367 SER A C 1
ATOM 2776 O O . SER A 1 367 ? 4.486 15.703 -3.994 1.00 20.28 367 SER A O 1
ATOM 2779 N N . ASP A 1 368 ? 6.444 14.574 -3.778 1.00 19.73 368 ASP A N 1
ATOM 2780 C CA . ASP A 1 368 ? 6.114 14.189 -2.403 1.00 20.39 368 ASP A CA 1
ATOM 2781 C C . ASP A 1 368 ? 5.938 15.424 -1.463 1.00 19.09 368 ASP A C 1
ATOM 2782 O O . ASP A 1 368 ? 4.976 15.494 -0.653 1.00 19.93 368 ASP A O 1
ATOM 2787 N N . ALA A 1 369 ? 6.843 16.401 -1.578 1.00 14.90 369 ALA A N 1
ATOM 2788 C CA . ALA A 1 369 ? 6.698 17.620 -0.759 1.00 17.01 369 ALA A CA 1
ATOM 2789 C C . ALA A 1 369 ? 5.353 18.359 -1.045 1.00 16.59 369 ALA A C 1
ATOM 2790 O O . ALA A 1 369 ? 4.656 18.878 -0.123 1.00 18.75 369 ALA A O 1
ATOM 2792 N N . TRP A 1 370 ? 4.965 18.356 -2.323 1.00 13.69 370 TRP A N 1
ATOM 2793 C CA . TRP A 1 370 ? 3.708 19.002 -2.736 1.00 14.32 370 TRP A CA 1
ATOM 2794 C C . TRP A 1 370 ? 2.514 18.285 -2.136 1.00 15.84 370 TRP A C 1
ATOM 2795 O O . TRP A 1 370 ? 1.521 18.928 -1.798 1.00 17.40 370 TRP A O 1
ATOM 2806 N N . LEU A 1 371 ? 2.601 16.962 -2.005 1.00 17.79 371 LEU A N 1
ATOM 2807 C CA . LEU A 1 371 ? 1.516 16.204 -1.382 1.00 19.06 371 LEU A CA 1
ATOM 2808 C C . LEU A 1 371 ? 1.313 16.644 0.051 1.00 16.96 371 LEU A C 1
ATOM 2809 O O . LEU A 1 371 ? 0.169 16.735 0.548 1.00 19.22 371 LEU A O 1
ATOM 2814 N N . VAL A 1 372 ? 2.424 16.890 0.726 1.00 18.11 372 VAL A N 1
ATOM 2815 C CA . VAL A 1 372 ? 2.304 17.316 2.123 1.00 18.00 372 VAL A CA 1
ATOM 2816 C C . VAL A 1 372 ? 1.545 18.654 2.243 1.00 20.43 372 VAL A C 1
ATOM 2817 O O . VAL A 1 372 ? 0.535 18.754 2.987 1.00 17.23 372 VAL A O 1
ATOM 2821 N N . VAL A 1 373 ? 1.992 19.676 1.502 1.00 18.14 373 VAL A N 1
ATOM 2822 C CA . VAL A 1 373 ? 1.261 20.957 1.653 1.00 14.82 373 VAL A CA 1
ATOM 2823 C C . VAL A 1 373 ? -0.174 20.881 1.094 1.00 17.85 373 VAL A C 1
ATOM 2824 O O . VAL A 1 373 ? -1.072 21.525 1.643 1.00 16.73 373 VAL A O 1
ATOM 2828 N N . ALA A 1 374 ? -0.405 20.085 0.045 1.00 16.02 374 ALA A N 1
ATOM 2829 C CA . ALA A 1 374 ? -1.765 19.912 -0.478 1.00 16.82 374 ALA A CA 1
ATOM 2830 C C . ALA A 1 374 ? -2.703 19.316 0.581 1.00 19.14 374 ALA A C 1
ATOM 2831 O O . ALA A 1 374 ? -3.864 19.732 0.682 1.00 18.83 374 ALA A O 1
ATOM 2833 N N . GLN A 1 375 ? -2.212 18.360 1.365 1.00 17.29 375 GLN A N 1
ATOM 2834 C CA . GLN A 1 375 ? -3.048 17.796 2.426 1.00 21.63 375 GLN A CA 1
ATOM 2835 C C . GLN A 1 375 ? -3.350 18.852 3.488 1.00 22.48 375 GLN A C 1
ATOM 2836 O O . GLN A 1 375 ? -4.479 18.928 3.956 1.00 20.56 375 GLN A O 1
ATOM 2842 N N . GLU A 1 376 ? -2.355 19.660 3.864 1.00 19.88 376 GLU A N 1
ATOM 2843 C CA . GLU A 1 376 ? -2.655 20.753 4.802 1.00 20.26 376 GLU A CA 1
ATOM 2844 C C . GLU A 1 376 ? -3.681 21.775 4.254 1.00 20.05 376 GLU A C 1
ATOM 2845 O O . GLU A 1 376 ? -4.553 22.255 4.991 1.00 16.87 376 GLU A O 1
ATOM 2851 N N . ALA A 1 377 ? -3.563 22.115 2.970 1.00 16.21 377 ALA A N 1
ATOM 2852 C CA . ALA A 1 377 ? -4.479 23.065 2.340 1.00 15.41 377 ALA A CA 1
ATOM 2853 C C . ALA A 1 377 ? -5.903 22.514 2.313 1.00 17.69 377 ALA A C 1
ATOM 2854 O O . ALA A 1 377 ? -6.874 23.225 2.617 1.00 20.33 377 ALA A O 1
ATOM 2856 N N . ARG A 1 378 ? -6.020 21.241 1.946 1.00 17.12 378 ARG A N 1
ATOM 2857 C CA . ARG A 1 378 ? -7.301 20.545 1.935 1.00 19.86 378 ARG A CA 1
ATOM 2858 C C . ARG A 1 378 ? -7.932 20.551 3.308 1.00 22.14 378 ARG A C 1
ATOM 2859 O O . ARG A 1 378 ? -9.112 20.818 3.456 1.00 21.41 378 ARG A O 1
ATOM 2867 N N . ASP A 1 379 ? -7.137 20.183 4.303 1.00 19.77 379 ASP A N 1
ATOM 2868 C CA . ASP A 1 379 ? -7.608 20.216 5.689 1.00 21.87 379 ASP A CA 1
ATOM 2869 C C . ASP A 1 379 ? -8.139 21.609 6.087 1.00 22.03 379 ASP A C 1
ATOM 2870 O O . ASP A 1 379 ? -9.187 21.717 6.743 1.00 21.97 379 ASP A O 1
ATOM 2875 N N . PHE A 1 380 ? -7.429 22.665 5.681 1.00 20.37 380 PHE A N 1
ATOM 2876 C CA . PHE A 1 380 ? -7.885 24.023 6.002 1.00 18.31 380 PHE A CA 1
ATOM 2877 C C . PHE A 1 380 ? -9.266 24.240 5.426 1.00 22.85 380 PHE A C 1
ATOM 2878 O O . PHE A 1 380 ? -10.201 24.647 6.133 1.00 20.68 380 PHE A O 1
ATOM 2886 N N . THR A 1 381 ? -9.385 23.964 4.129 1.00 17.69 381 THR A N 1
ATOM 2887 C CA . THR A 1 381 ? -10.648 24.168 3.431 1.00 24.42 381 THR A CA 1
ATOM 2888 C C . THR A 1 381 ? -11.792 23.359 4.017 1.00 24.56 381 THR A C 1
ATOM 2889 O O . THR A 1 381 ? -12.890 23.864 4.222 1.00 23.93 381 THR A O 1
ATOM 2893 N N . LEU A 1 382 ? -11.526 22.093 4.283 1.00 21.22 382 LEU A N 1
ATOM 2894 C CA . LEU A 1 382 ? -12.536 21.201 4.818 1.00 24.69 382 LEU A CA 1
ATOM 2895 C C . LEU A 1 382 ? -13.020 21.672 6.195 1.00 27.97 382 LEU A C 1
ATOM 2896 O O . LEU A 1 382 ? -14.190 21.511 6.527 1.00 28.21 382 LEU A O 1
ATOM 2901 N N . ASN A 1 383 ? -12.132 22.262 6.988 1.00 22.55 383 ASN A N 1
ATOM 2902 C CA . ASN A 1 383 ? -12.529 22.641 8.345 1.00 27.19 383 ASN A CA 1
ATOM 2903 C C . ASN A 1 383 ? -12.856 24.131 8.556 1.00 28.95 383 ASN A C 1
ATOM 2904 O O . ASN A 1 383 ? -13.194 24.543 9.662 1.00 26.76 383 ASN A O 1
ATOM 2909 N N . ALA A 1 384 ? -12.782 24.931 7.498 1.00 24.49 384 ALA A N 1
ATOM 2910 C CA . ALA A 1 384 ? -13.019 26.365 7.634 1.00 24.11 384 ALA A CA 1
ATOM 2911 C C . ALA A 1 384 ? -14.506 26.665 7.848 1.00 27.02 384 ALA A C 1
ATOM 2912 O O . ALA A 1 384 ? -15.373 25.933 7.372 1.00 25.49 384 ALA A O 1
ATOM 2914 N N . TYR A 1 385 ? -14.792 27.742 8.569 1.00 26.23 385 TYR A N 1
ATOM 2915 C CA . TYR A 1 385 ? -16.173 28.181 8.739 1.00 27.32 385 TYR A CA 1
ATOM 2916 C C . TYR A 1 385 ? -16.768 28.562 7.386 1.00 30.37 385 TYR A C 1
ATOM 2917 O O . TYR A 1 385 ? -16.104 29.206 6.577 1.00 28.24 385 TYR A O 1
ATOM 2926 N N . SER A 1 386 ? -18.008 28.152 7.138 1.00 34.14 386 SER A N 1
ATOM 2927 C CA . SER A 1 386 ? -18.661 28.413 5.854 1.00 39.96 386 SER A CA 1
ATOM 2928 C C . SER A 1 386 ? -19.748 29.484 5.949 1.00 50.44 386 SER A C 1
ATOM 2929 O O . SER A 1 386 ? -19.465 30.677 5.801 1.00 53.90 386 SER A O 1
ATOM 2932 N N . THR A 1 387 ? -20.985 29.040 6.186 1.00 55.19 387 THR A N 1
ATOM 2933 C CA . THR A 1 387 ? -22.172 29.911 6.230 1.00 58.80 387 THR A CA 1
ATOM 2934 C C . THR A 1 387 ? -22.292 30.813 5.005 1.00 59.76 387 THR A C 1
ATOM 2935 O O . THR A 1 387 ? -22.164 32.034 5.110 1.00 62.02 387 THR A O 1
ATOM 2937 N N . SER A 1 445 ? -26.566 59.846 10.020 1.00 65.64 445 SER A N 1
ATOM 2938 C CA . SER A 1 445 ? -27.077 59.779 11.387 1.00 60.06 445 SER A CA 1
ATOM 2939 C C . SER A 1 445 ? -28.266 58.825 11.498 1.00 55.14 445 SER A C 1
ATOM 2940 O O . SER A 1 445 ? -28.484 58.218 12.549 1.00 54.92 445 SER A O 1
ATOM 2942 N N . ASN A 1 446 ? -29.034 58.695 10.418 1.00 55.51 446 ASN A N 1
ATOM 2943 C CA . ASN A 1 446 ? -30.172 57.779 10.400 1.00 51.05 446 ASN A CA 1
ATOM 2944 C C . ASN A 1 446 ? -29.726 56.331 10.645 1.00 54.16 446 ASN A C 1
ATOM 2945 O O . ASN A 1 446 ? -30.182 55.690 11.608 1.00 56.34 446 ASN A O 1
ATOM 2950 N N . LEU A 1 447 ? -28.852 55.837 9.763 1.00 49.64 447 LEU A N 1
ATOM 2951 C CA . LEU A 1 447 ? -28.211 54.516 9.865 1.00 41.14 447 LEU A CA 1
ATOM 2952 C C . LEU A 1 447 ? -29.146 53.374 9.460 1.00 37.09 447 LEU A C 1
ATOM 2953 O O . LEU A 1 447 ? -28.688 52.263 9.170 1.00 32.82 447 LEU A O 1
ATOM 2958 N N . GLU A 1 448 ? -30.446 53.648 9.397 1.00 35.59 448 GLU A N 1
ATOM 2959 C CA . GLU A 1 448 ? -31.431 52.600 9.126 1.00 33.97 448 GLU A CA 1
ATOM 2960 C C . GLU A 1 448 ? -31.338 52.035 7.706 1.00 32.21 448 GLU A C 1
ATOM 2961 O O . GLU A 1 448 ? -31.948 51.002 7.409 1.00 30.29 448 GLU A O 1
ATOM 2967 N N . TYR A 1 449 ? -30.591 52.706 6.834 1.00 29.48 449 TYR A N 1
ATOM 2968 C CA . TYR A 1 449 ? -30.380 52.184 5.480 1.00 33.40 449 TYR A CA 1
ATOM 2969 C C . TYR A 1 449 ? -28.955 51.688 5.290 1.00 31.07 449 TYR A C 1
ATOM 2970 O O . TYR A 1 449 ? -28.724 50.789 4.492 1.00 30.85 449 TYR A O 1
ATOM 2979 N N . LYS A 1 450 ? -28.010 52.275 6.022 1.00 29.95 450 LYS A N 1
ATOM 2980 C CA . LYS A 1 450 ? -26.625 51.824 5.981 1.00 32.52 450 LYS A CA 1
ATOM 2981 C C . LYS A 1 450 ? -26.444 50.527 6.778 1.00 35.34 450 LYS A C 1
ATOM 2982 O O . LYS A 1 450 ? -25.691 49.638 6.363 1.00 35.44 450 LYS A O 1
ATOM 2988 N N . CYS A 1 451 ? -27.129 50.419 7.915 1.00 30.71 451 CYS A N 1
ATOM 2989 C CA . CYS A 1 451 ? -27.153 49.171 8.663 1.00 29.89 451 CYS A CA 1
ATOM 2990 C C . CYS A 1 451 ? -28.577 48.780 9.035 1.00 32.01 451 CYS A C 1
ATOM 2991 O O . CYS A 1 451 ? -28.961 48.870 10.203 1.00 31.75 451 CYS A O 1
ATOM 2994 N N . PRO A 1 452 ? -29.365 48.320 8.054 1.00 33.00 452 PRO A N 1
ATOM 2995 C CA . PRO A 1 452 ? -30.719 47.861 8.378 1.00 30.04 452 PRO A CA 1
ATOM 2996 C C . PRO A 1 452 ? -30.693 46.722 9.380 1.00 35.78 452 PRO A C 1
ATOM 2997 O O . PRO A 1 452 ? -29.707 45.992 9.429 1.00 35.32 452 PRO A O 1
ATOM 3001 N N . GLU A 1 453 ? -31.753 46.568 10.163 1.00 33.34 453 GLU A N 1
ATOM 3002 C CA . GLU A 1 453 ? -31.871 45.400 11.019 1.00 36.88 453 GLU A CA 1
ATOM 3003 C C . GLU A 1 453 ? -31.869 44.149 10.163 1.00 37.72 453 GLU A C 1
ATOM 3004 O O . GLU A 1 453 ? -32.551 44.096 9.138 1.00 36.02 453 GLU A O 1
ATOM 3010 N N . ASN A 1 454 ? -31.084 43.151 10.559 1.00 31.22 454 ASN A N 1
ATOM 3011 C CA . ASN A 1 454 ? -31.181 41.855 9.909 1.00 32.97 454 ASN A CA 1
ATOM 3012 C C . ASN A 1 454 ? -31.333 40.768 10.961 1.00 35.84 454 ASN A C 1
ATOM 3013 O O . ASN A 1 454 ? -31.337 41.041 12.164 1.00 36.35 454 ASN A O 1
ATOM 3018 N N . ASN A 1 455 ? -31.485 39.527 10.533 1.00 35.56 455 ASN A N 1
ATOM 3019 C CA . ASN A 1 455 ? -31.822 38.503 11.511 1.00 38.21 455 ASN A CA 1
ATOM 3020 C C . ASN A 1 455 ? -30.591 37.879 12.184 1.00 30.52 455 ASN A C 1
ATOM 3021 O O . ASN A 1 455 ? -30.728 36.872 12.868 1.00 35.13 455 ASN A O 1
ATOM 3023 N N . PHE A 1 456 ? -29.414 38.489 12.016 1.00 30.34 456 PHE A N 1
ATOM 3024 C CA . PHE A 1 456 ? -28.142 37.795 12.279 1.00 33.08 456 PHE A CA 1
ATOM 3025 C C . PHE A 1 456 ? -28.035 37.245 13.701 1.00 29.30 456 PHE A C 1
ATOM 3026 O O . PHE A 1 456 ? -27.571 36.121 13.901 1.00 29.06 456 PHE A O 1
ATOM 3034 N N . MET A 1 457 ? -28.480 38.028 14.676 1.00 29.40 457 MET A N 1
ATOM 3035 C CA . MET A 1 457 ? -28.336 37.641 16.080 1.00 28.60 457 MET A CA 1
ATOM 3036 C C . MET A 1 457 ? -29.514 36.844 16.630 1.00 31.11 457 MET A C 1
ATOM 3037 O O . MET A 1 457 ? -29.429 36.339 17.746 1.00 32.60 457 MET A O 1
ATOM 3042 N N . ILE A 1 458 ? -30.595 36.711 15.856 1.00 30.22 458 ILE A N 1
ATOM 3043 C CA . ILE A 1 458 ? -31.854 36.179 16.387 1.00 32.47 458 ILE A CA 1
ATOM 3044 C C . ILE A 1 458 ? -31.749 34.768 16.971 1.00 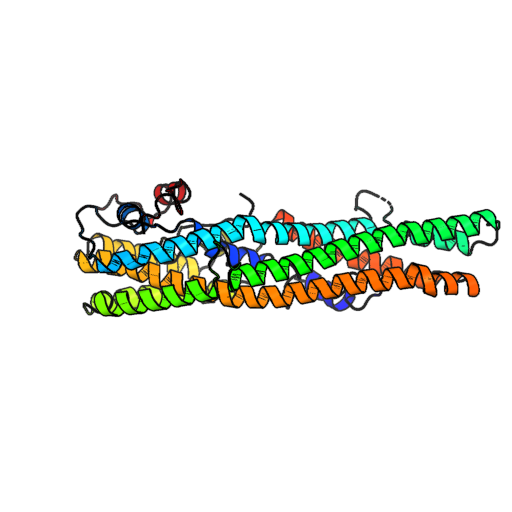36.07 458 ILE A C 1
ATOM 3045 O O . ILE A 1 458 ? -32.295 34.498 18.046 1.00 34.01 458 ILE A O 1
ATOM 3050 N N . TYR A 1 459 ? -31.035 33.879 16.290 1.00 37.29 459 TYR A N 1
ATOM 3051 C CA . TYR A 1 459 ? -30.824 32.527 16.812 1.00 37.89 459 TYR A CA 1
ATOM 3052 C C . TYR A 1 459 ? -30.178 32.613 18.187 1.00 40.29 459 TYR A C 1
ATOM 3053 O O . TYR A 1 459 ? -30.622 31.979 19.143 1.00 40.90 459 TYR A O 1
ATOM 3062 N N . TRP A 1 460 ? -29.134 33.430 18.272 1.00 39.36 460 TRP A N 1
ATOM 3063 C CA . TRP A 1 460 ? -28.396 33.641 19.512 1.00 39.28 460 TRP A CA 1
ATOM 3064 C C . TRP A 1 460 ? -29.254 34.274 20.613 1.00 37.17 460 TRP A C 1
ATOM 3065 O O . TRP A 1 460 ? -29.122 33.924 21.776 1.00 42.18 460 TRP A O 1
ATOM 3076 N N . TYR A 1 461 ? -30.135 35.204 20.251 1.00 36.12 461 TYR A N 1
ATOM 3077 C CA . TYR A 1 461 ? -31.063 35.772 21.225 1.00 34.49 461 TYR A CA 1
ATOM 3078 C C . TYR A 1 461 ? -32.042 34.716 21.732 1.00 40.62 461 TYR A C 1
ATOM 3079 O O . TYR A 1 461 ? -32.534 34.801 22.867 1.00 38.21 461 TYR A O 1
ATOM 3088 N N . ASN A 1 462 ? -32.337 33.732 20.886 1.00 38.75 462 ASN A N 1
ATOM 3089 C CA . ASN A 1 462 ? -33.306 32.703 21.247 1.00 43.82 462 ASN A CA 1
ATOM 3090 C C . ASN A 1 462 ? -32.682 31.489 21.928 1.00 47.89 462 ASN A C 1
ATOM 3091 O O . ASN A 1 462 ? -33.395 30.668 22.499 1.00 49.98 462 ASN A O 1
ATOM 3096 N N . ASN A 1 463 ? -31.359 31.364 21.865 1.00 45.49 463 ASN A N 1
ATOM 3097 C CA . ASN A 1 463 ? -30.721 30.135 22.324 1.00 48.58 463 ASN A CA 1
ATOM 3098 C C . ASN A 1 463 ? -29.485 30.299 23.208 1.00 49.36 463 ASN A C 1
ATOM 3099 O O . ASN A 1 463 ? -28.794 29.320 23.489 1.00 52.21 463 ASN A O 1
ATOM 3104 N N . SER A 1 464 ? -29.189 31.519 23.638 1.00 38.99 464 SER A N 1
ATOM 3105 C CA . SER A 1 464 ? -28.068 31.717 24.541 1.00 36.64 464 SER A CA 1
ATOM 3106 C C . SER A 1 464 ? -28.608 32.050 25.923 1.00 37.87 464 SER A C 1
ATOM 3107 O O . SER A 1 464 ? -29.611 32.757 26.045 1.00 34.81 464 SER A O 1
ATOM 3110 N N . ASP A 1 465 ? -27.950 31.515 26.949 1.00 38.11 465 ASP A N 1
ATOM 3111 C CA . ASP A 1 465 ? -28.395 31.642 28.339 1.00 39.18 465 ASP A CA 1
ATOM 3112 C C . ASP A 1 465 ? -28.598 33.085 28.779 1.00 32.39 465 ASP A C 1
ATOM 3113 O O . ASP A 1 465 ? -29.481 33.374 29.593 1.00 36.37 465 ASP A O 1
ATOM 3118 N N . TRP A 1 466 ? -27.761 33.978 28.257 1.00 30.28 466 TRP A N 1
ATOM 3119 C CA . TRP A 1 466 ? -27.772 35.388 28.654 1.00 31.32 466 TRP A CA 1
ATOM 3120 C C . TRP A 1 466 ? -29.152 36.017 28.504 1.00 30.94 466 TRP A C 1
ATOM 3121 O O . TRP A 1 466 ? -29.501 36.950 29.232 1.00 28.98 466 TRP A O 1
ATOM 3132 N N . TYR A 1 467 ? -29.933 35.487 27.563 1.00 30.67 467 TYR A N 1
ATOM 3133 C CA . TYR A 1 467 ? -31.222 36.061 27.205 1.00 32.24 467 TYR A CA 1
ATOM 3134 C C . TYR A 1 467 ? -32.382 35.319 27.863 1.00 34.03 467 TYR A C 1
ATOM 3135 O O . TYR A 1 467 ? -33.549 35.616 27.618 1.00 37.73 467 TYR A O 1
ATOM 3144 N N . ASN A 1 468 ? -32.060 34.345 28.703 1.00 37.46 468 ASN A N 1
ATOM 3145 C CA . ASN A 1 468 ? -33.079 33.693 29.511 1.00 39.99 468 ASN A CA 1
ATOM 3146 C C . ASN A 1 468 ? -33.491 34.626 30.660 1.00 42.35 468 ASN A C 1
ATOM 3147 O O . ASN A 1 468 ? -32.698 34.911 31.555 1.00 39.82 468 ASN A O 1
ATOM 3152 N N . ASN A 1 469 ? -34.728 35.111 30.617 1.00 44.25 469 ASN A N 1
ATOM 3153 C CA . ASN A 1 469 ? -35.210 36.076 31.603 1.00 46.72 469 ASN A CA 1
ATOM 3154 C C . ASN A 1 469 ? -36.346 35.531 32.453 1.00 55.37 469 ASN A C 1
ATOM 3155 O O . ASN A 1 469 ? -37.225 36.280 32.883 1.00 54.56 469 ASN A O 1
ATOM 3160 N N . SER A 1 470 ? -36.321 34.224 32.698 1.00 58.76 470 SER A N 1
ATOM 3161 C CA . SER A 1 470 ? -37.349 33.572 33.503 1.00 62.66 470 SER A CA 1
ATOM 3162 C C . SER A 1 470 ? -37.397 34.141 34.925 1.00 61.64 470 SER A C 1
ATOM 3163 O O . SER A 1 470 ? -38.436 34.088 35.583 1.00 67.03 470 SER A O 1
ATOM 3165 N N . ASP A 1 471 ? -36.277 34.695 35.383 1.00 61.17 471 ASP A N 1
ATOM 3166 C CA . ASP A 1 471 ? -36.166 35.205 36.747 1.00 63.87 471 ASP A CA 1
ATOM 3167 C C . ASP A 1 471 ? -36.613 36.668 36.876 1.00 67.58 471 ASP A C 1
ATOM 3168 O O . ASP A 1 471 ? -36.773 37.173 37.992 1.00 68.97 471 ASP A O 1
ATOM 3170 N N . TRP A 1 472 ? -36.812 37.342 35.744 1.00 61.92 472 TRP A N 1
ATOM 3171 C CA . TRP A 1 472 ? -37.279 38.733 35.748 1.00 61.64 472 TRP A CA 1
ATOM 3172 C C . TRP A 1 472 ? -38.684 38.845 36.350 1.00 64.42 472 TRP A C 1
ATOM 3173 O O . TRP A 1 472 ? -39.525 39.615 35.874 1.00 59.01 472 TRP A O 1
#

Secondary structure (DSSP, 8-state):
-HHHHHHHHHHT-TTS----EETTEESS-HHHHHHHHHHHHHHHT---SHHHHHHHHT--TTS---GGGGHHHHHHHHHHHHHHHHHHHTHHHHHHHHHHHHHHHHHHH--TT---HHHHHHHHHHHHH-SSS-HHHHHHHHHHHHHHHHHHHHHHHHHHHHHHHHHHHHHHHHH--SSSPPPHHHHHHHHHHHHHHHHHHHSSSSHHHHHHHHHHHHHHHHHHHHHHH-----S---EE-TT-TTT--EEGGGGGSHHHHHHHHHHHHHHHHHHTS-HHHHHHHHHHHHHHHHHHHHHHHHHHHHHHHHHHHHHHHHHHHHHHHHHHIIIIIHHHHHHHT--HHHHHHHHHHHHHHHHHHHHHHHHHHHS------TTTS---STTHHHHHHSGGG--TT-

GO terms:
  GO:0090729 toxin activity (F, IDA)
  GO:0031640 killing of cells of another organism (P, IDA)

Foldseek 3Di:
DVLLVVLQVLLPFFLFLHNQADVSAGLLHLLLVLFLVQLLLQLLQFAQDDVSLCLQLVADPPFDDDDLLNLVRVLSLLSNLLSVCCVVPAVVLSLVLLVLLLVLLCQLLPPPVGHHVLVVLLVLLVLLLDPVRDPVSNVVSLVVNLVSLVVSLVSLVVSLVSLVVNLVVLCCQAPNDVPSHHHLVVSLVSLVVSLVVLCVVQQPPDPVSVVLLVVLVVLLVLVVVLSVPDRDDDAQWDWACQLGLLAGIHTPVSCVPPSNVVSSVVSVVSLVDLVPDDSSSNVSSSSSSSSVNSSVSSVVSNVSSVVSSVSSVVSSVSSVVSSVSSVCCSPVVSVVCNVVSDCVVVSVSSVSSSVSSVSSSVVSVVSSVRYDDDNVSCVSPNDDCSCVVVCVPHPSNDVPVD

Radius of gyration: 27.09 Å; Cα contacts (8 Å, |Δi|>4): 514; chains: 1; bounding box: 63×56×78 Å

Solvent-accessible surface area: 18256 Å² total; per-residue (Å²): 77,86,68,5,113,53,2,81,148,15,38,126,80,100,3,5,1,17,44,0,1,53,52,76,38,10,0,1,1,55,29,23,8,4,11,10,4,3,7,2,8,9,6,14,6,1,5,5,63,75,92,27,0,17,60,5,1,12,8,27,118,126,3,84,23,37,99,52,0,62,70,0,31,59,1,1,0,5,10,7,30,2,4,69,46,6,55,154,42,0,22,54,35,0,36,111,4,0,60,21,0,11,60,0,0,31,62,1,26,8,56,122,106,97,102,4,38,0,87,80,0,15,52,21,1,72,73,10,34,58,130,142,28,93,124,119,42,37,62,137,7,30,154,53,0,76,59,53,0,19,64,0,37,131,24,0,108,108,19,26,64,31,0,78,71,1,16,64,11,3,60,67,4,0,100,12,26,172,176,87,12,45,2,0,53,68,0,29,120,62,0,88,105,12,45,88,42,0,28,143,51,27,2,91,69,39,117,35,1,113,89,12,4,87,80,0,88,77,10,10,86,35,2,10,151,14,15,126,70,74,88,82,28,86,128,115,9,96,17,10,2,58,0,0,4,0,1,2,8,1,13,119,32,14,28,130,38,111,35,1,92,108,1,23,97,63,3,59,49,7,28,68,88,0,36,102,22,139,105,47,22,7,22,1,0,0,1,0,0,2,0,11,2,6,6,50,6,2,53,10,12,70,47,24,6,59,96,2,9,128,12,1,75,83,1,42,35,21,3,40,71,7,9,56,49,1,68,83,1,55,53,81,11,2,91,99,4,64,112,70,76,71,2,86,134,24,23,94,54,0,87,58,0,16,90,1,0,66,29,0,0,76,19,0,118,41,3,39,107,38,10,59,85,115,137,96,20,89,180,110,4,73,120,64,70,68,9,90,137,53,48,110,90,12,73,5,28,95,53,100,107,132

B-factor: mean 30.67, std 10.76, range [11.96, 78.88]

Nearest PDB structures (foldseek):
  5kuc-assembly1_A  TM=1.002E+00  e=3.159E-55  Bacillus thuringiensis
  5kud-assembly1_A  TM=9.949E-01  e=1.808E-49  Bacillus thuringiensis
  5ghe-assembly1_A  TM=9.954E-01  e=3.482E-46  Bacillus thuringiensis
  4k1p-assembly4_D  TM=5.864E-01  e=9.471E-07  Bacillus cereus
  7a0g-assembly1_EEE  TM=4.969E-01  e=1.156E-04  Serratia marcescens

Organism: Bacillus thuringiensis (NCBI:txid1428)

Sequence (402 aa):
HSLIHTIKLNSNKKYGPGDMTNGNQFIISKQEWATIGAYIQTGLGLPVNEQQLRTHVNLSQDISIPSDFSQLYDVYCSDKTSAEWWNKNLYPLIIKSANDIASYGFKVAGDPSIDGYFKKLQDELDNIVDNNSDDDAIAKAIKDFKARCGILIKEAKQYEEAAKNIVTSLDQFLHGDQKKLEGVINIQKRLKEVQTALNQAHGESSPAHKELLEKVKNLKTTLERTIKAEQDLEKKVEYSFLLGPLLGFVVYEILENTAVQHIKNQIDEIKKQLDSAQHDLDRDVKIIGMLNSINTDIDNLYSQGQEAIKVFQKLQGIWATIGAQIENLRTTSLQEVQDSDDADEIQIELEDASDAWLVVAQEARDFTLNAYSTSNLEYKCPENNFMIYWYNNSDWYNNSDW